Protein AF-0000000086526726 (afdb_homodimer)

Foldseek 3Di:
DDDQCDCLVVLNRFHWDWDCLLPWTKIKGWAADPPFQEEEEFEDPPAAQSLCSLLCVLPRPHHIYMGIGFALHAPIHPDPPDLLFLVSRLSSVLSVCVVSVQANYEYHAAASSQLSVLSNLQVCVRRYAEYEAELYFHDAADPCLVVLLVVLLVQFQLSVVLLVCVVVVNLLVVLLQCLPCVVVNCVSQQAFCCVVDDPSVSCNSSVQNHGSSSRSNVSSHSVCSNVVNHDGHYHDPVSLVSNLPHAYEYEYECRGRRRHCVRRVVSVCVSHVPHDYHYDYRAYSSNCNRPVPVVSVVVVVSVVVRD/DDDQCDCLVVLNRFHWDWDCLLPWTKIKGWAADPPFQEEEEFEDPPAAQSLCSLLCVLPRPHHIYMGIGFALHAPIHPDPPDLLFLVSRLSSVLSVCVVSVQANYEYHAAASSQLSVLSNLQVCVRRYAEYEAELYFHDAADPCLVVLLVVLLVQFQLSVVLLVCVVVVNLLVVLLQCLPCVVVNCVSQQAFACVVDDPSVSCNSSVQRHGSSSRSNVSSHSVCSNVVNHDGHYHDPVSLVSHLPHAYEYEYECRGRRRHCVRRVVSVCVSHVPHDYHYDYRAYSSNCVRPVPVVSVVVVVSVVVRD

pLDDT: mean 97.65, std 1.77, range [81.19, 98.94]

Structure (mmCIF, N/CA/C/O backbone):
data_AF-0000000086526726-model_v1
#
loop_
_entity.id
_entity.type
_entity.pdbx_description
1 polymer 'Alpha/beta fold hydrolase'
#
loop_
_atom_site.group_PDB
_atom_site.id
_atom_site.type_symbol
_atom_site.label_atom_id
_atom_site.label_alt_id
_atom_site.label_comp_id
_atom_site.label_asym_id
_atom_site.label_entity_id
_atom_site.label_seq_id
_atom_site.pdbx_PDB_ins_code
_atom_site.Cartn_x
_atom_site.Cartn_y
_atom_site.Cartn_z
_atom_site.occupancy
_atom_site.B_iso_or_equiv
_atom_site.auth_seq_id
_atom_site.auth_comp_id
_atom_site.auth_asym_id
_atom_site.auth_atom_id
_atom_site.pdbx_PDB_model_num
ATOM 1 N N . MET A 1 1 ? 13.961 -3.408 -14.758 1 81.19 1 MET A N 1
ATOM 2 C CA . MET A 1 1 ? 14.273 -4.832 -14.641 1 81.19 1 MET A CA 1
ATOM 3 C C . MET A 1 1 ? 15.211 -5.086 -13.469 1 81.19 1 MET A C 1
ATOM 5 O O . MET A 1 1 ? 16.156 -4.324 -13.242 1 81.19 1 MET A O 1
ATOM 9 N N . ILE A 1 2 ? 14.844 -6.199 -12.734 1 93.94 2 ILE A N 1
ATOM 10 C CA . ILE A 1 2 ? 15.672 -6.613 -11.602 1 93.94 2 ILE A CA 1
ATOM 11 C C . ILE A 1 2 ? 17 -7.172 -12.117 1 93.94 2 ILE A C 1
ATOM 13 O O . ILE A 1 2 ? 17.031 -7.945 -13.078 1 93.94 2 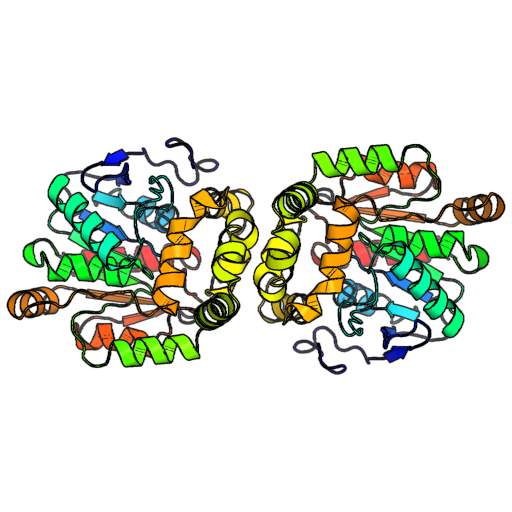ILE A O 1
ATOM 17 N N . ARG A 1 3 ? 18.172 -6.789 -11.578 1 93.25 3 ARG A N 1
ATOM 18 C CA . ARG A 1 3 ? 19.469 -7.395 -11.891 1 93.25 3 ARG A CA 1
ATOM 19 C C . ARG A 1 3 ? 19.453 -8.891 -11.602 1 93.25 3 ARG A C 1
ATOM 21 O O . ARG A 1 3 ? 18.953 -9.32 -10.562 1 93.25 3 ARG A O 1
ATOM 28 N N . PRO A 1 4 ? 19.922 -9.711 -12.5 1 94.19 4 PRO A N 1
ATOM 29 C CA . PRO A 1 4 ? 19.922 -11.164 -12.297 1 94.19 4 PRO A CA 1
ATOM 30 C C . PRO A 1 4 ? 20.516 -11.57 -10.945 1 94.19 4 PRO A C 1
ATOM 32 O O . PRO A 1 4 ? 20.047 -12.539 -10.336 1 94.19 4 PRO A O 1
ATOM 35 N N . ASP A 1 5 ? 21.438 -10.875 -10.469 1 94.56 5 ASP A N 1
ATOM 36 C CA . ASP A 1 5 ? 22.156 -11.289 -9.266 1 94.56 5 ASP A CA 1
ATOM 37 C C . ASP A 1 5 ? 21.594 -10.625 -8.016 1 94.56 5 ASP A C 1
ATOM 39 O O . ASP A 1 5 ? 22.125 -10.781 -6.922 1 94.56 5 ASP A O 1
ATOM 43 N N . ALA A 1 6 ? 20.547 -9.828 -8.195 1 97.5 6 ALA A N 1
ATOM 44 C CA . ALA A 1 6 ? 19.953 -9.195 -7.023 1 97.5 6 ALA A CA 1
ATOM 45 C C . ALA A 1 6 ? 19.469 -10.234 -6.012 1 97.5 6 ALA A C 1
ATOM 47 O O . ALA A 1 6 ? 18.734 -11.156 -6.363 1 97.5 6 ALA A O 1
ATOM 48 N N . THR A 1 7 ? 19.906 -10.07 -4.758 1 98.38 7 THR A N 1
ATOM 49 C CA . THR A 1 7 ? 19.547 -11.039 -3.73 1 98.38 7 THR A CA 1
ATOM 50 C C . THR A 1 7 ? 18.578 -10.438 -2.725 1 98.38 7 THR A C 1
ATOM 52 O O . THR A 1 7 ? 18.094 -11.133 -1.829 1 98.38 7 THR A O 1
ATOM 55 N N . PHE A 1 8 ? 18.312 -9.094 -2.873 1 98.06 8 PHE A N 1
ATOM 56 C CA . PHE A 1 8 ? 17.438 -8.375 -1.954 1 98.06 8 PHE A CA 1
ATOM 57 C C . PHE A 1 8 ? 17.906 -8.555 -0.514 1 98.06 8 PHE A C 1
ATOM 59 O O . PHE A 1 8 ? 17.172 -9.086 0.322 1 98.06 8 PHE A O 1
ATOM 66 N N . ASP A 1 9 ? 19.172 -8.078 -0.249 1 97.94 9 ASP A N 1
ATOM 67 C CA . ASP A 1 9 ? 19.844 -8.086 1.045 1 97.94 9 ASP A CA 1
ATOM 68 C C . ASP A 1 9 ? 20 -9.516 1.574 1 97.94 9 ASP A C 1
ATOM 70 O O . ASP A 1 9 ? 19.797 -9.766 2.766 1 97.94 9 ASP A O 1
ATOM 74 N N . GLY A 1 10 ? 20.125 -10.461 0.699 1 98.31 10 GLY A N 1
ATOM 75 C CA . GLY A 1 10 ? 20.422 -11.836 1.08 1 98.31 10 GLY A CA 1
ATOM 76 C C . GLY A 1 10 ? 19.188 -12.664 1.343 1 98.31 10 GLY A C 1
ATOM 77 O O . GLY A 1 10 ? 19.281 -13.852 1.666 1 98.31 10 GLY A O 1
ATOM 78 N N . THR A 1 11 ? 17.984 -12.133 1.14 1 98.38 11 THR A N 1
ATOM 79 C CA . THR A 1 11 ? 16.766 -12.875 1.442 1 98.38 11 THR A CA 1
ATOM 80 C C . THR A 1 11 ? 16.375 -13.766 0.271 1 98.38 11 THR A C 1
ATOM 82 O O . THR A 1 11 ? 15.516 -14.648 0.413 1 98.38 11 THR A O 1
ATOM 85 N N . PHE A 1 12 ? 16.953 -13.531 -0.864 1 98.56 12 PHE A N 1
ATOM 86 C CA . PHE A 1 12 ? 16.781 -14.383 -2.037 1 98.56 12 PHE A CA 1
ATOM 87 C C . PHE A 1 12 ? 18.125 -14.781 -2.619 1 98.56 12 PHE A C 1
ATOM 89 O O . PHE A 1 12 ? 18.484 -14.375 -3.73 1 98.56 12 PHE A O 1
ATOM 96 N N . PRO A 1 13 ? 18.875 -15.609 -1.867 1 98.19 13 PRO A N 1
ATOM 97 C CA . PRO A 1 13 ? 20.281 -15.883 -2.18 1 98.19 13 PRO A CA 1
ATOM 98 C C . PRO A 1 13 ? 20.453 -16.984 -3.219 1 98.19 13 PRO A C 1
ATOM 100 O O . PRO A 1 13 ? 21.469 -17.688 -3.217 1 98.19 13 PRO A O 1
ATOM 103 N N . PHE A 1 14 ? 19.547 -17.172 -4.168 1 98.31 14 PHE A N 1
ATOM 104 C CA . PHE A 1 14 ? 19.562 -18.297 -5.086 1 98.31 14 PHE A CA 1
ATOM 105 C C . PHE A 1 14 ? 20.234 -17.906 -6.402 1 98.31 14 PHE A C 1
ATOM 107 O O . PHE A 1 14 ? 20.031 -16.797 -6.898 1 98.31 14 PHE A O 1
ATOM 114 N N . ALA A 1 15 ? 20.953 -18.828 -6.973 1 96.88 15 ALA A N 1
ATOM 115 C CA . ALA A 1 15 ? 21.625 -18.578 -8.25 1 96.88 15 ALA A CA 1
ATOM 116 C C . ALA A 1 15 ? 20.609 -18.375 -9.367 1 96.88 15 ALA A C 1
ATOM 118 O O . ALA A 1 15 ? 19.672 -19.156 -9.523 1 96.88 15 ALA A O 1
ATOM 119 N N . PRO A 1 16 ? 20.781 -17.328 -10.109 1 97.94 16 PRO A N 1
ATOM 120 C CA . PRO A 1 16 ? 19.859 -17.109 -11.227 1 97.94 16 PRO A CA 1
ATOM 121 C C . PRO A 1 16 ? 20.172 -18 -12.43 1 97.94 16 PRO A C 1
ATOM 123 O O . PRO A 1 16 ? 21.344 -18.219 -12.758 1 97.94 16 PRO A O 1
ATOM 126 N N . HIS A 1 17 ? 19.156 -18.578 -12.961 1 98.5 17 HIS A N 1
ATOM 127 C CA . HIS A 1 17 ? 19.219 -19.297 -14.227 1 98.5 17 HIS A CA 1
ATOM 128 C C . HIS A 1 17 ? 18.25 -18.719 -15.25 1 98.5 17 HIS A C 1
ATOM 130 O O . HIS A 1 17 ? 17.266 -18.094 -14.875 1 98.5 17 HIS A O 1
ATOM 136 N N . PHE A 1 18 ? 18.531 -18.922 -16.5 1 98.25 18 PHE A N 1
ATOM 137 C CA . PHE A 1 18 ? 17.656 -18.391 -17.547 1 98.25 18 PHE A CA 1
ATOM 138 C C . PHE A 1 18 ? 17.438 -19.438 -18.641 1 98.25 18 PHE A C 1
ATOM 140 O O . PHE A 1 18 ? 18.312 -20.25 -18.922 1 98.25 18 PHE A O 1
ATOM 147 N N . ASP A 1 19 ? 16.312 -19.453 -19.125 1 97.81 19 ASP A N 1
ATOM 148 C CA . ASP A 1 19 ? 15.867 -20.281 -20.234 1 97.81 19 ASP A CA 1
ATOM 149 C C . ASP A 1 19 ? 15.18 -19.453 -21.297 1 97.81 19 ASP A C 1
ATOM 151 O O . ASP A 1 19 ? 14.406 -18.531 -20.984 1 97.81 19 ASP A O 1
ATOM 155 N N . ASP A 1 20 ? 15.383 -19.719 -22.609 1 97.94 20 ASP A N 1
ATOM 156 C CA . ASP A 1 20 ? 14.812 -18.906 -23.672 1 97.94 20 ASP A CA 1
ATOM 157 C C . ASP A 1 20 ? 13.844 -19.719 -24.531 1 97.94 20 ASP A C 1
ATOM 159 O O . ASP A 1 20 ? 13.414 -19.266 -25.594 1 97.94 20 ASP A O 1
ATOM 163 N N . ALA A 1 21 ? 13.531 -20.875 -24.078 1 98.12 21 ALA A N 1
ATOM 164 C CA . ALA A 1 21 ? 12.719 -21.781 -24.859 1 98.12 21 ALA A CA 1
ATOM 165 C C . ALA A 1 21 ? 11.344 -21.188 -25.156 1 98.12 21 ALA A C 1
ATOM 167 O O . ALA A 1 21 ? 10.719 -21.531 -26.172 1 98.12 21 ALA A O 1
ATOM 168 N N . SER A 1 22 ? 10.914 -20.281 -24.375 1 96.62 22 SER A N 1
ATOM 169 C CA . SER A 1 22 ? 9.57 -19.719 -24.5 1 96.62 22 SER A CA 1
ATOM 170 C C . SER A 1 22 ? 9.578 -18.438 -25.344 1 96.62 22 SER A C 1
ATOM 172 O O . SER A 1 22 ? 8.555 -17.766 -25.484 1 96.62 22 SER A O 1
ATOM 174 N N . GLY A 1 23 ? 10.672 -18.031 -25.875 1 96.75 23 GLY A N 1
ATOM 175 C CA . GLY A 1 23 ? 10.781 -16.859 -26.734 1 96.75 23 GLY A CA 1
ATOM 176 C C . GLY A 1 23 ? 11.117 -15.594 -25.984 1 96.75 23 GLY A C 1
ATOM 177 O O . GLY A 1 23 ? 11.008 -14.492 -26.516 1 96.75 23 GLY A O 1
ATOM 178 N N . PHE A 1 24 ? 11.336 -15.719 -24.75 1 97.38 24 PHE A N 1
ATOM 179 C CA . PHE A 1 24 ? 11.836 -14.641 -23.906 1 97.38 24 PHE A CA 1
ATOM 180 C C . PHE A 1 24 ? 12.797 -15.18 -22.844 1 97.38 24 PHE A C 1
ATOM 182 O O . PHE A 1 24 ? 12.836 -16.375 -22.594 1 97.38 24 PHE A O 1
ATOM 189 N N . ARG A 1 25 ? 13.68 -14.359 -22.375 1 97.56 25 ARG A N 1
ATOM 190 C CA . ARG A 1 25 ? 14.602 -14.766 -21.328 1 97.56 25 ARG A CA 1
ATOM 191 C C . ARG A 1 25 ? 13.859 -15.008 -20.016 1 97.56 25 ARG A C 1
ATOM 193 O O . ARG A 1 25 ? 13.57 -14.062 -19.281 1 97.56 25 ARG A O 1
ATOM 200 N N . MET A 1 26 ? 13.602 -16.234 -19.672 1 98.5 26 MET A N 1
ATOM 201 C CA . MET A 1 26 ? 12.859 -16.625 -18.469 1 98.5 26 MET A CA 1
ATOM 202 C C . MET A 1 26 ? 13.805 -16.969 -17.328 1 98.5 26 MET A C 1
ATOM 204 O O . MET A 1 26 ? 14.648 -17.859 -17.469 1 98.5 26 MET A O 1
ATOM 208 N N . HIS A 1 27 ? 13.664 -16.266 -16.266 1 98.75 27 HIS A N 1
ATOM 209 C CA . HIS A 1 27 ? 14.422 -16.578 -15.062 1 98.75 27 HIS A CA 1
ATOM 210 C C . HIS A 1 27 ? 13.797 -17.75 -14.312 1 98.75 27 HIS A C 1
ATOM 212 O O . HIS A 1 27 ? 12.578 -17.922 -14.305 1 98.75 27 HIS A O 1
ATOM 218 N N . TYR A 1 28 ? 14.656 -18.562 -13.695 1 98.75 28 TYR A N 1
ATOM 219 C CA . TYR A 1 28 ? 14.164 -19.578 -12.773 1 98.75 28 TYR A CA 1
ATOM 220 C C . TYR A 1 28 ? 15.219 -19.922 -11.727 1 98.75 28 TYR A C 1
ATOM 222 O O . TYR A 1 28 ? 16.422 -19.766 -11.977 1 98.75 28 TYR A O 1
ATOM 230 N N . VAL A 1 29 ? 14.742 -20.25 -10.578 1 98.69 29 VAL A N 1
ATOM 231 C CA . VAL A 1 29 ? 15.555 -20.875 -9.547 1 98.69 29 VAL A CA 1
ATOM 232 C C . VAL A 1 29 ? 15.586 -22.375 -9.742 1 98.69 29 VAL A C 1
ATOM 234 O O . VAL A 1 29 ? 14.586 -22.984 -10.148 1 98.69 29 VAL A O 1
ATOM 237 N N . ASP A 1 30 ? 16.672 -22.984 -9.531 1 98.69 30 ASP A N 1
ATOM 238 C CA . ASP A 1 30 ? 16.875 -24.422 -9.578 1 98.69 30 ASP A CA 1
ATOM 239 C C . ASP A 1 30 ? 17.812 -24.875 -8.461 1 98.69 30 ASP A C 1
ATOM 241 O O . ASP A 1 30 ? 19.031 -24.922 -8.648 1 98.69 30 ASP A O 1
ATOM 245 N N . GLU A 1 31 ? 17.203 -25.266 -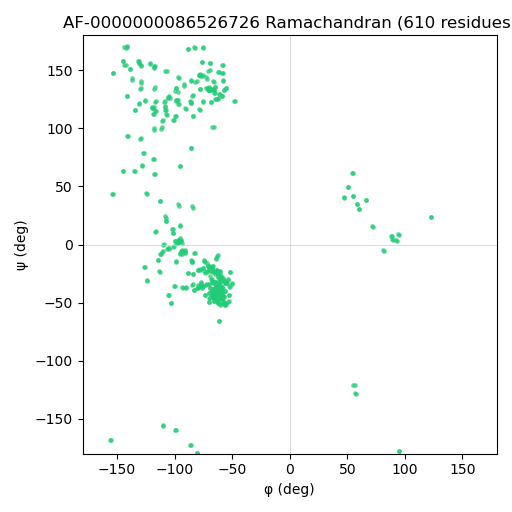7.32 1 98.56 31 GLU A N 1
ATOM 246 C CA . GLU A 1 31 ? 17.969 -25.625 -6.125 1 98.56 31 GLU A CA 1
ATOM 247 C C . GLU A 1 31 ? 17.734 -27.078 -5.734 1 98.56 31 GLU A C 1
ATOM 249 O O . GLU A 1 31 ? 16.672 -27.641 -6.004 1 98.56 31 GLU A O 1
ATOM 254 N N . GLY A 1 32 ? 18.75 -27.688 -5.062 1 97.94 32 GLY A N 1
ATOM 255 C CA . GLY A 1 32 ? 18.625 -29.047 -4.574 1 97.94 32 GLY A CA 1
ATOM 256 C C . GLY A 1 32 ? 19.203 -30.078 -5.531 1 97.94 32 GLY A C 1
ATOM 257 O O . GLY A 1 32 ? 19.844 -29.734 -6.523 1 97.94 32 GLY A O 1
ATOM 258 N N . PRO A 1 33 ? 19.094 -31.375 -5.203 1 96.75 33 PRO A N 1
ATOM 259 C CA . PRO A 1 33 ? 19.641 -32.438 -6.047 1 96.75 33 PRO A CA 1
ATOM 260 C C . PRO A 1 33 ? 18.969 -32.531 -7.41 1 96.75 33 PRO A C 1
ATOM 262 O O . PRO A 1 33 ? 17.75 -32.75 -7.488 1 96.75 33 PRO A O 1
ATOM 265 N N . HIS A 1 34 ? 19.703 -32.469 -8.461 1 93.12 34 HIS A N 1
ATOM 266 C CA . HIS A 1 34 ? 19.172 -32.406 -9.812 1 93.12 34 HIS A CA 1
ATOM 267 C C . HIS A 1 34 ? 18.562 -33.75 -10.227 1 93.12 34 HIS A C 1
ATOM 269 O O . HIS A 1 34 ? 17.75 -33.812 -11.148 1 93.12 34 HIS A O 1
ATOM 275 N N . ASP A 1 35 ? 18.938 -34.781 -9.516 1 91.06 35 ASP A N 1
ATOM 276 C CA . ASP A 1 35 ? 18.375 -36.094 -9.82 1 91.06 35 ASP A CA 1
ATOM 277 C C . ASP A 1 35 ? 17.219 -36.438 -8.891 1 91.06 35 ASP A C 1
ATOM 279 O O . ASP A 1 35 ? 16.609 -37.5 -9.008 1 91.06 35 ASP A O 1
ATOM 283 N N . GLY A 1 36 ? 16.891 -35.531 -8.016 1 89.75 36 GLY A N 1
ATOM 284 C CA . GLY A 1 36 ? 15.789 -35.719 -7.086 1 89.75 36 GLY A CA 1
ATOM 285 C C . GLY A 1 36 ? 14.43 -35.406 -7.691 1 89.75 36 GLY A C 1
ATOM 286 O O . GLY A 1 36 ? 14.352 -34.938 -8.828 1 89.75 36 GLY A O 1
ATOM 287 N N . GLU A 1 37 ? 13.383 -35.781 -6.949 1 94.56 37 GLU A N 1
ATOM 288 C CA . GLU A 1 37 ? 12.039 -35.375 -7.359 1 94.56 37 GLU A CA 1
ATOM 289 C C . GLU A 1 37 ? 11.914 -33.875 -7.461 1 94.56 37 GLU A C 1
ATOM 291 O O . GLU A 1 37 ? 12.461 -33.125 -6.633 1 94.56 37 GLU A O 1
ATOM 296 N N . THR A 1 38 ? 11.188 -33.438 -8.469 1 98.06 38 THR A N 1
ATOM 297 C CA . THR A 1 38 ? 11.133 -32 -8.781 1 98.06 38 THR A CA 1
ATOM 298 C C . THR A 1 38 ? 9.867 -31.375 -8.195 1 98.06 38 THR A C 1
ATOM 300 O O . THR A 1 38 ? 8.766 -31.891 -8.391 1 98.06 38 THR A O 1
ATOM 303 N N . LEU A 1 39 ? 9.984 -30.375 -7.406 1 98.81 39 LEU A N 1
ATOM 304 C CA . LEU A 1 39 ? 8.914 -29.422 -7.121 1 98.81 39 LEU A CA 1
ATOM 305 C C . LEU A 1 39 ? 8.945 -28.25 -8.094 1 98.81 39 LEU A C 1
ATOM 307 O O . LEU A 1 39 ? 9.969 -27.578 -8.227 1 98.81 39 LEU A O 1
ATOM 311 N N . LEU A 1 40 ? 7.957 -28.094 -8.859 1 98.94 40 LEU A N 1
ATOM 312 C CA . LEU A 1 40 ? 7.781 -26.938 -9.734 1 98.94 40 LEU A CA 1
ATOM 313 C C . LEU A 1 40 ? 6.801 -25.938 -9.133 1 98.94 40 LEU A C 1
ATOM 315 O O . LEU A 1 40 ? 5.598 -26.203 -9.07 1 98.94 40 LEU A O 1
ATOM 319 N N . CYS A 1 41 ? 7.324 -24.797 -8.641 1 98.94 41 CYS A N 1
ATOM 320 C CA . CYS A 1 41 ? 6.527 -23.812 -7.926 1 98.94 41 CYS A CA 1
ATOM 321 C C . CYS A 1 41 ? 6.094 -22.688 -8.859 1 98.94 41 CYS A C 1
ATOM 323 O O . CYS A 1 41 ? 6.934 -22.031 -9.484 1 98.94 41 CYS A O 1
ATOM 325 N N . LEU A 1 42 ? 4.82 -22.453 -8.93 1 98.94 42 LEU A N 1
ATOM 326 C CA . LEU A 1 42 ? 4.25 -21.484 -9.859 1 98.94 42 LEU A CA 1
ATOM 327 C C . LEU A 1 42 ? 3.508 -20.391 -9.117 1 98.94 42 LEU A C 1
ATOM 329 O O . LEU A 1 42 ? 2.516 -20.641 -8.438 1 98.94 42 LEU A O 1
ATOM 333 N N . HIS A 1 43 ? 4.012 -19.203 -9.305 1 98.81 43 HIS A N 1
ATOM 334 C CA . HIS A 1 43 ? 3.453 -18.047 -8.609 1 98.81 43 HIS A CA 1
ATOM 335 C C . HIS A 1 43 ? 2.312 -17.422 -9.414 1 98.81 43 HIS A C 1
ATOM 337 O O . HIS A 1 43 ? 2.061 -17.828 -10.555 1 98.81 43 HIS A O 1
ATOM 343 N N . GLY A 1 44 ? 1.601 -16.531 -8.75 1 97.94 44 GLY A N 1
ATOM 344 C CA . GLY A 1 44 ? 0.608 -15.695 -9.406 1 97.94 44 GLY A CA 1
ATOM 345 C C . GLY A 1 44 ? 1.017 -14.242 -9.477 1 97.94 44 GLY A C 1
ATOM 346 O O . GLY A 1 44 ? 2.191 -13.93 -9.68 1 97.94 44 GLY A O 1
ATOM 347 N N . GLU A 1 45 ? 0.109 -13.336 -9.586 1 96 45 GLU A N 1
ATOM 348 C CA . GLU A 1 45 ? 0.367 -11.898 -9.68 1 96 45 GLU A CA 1
ATOM 349 C C . GLU A 1 45 ? -0.004 -11.18 -8.391 1 96 45 GLU A C 1
ATOM 351 O O . GLU A 1 45 ? -0.881 -11.633 -7.648 1 96 45 GLU A O 1
ATOM 356 N N . PRO A 1 46 ? 0.615 -10.164 -8.047 1 97.62 46 PRO A N 1
ATOM 357 C CA . PRO A 1 46 ? 1.769 -9.617 -8.766 1 97.62 46 PRO A CA 1
ATOM 358 C C . PRO A 1 46 ? 3.102 -10.055 -8.156 1 97.62 46 PRO A C 1
ATOM 360 O O . PRO A 1 46 ? 4.047 -9.266 -8.102 1 97.62 46 PRO A O 1
ATOM 363 N N . THR A 1 47 ? 3.156 -11.25 -7.648 1 98.38 47 THR A N 1
ATOM 364 C CA . THR A 1 47 ? 4.371 -11.766 -7.02 1 98.38 47 THR A CA 1
ATOM 365 C C . THR A 1 47 ? 5.285 -12.406 -8.055 1 98.38 47 THR A C 1
ATOM 367 O O . THR A 1 47 ? 5.141 -12.172 -9.258 1 98.38 47 THR A O 1
ATOM 370 N N . TRP A 1 48 ? 6.332 -13.031 -7.621 1 98.5 48 TRP A N 1
ATOM 371 C CA . TRP A 1 48 ? 7.277 -13.797 -8.422 1 98.5 48 TRP A CA 1
ATOM 372 C C . TRP A 1 48 ? 7.984 -14.844 -7.57 1 98.5 48 TRP A C 1
ATOM 374 O O . TRP A 1 48 ? 7.531 -15.18 -6.473 1 98.5 48 TRP A O 1
ATOM 384 N N . GLY A 1 49 ? 8.992 -15.414 -8.102 1 98.75 49 GLY A N 1
ATOM 385 C CA . GLY A 1 49 ? 9.656 -16.516 -7.426 1 98.75 49 GLY A CA 1
ATOM 386 C C . GLY A 1 49 ? 10.031 -16.203 -5.992 1 98.75 49 GLY A C 1
ATOM 387 O O . GLY A 1 49 ? 10.141 -17.109 -5.16 1 98.75 49 GLY A O 1
ATOM 388 N N . TYR A 1 50 ? 10.188 -14.922 -5.648 1 98.88 50 TYR A N 1
ATOM 389 C CA . TYR A 1 50 ? 10.5 -14.469 -4.297 1 98.88 50 TYR A CA 1
ATOM 390 C C . TYR A 1 50 ? 9.508 -15.031 -3.289 1 98.88 50 TYR A C 1
ATOM 392 O O . TYR A 1 50 ? 9.875 -15.336 -2.152 1 98.88 50 TYR A O 1
ATOM 400 N N . LEU A 1 51 ? 8.312 -15.258 -3.676 1 98.88 51 LEU A N 1
ATOM 401 C CA . LEU A 1 51 ? 7.223 -15.75 -2.838 1 98.88 51 LEU A CA 1
ATOM 402 C C . LEU A 1 51 ? 7.586 -17.094 -2.211 1 98.88 51 LEU A C 1
ATOM 404 O O . LEU A 1 51 ? 7.168 -17.391 -1.091 1 98.88 51 LEU A O 1
ATOM 408 N N . PHE A 1 52 ? 8.398 -17.844 -2.879 1 98.94 52 PHE A N 1
ATOM 409 C CA . PHE A 1 52 ? 8.648 -19.219 -2.492 1 98.94 52 PHE A CA 1
ATOM 410 C C . PHE A 1 52 ? 9.969 -19.344 -1.75 1 98.94 52 PHE A C 1
ATOM 412 O O . PHE A 1 52 ? 10.43 -20.453 -1.468 1 98.94 52 PHE A O 1
ATOM 419 N N . ARG A 1 53 ? 10.609 -18.266 -1.365 1 98.88 53 ARG A N 1
ATOM 420 C CA . ARG A 1 53 ? 11.984 -18.297 -0.874 1 98.88 53 ARG A CA 1
ATOM 421 C C . ARG A 1 53 ? 12.102 -19.172 0.367 1 98.88 53 ARG A C 1
ATOM 423 O O . ARG A 1 53 ? 13.086 -19.906 0.529 1 98.88 53 ARG A O 1
ATOM 430 N N . HIS A 1 54 ? 11.094 -19.188 1.23 1 98.69 54 HIS A N 1
ATOM 431 C CA . HIS A 1 54 ? 11.141 -20.016 2.436 1 98.69 54 HIS A CA 1
ATOM 432 C C . HIS A 1 54 ? 10.906 -21.484 2.113 1 98.69 54 HIS A C 1
ATOM 434 O O . HIS A 1 54 ? 11.492 -22.359 2.746 1 98.69 54 HIS A O 1
ATOM 440 N N . LEU A 1 55 ? 10.039 -21.703 1.136 1 98.88 55 LEU A N 1
ATOM 441 C CA . LEU A 1 55 ? 9.797 -23.078 0.701 1 98.88 55 LEU A CA 1
ATOM 442 C C . LEU A 1 55 ? 11.047 -23.672 0.069 1 98.88 55 LEU A C 1
ATOM 444 O O . LEU A 1 55 ? 11.383 -24.828 0.323 1 98.88 55 LEU A O 1
ATOM 448 N N . ILE A 1 56 ? 11.719 -22.906 -0.821 1 98.81 56 ILE A N 1
ATOM 449 C CA . ILE A 1 56 ? 12.961 -23.344 -1.44 1 98.81 56 ILE A CA 1
ATOM 450 C C . ILE A 1 56 ? 13.961 -23.766 -0.359 1 98.81 56 ILE A C 1
ATOM 452 O O . ILE A 1 56 ? 14.523 -24.859 -0.414 1 98.81 56 ILE A O 1
ATOM 456 N N . ALA A 1 57 ? 14.117 -22.891 0.657 1 98.31 57 ALA A N 1
ATOM 457 C CA . ALA A 1 57 ? 15.07 -23.141 1.732 1 98.31 57 ALA A CA 1
ATOM 458 C C . ALA A 1 57 ? 14.703 -24.422 2.5 1 98.31 57 ALA A C 1
ATOM 460 O O . ALA A 1 57 ? 15.578 -25.188 2.902 1 98.31 57 ALA A O 1
ATOM 461 N N . ALA A 1 58 ? 13.461 -24.656 2.65 1 98.25 58 ALA A N 1
ATOM 462 C CA . ALA A 1 58 ? 12.984 -25.766 3.471 1 98.25 58 ALA A CA 1
ATOM 463 C C . ALA A 1 58 ? 13.125 -27.094 2.732 1 98.25 58 ALA A C 1
ATOM 465 O O . ALA A 1 58 ? 13.406 -28.125 3.348 1 98.25 58 ALA A O 1
ATOM 466 N N . LEU A 1 59 ? 12.969 -27.078 1.389 1 98.19 59 LEU A N 1
ATOM 467 C CA . LEU A 1 59 ? 12.781 -28.359 0.719 1 98.19 59 LEU A CA 1
ATOM 468 C C . LEU A 1 59 ? 13.953 -28.672 -0.197 1 98.19 59 LEU A C 1
ATOM 470 O O . LEU A 1 59 ? 14.133 -29.828 -0.62 1 98.19 59 LEU A O 1
ATOM 474 N N . SER A 1 60 ? 14.805 -27.719 -0.485 1 98 60 SER A N 1
ATOM 475 C CA . SER A 1 60 ? 15.883 -27.906 -1.449 1 98 60 SER A CA 1
ATOM 476 C C . SER A 1 60 ? 16.953 -28.859 -0.912 1 98 60 SER A C 1
ATOM 478 O O . SER A 1 60 ? 17.75 -29.391 -1.676 1 98 60 SER A O 1
ATOM 480 N N . PRO A 1 61 ? 17.078 -29.094 0.419 1 97.06 61 PRO A N 1
ATOM 481 C CA . PRO A 1 61 ? 18.062 -30.078 0.886 1 97.06 61 PRO A CA 1
ATOM 482 C C . PRO A 1 61 ? 17.734 -31.5 0.411 1 97.06 61 PRO A C 1
ATOM 484 O O . PRO A 1 61 ? 18.641 -32.312 0.285 1 97.06 61 PRO A O 1
ATOM 487 N N . THR A 1 62 ? 16.484 -31.828 0.059 1 96.12 62 THR A N 1
ATOM 488 C CA . THR A 1 62 ? 16.109 -33.188 -0.239 1 96.12 62 THR A CA 1
ATOM 489 C C . THR A 1 62 ? 15.445 -33.312 -1.608 1 96.12 62 THR A C 1
ATOM 491 O O . THR A 1 62 ? 15.344 -34.375 -2.178 1 96.12 62 THR A O 1
ATOM 494 N N . HIS A 1 63 ? 14.969 -32.219 -2.127 1 97.5 63 HIS A N 1
ATOM 495 C CA . HIS A 1 63 ? 14.25 -32.219 -3.398 1 97.5 63 HIS A CA 1
ATOM 496 C C . HIS A 1 63 ? 14.82 -31.156 -4.344 1 97.5 63 HIS A C 1
ATOM 498 O O . HIS A 1 63 ? 15.43 -30.188 -3.896 1 97.5 63 HIS A O 1
ATOM 504 N N . ARG A 1 64 ? 14.664 -31.375 -5.629 1 98.31 64 ARG A N 1
ATOM 505 C CA . ARG A 1 64 ? 14.945 -30.344 -6.605 1 98.31 64 ARG A CA 1
ATOM 506 C C . ARG A 1 64 ? 13.805 -29.328 -6.672 1 98.31 64 ARG A C 1
ATOM 508 O O . ARG A 1 64 ? 12.664 -29.688 -6.977 1 98.31 64 ARG A O 1
ATOM 515 N N . VAL A 1 65 ? 14.039 -28.094 -6.32 1 98.81 65 VAL A N 1
ATOM 516 C CA . VAL A 1 65 ? 13.016 -27.047 -6.34 1 98.81 65 VAL A CA 1
ATOM 517 C C . VAL A 1 65 ? 13.266 -26.094 -7.5 1 98.81 65 VAL A C 1
ATOM 519 O O . VAL A 1 65 ? 14.281 -25.391 -7.527 1 98.81 65 VAL A O 1
ATOM 522 N N . VAL A 1 66 ? 12.375 -26.125 -8.477 1 98.94 66 VAL A N 1
ATOM 523 C CA . VAL A 1 66 ? 12.43 -25.266 -9.664 1 98.94 66 VAL A CA 1
ATOM 524 C C . VAL A 1 66 ? 11.32 -24.219 -9.594 1 98.94 66 VAL A C 1
ATOM 526 O O . VAL A 1 66 ? 10.148 -24.562 -9.422 1 98.94 66 VAL A O 1
ATOM 529 N N . VAL A 1 67 ? 11.664 -22.953 -9.664 1 98.94 67 VAL A N 1
ATOM 530 C CA . VAL A 1 67 ? 10.734 -21.844 -9.523 1 98.94 67 VAL A CA 1
ATOM 531 C C . VAL A 1 67 ? 10.922 -20.859 -10.68 1 98.94 67 VAL A C 1
ATOM 533 O O . VAL A 1 67 ? 11.711 -19.922 -10.578 1 98.94 67 VAL A O 1
ATOM 536 N N . PRO A 1 68 ? 10.219 -21.016 -11.734 1 98.88 68 PRO A N 1
ATOM 537 C CA . PRO A 1 68 ? 10.289 -20.016 -12.805 1 98.88 68 PRO A CA 1
ATOM 538 C C . PRO A 1 68 ? 9.531 -18.734 -12.477 1 98.88 68 PRO A C 1
ATOM 540 O O . PRO A 1 68 ? 8.516 -18.781 -11.773 1 98.88 68 PRO A O 1
ATOM 543 N N . ASP A 1 69 ? 10.039 -17.641 -12.938 1 98.75 69 ASP A N 1
ATOM 544 C CA . ASP A 1 69 ? 9.273 -16.391 -12.984 1 98.75 69 ASP A CA 1
ATOM 545 C C . ASP A 1 69 ? 8.461 -16.297 -14.273 1 98.75 69 ASP A C 1
ATOM 547 O O . ASP A 1 69 ? 9.023 -16.375 -15.367 1 98.75 69 ASP A O 1
ATOM 551 N N . HIS A 1 70 ? 7.191 -16.141 -14.141 1 98.56 70 HIS A N 1
ATOM 552 C CA . HIS A 1 70 ? 6.355 -15.977 -15.328 1 98.56 70 HIS A CA 1
ATOM 553 C C . HIS A 1 70 ? 6.797 -14.766 -16.141 1 98.56 70 HIS A C 1
ATOM 555 O O . HIS A 1 70 ? 7.43 -13.852 -15.609 1 98.56 70 HIS A O 1
ATOM 561 N N . MET A 1 71 ? 6.492 -14.812 -17.453 1 98.25 71 MET A N 1
ATOM 562 C CA . MET A 1 71 ? 6.727 -13.688 -18.359 1 98.25 71 MET A CA 1
ATOM 563 C C . MET A 1 71 ? 6.207 -12.391 -17.75 1 98.25 71 MET A C 1
ATOM 565 O O . MET A 1 71 ? 5.059 -12.32 -17.297 1 98.25 71 MET A O 1
ATOM 569 N N . GLY A 1 72 ? 7.113 -11.398 -17.625 1 97.94 72 GLY A N 1
ATOM 570 C CA . GLY A 1 72 ? 6.691 -10.102 -17.141 1 97.94 72 GLY A CA 1
ATOM 571 C C . GLY A 1 72 ? 6.75 -9.984 -15.625 1 97.94 72 GLY A C 1
ATOM 572 O O . GLY A 1 72 ? 6.285 -8.992 -15.055 1 97.94 72 GLY A O 1
ATOM 573 N N . PHE A 1 73 ? 7.305 -10.977 -14.914 1 98.19 73 PHE A N 1
ATOM 574 C CA . PHE A 1 73 ? 7.391 -10.969 -13.461 1 98.19 73 PHE A CA 1
ATOM 575 C C . PHE A 1 73 ? 8.805 -11.312 -13 1 98.19 73 PHE A C 1
ATOM 577 O O . PHE A 1 73 ? 9.57 -11.922 -13.75 1 98.19 73 PHE A O 1
ATOM 584 N N . GLY A 1 74 ? 9.109 -10.852 -11.789 1 98.38 74 GLY A N 1
ATOM 585 C CA . GLY A 1 74 ? 10.391 -11.188 -11.195 1 98.38 74 GLY A CA 1
ATOM 586 C C . GLY A 1 74 ? 11.578 -10.766 -12.047 1 98.38 74 GLY A C 1
ATOM 587 O O . GLY A 1 74 ? 11.664 -9.617 -12.469 1 98.38 74 GLY A O 1
ATOM 588 N N . LYS A 1 75 ? 12.477 -11.742 -12.281 1 98.44 75 LYS A N 1
ATOM 589 C CA . LYS A 1 75 ? 13.688 -11.469 -13.047 1 98.44 75 LYS A CA 1
ATOM 590 C C . LYS A 1 75 ? 13.516 -11.859 -14.516 1 98.44 75 LYS A C 1
ATOM 592 O O . LYS A 1 75 ? 14.461 -11.75 -15.305 1 98.44 75 LYS A O 1
ATOM 597 N N . SER A 1 76 ? 12.328 -12.297 -14.945 1 98.38 76 SER A N 1
ATOM 598 C CA . SER A 1 76 ? 12.047 -12.633 -16.344 1 98.38 76 SER A CA 1
ATOM 599 C C . SER A 1 76 ? 11.852 -11.375 -17.188 1 98.38 76 SER A C 1
ATOM 601 O O . SER A 1 76 ? 11.453 -10.328 -16.672 1 98.38 76 SER A O 1
ATOM 603 N N . ALA A 1 77 ? 12.07 -11.57 -18.469 1 98 77 ALA A N 1
ATOM 604 C CA . ALA A 1 77 ? 11.875 -10.477 -19.406 1 98 77 ALA A CA 1
ATOM 605 C C . ALA A 1 77 ? 10.398 -10.125 -19.547 1 98 77 ALA A C 1
ATOM 607 O O . ALA A 1 77 ? 9.531 -10.945 -19.25 1 98 77 ALA A O 1
ATOM 608 N N . THR A 1 78 ? 10.164 -8.883 -19.953 1 97.62 78 THR A N 1
ATOM 609 C CA . THR A 1 78 ? 8.82 -8.359 -20.172 1 97.62 78 THR A CA 1
ATOM 610 C C . THR A 1 78 ? 8.633 -7.945 -21.625 1 97.62 78 THR A C 1
ATOM 612 O O . THR A 1 78 ? 8.539 -6.754 -21.922 1 97.62 78 THR A O 1
ATOM 615 N N . PRO A 1 79 ? 8.508 -8.977 -22.469 1 96.88 79 PRO A N 1
ATOM 616 C CA . PRO A 1 79 ? 8.297 -8.609 -23.875 1 96.88 79 PRO A CA 1
ATOM 617 C C . PRO A 1 79 ? 7.008 -7.82 -24.094 1 96.88 79 PRO A C 1
ATOM 619 O O . PRO A 1 79 ? 5.996 -8.094 -23.453 1 96.88 79 PRO A O 1
ATOM 622 N N . HIS A 1 80 ? 6.957 -6.918 -25.047 1 92.75 80 HIS A N 1
ATOM 623 C CA . HIS A 1 80 ? 5.828 -6.008 -25.219 1 92.75 80 HIS A CA 1
ATOM 624 C C . HIS A 1 80 ? 4.895 -6.48 -26.328 1 92.75 80 HIS A C 1
ATOM 626 O O . HIS A 1 80 ? 3.818 -5.91 -26.516 1 92.75 80 HIS A O 1
ATOM 632 N N . ASP A 1 81 ? 5.207 -7.547 -26.969 1 93.62 81 ASP A N 1
ATOM 633 C CA . ASP A 1 81 ? 4.422 -8.031 -28.109 1 93.62 81 ASP A CA 1
ATOM 634 C C . ASP A 1 81 ? 3.639 -9.289 -27.734 1 93.62 81 ASP A C 1
ATOM 636 O O . ASP A 1 81 ? 3.389 -10.148 -28.578 1 93.62 81 ASP A O 1
ATOM 640 N N . ARG A 1 82 ? 3.377 -9.453 -26.469 1 96.25 82 ARG A N 1
ATOM 641 C CA . ARG A 1 82 ? 2.631 -10.602 -25.969 1 96.25 82 ARG A CA 1
ATOM 642 C C . ARG A 1 82 ? 1.336 -10.156 -25.297 1 96.25 82 ARG A C 1
ATOM 644 O O . ARG A 1 82 ? 1.235 -9.031 -24.812 1 96.25 82 ARG A O 1
ATOM 651 N N . SER A 1 83 ? 0.352 -10.961 -25.266 1 95 83 SER A N 1
ATOM 652 C CA . SER A 1 83 ? -0.915 -10.586 -24.641 1 95 83 SER A CA 1
ATOM 653 C C . SER A 1 83 ? -0.828 -10.664 -23.125 1 95 83 SER A C 1
ATOM 655 O O . SER A 1 83 ? -1.5 -9.906 -22.406 1 95 83 SER A O 1
ATOM 657 N N . TYR A 1 84 ? -0.011 -11.688 -22.641 1 97.44 84 TYR A N 1
ATOM 658 C CA . TYR A 1 84 ? 0.13 -11.961 -21.203 1 97.44 84 TYR A CA 1
ATOM 659 C C . TYR A 1 84 ? -1.139 -12.586 -20.641 1 97.44 84 TYR A C 1
ATOM 661 O O . TYR A 1 84 ? -1.359 -12.57 -19.438 1 97.44 84 TYR A O 1
ATOM 669 N N . TRP A 1 85 ? -2.008 -13.078 -21.516 1 97.94 85 TRP A N 1
ATOM 670 C CA . TRP A 1 85 ? -3.195 -13.797 -21.062 1 97.94 85 TRP A CA 1
ATOM 671 C C . TRP A 1 85 ? -2.832 -15.203 -20.594 1 97.94 85 TRP A C 1
ATOM 673 O O . TRP A 1 85 ? -1.702 -15.656 -20.781 1 97.94 85 TRP A O 1
ATOM 683 N N . LEU A 1 86 ? -3.754 -15.867 -19.969 1 98.31 86 LEU A N 1
ATOM 684 C CA . LEU A 1 86 ? -3.523 -17.172 -19.344 1 98.31 86 LEU A CA 1
ATOM 685 C C . LEU A 1 86 ? -2.895 -18.141 -20.344 1 98.31 86 LEU A C 1
ATOM 687 O O . LEU A 1 86 ? -1.928 -18.828 -20.016 1 98.31 86 LEU A O 1
ATOM 691 N N . GLN A 1 87 ? -3.365 -18.172 -21.547 1 98.19 87 GLN A N 1
ATOM 692 C CA . GLN A 1 87 ? -2.904 -19.125 -22.547 1 98.19 87 GLN A CA 1
ATOM 693 C C . GLN A 1 87 ? -1.442 -18.875 -22.906 1 98.19 87 GLN A C 1
ATOM 695 O O . GLN A 1 87 ? -0.705 -19.828 -23.203 1 98.19 87 GLN A O 1
ATOM 700 N N . ASP A 1 88 ? -0.961 -17.609 -22.891 1 98.31 88 ASP A N 1
ATOM 701 C CA . ASP A 1 88 ? 0.455 -17.312 -23.078 1 98.31 88 ASP A CA 1
ATOM 702 C C . ASP A 1 88 ? 1.308 -17.984 -22 1 98.31 88 ASP A C 1
ATOM 704 O O . ASP A 1 88 ? 2.352 -18.562 -22.312 1 98.31 88 ASP A O 1
ATOM 708 N N . HIS A 1 89 ? 0.861 -17.906 -20.781 1 98.69 89 HIS A N 1
ATOM 709 C CA . HIS A 1 89 ? 1.637 -18.422 -19.656 1 98.69 89 HIS A CA 1
ATOM 710 C C . HIS A 1 89 ? 1.635 -19.953 -19.641 1 98.69 89 HIS A C 1
ATOM 712 O O . HIS A 1 89 ? 2.629 -20.578 -19.25 1 98.69 89 HIS A O 1
ATOM 718 N N . ILE A 1 90 ? 0.532 -20.562 -20.047 1 98.88 90 ILE A N 1
ATOM 719 C CA . ILE A 1 90 ? 0.493 -22.016 -20.172 1 98.88 90 ILE A CA 1
ATOM 720 C C . ILE A 1 90 ? 1.471 -22.469 -21.25 1 98.88 90 ILE A C 1
ATOM 722 O O . ILE A 1 90 ? 2.262 -23.391 -21.031 1 98.88 90 ILE A O 1
ATOM 726 N N . ASP A 1 91 ? 1.416 -21.781 -22.422 1 98.81 91 ASP A N 1
ATOM 727 C CA . ASP A 1 91 ? 2.328 -22.094 -23.516 1 98.81 91 ASP A CA 1
ATOM 728 C C . ASP A 1 91 ? 3.783 -21.938 -23.078 1 98.81 91 ASP A C 1
ATOM 730 O O . ASP A 1 91 ? 4.617 -22.797 -23.375 1 98.81 91 ASP A O 1
ATOM 734 N N . ASN A 1 92 ? 4.086 -20.859 -22.391 1 98.81 92 ASN A N 1
ATOM 735 C CA . ASN A 1 92 ? 5.441 -20.609 -21.922 1 98.81 92 ASN A CA 1
ATOM 736 C C . ASN A 1 92 ? 5.91 -21.703 -20.969 1 98.81 92 ASN A C 1
ATOM 738 O O . ASN A 1 92 ? 7.043 -22.172 -21.062 1 98.81 92 ASN A O 1
ATOM 742 N N . LEU A 1 93 ? 5.047 -22.062 -20 1 98.88 93 LEU A N 1
ATOM 743 C CA . LEU A 1 93 ? 5.414 -23.078 -19.016 1 98.88 93 LEU A CA 1
ATOM 744 C C . LEU A 1 93 ? 5.691 -24.422 -19.703 1 98.88 93 LEU A C 1
ATOM 746 O O . LEU A 1 93 ? 6.637 -25.109 -19.328 1 98.88 93 LEU A O 1
ATOM 750 N N . GLU A 1 94 ? 4.836 -24.797 -20.656 1 98.94 94 GLU A N 1
ATOM 751 C CA . GLU A 1 94 ? 5.039 -26.047 -21.391 1 98.94 94 GLU A CA 1
ATOM 752 C C . GLU A 1 94 ? 6.402 -26.062 -22.062 1 98.94 94 GLU A C 1
ATOM 754 O O . GLU A 1 94 ? 7.152 -27.031 -21.938 1 98.94 94 GLU A O 1
ATOM 759 N N . ARG A 1 95 ? 6.715 -25.016 -22.766 1 98.88 95 ARG A N 1
ATOM 760 C CA . ARG A 1 95 ? 7.988 -24.953 -23.484 1 98.88 95 ARG A CA 1
ATOM 761 C C . ARG A 1 95 ? 9.156 -25.047 -22.5 1 98.88 95 ARG A C 1
ATOM 763 O O . ARG A 1 95 ? 10.156 -25.719 -22.797 1 98.88 95 ARG A O 1
ATOM 770 N N . PHE A 1 96 ? 9.062 -24.391 -21.375 1 98.88 96 PHE A N 1
ATOM 771 C CA . PHE A 1 96 ? 10.102 -24.422 -20.344 1 98.88 96 PHE A CA 1
ATOM 772 C C . PHE A 1 96 ? 10.305 -25.844 -19.812 1 98.88 96 PHE A C 1
ATOM 774 O O . PHE A 1 96 ? 11.43 -26.328 -19.75 1 98.88 96 PHE A O 1
ATOM 781 N N . VAL A 1 97 ? 9.172 -26.5 -19.438 1 98.88 97 VAL A N 1
ATOM 782 C CA . VAL A 1 97 ? 9.211 -27.828 -18.844 1 98.88 97 VAL A CA 1
ATOM 783 C C . VAL A 1 97 ? 9.789 -28.828 -19.844 1 98.88 97 VAL A C 1
ATOM 785 O O . VAL A 1 97 ? 10.617 -29.656 -19.484 1 98.88 97 VAL A O 1
ATOM 788 N N . LEU A 1 98 ? 9.367 -28.75 -21.125 1 98.75 98 LEU A N 1
ATOM 789 C CA . LEU A 1 98 ? 9.859 -29.656 -22.156 1 98.75 98 LEU A CA 1
ATOM 790 C C . LEU A 1 98 ? 11.336 -29.406 -22.438 1 98.75 98 LEU A C 1
ATOM 792 O O . LEU A 1 98 ? 12.117 -30.344 -22.578 1 98.75 98 LEU A O 1
ATOM 796 N N . ALA A 1 99 ? 11.727 -28.156 -22.484 1 98.56 99 ALA A N 1
ATOM 797 C CA . ALA A 1 99 ? 13.109 -27.797 -22.766 1 98.56 99 ALA A CA 1
ATOM 798 C C . ALA A 1 99 ? 14.047 -28.297 -21.656 1 98.56 99 ALA A C 1
ATOM 800 O O . ALA A 1 99 ? 15.188 -28.672 -21.938 1 98.56 99 ALA A O 1
ATOM 801 N N . ARG A 1 100 ? 13.594 -28.281 -20.453 1 97.25 100 ARG A N 1
ATOM 802 C CA . ARG A 1 100 ? 14.414 -28.672 -19.312 1 97.25 100 ARG A CA 1
ATOM 803 C C . ARG A 1 100 ? 14.211 -30.141 -18.969 1 97.25 100 ARG A C 1
ATOM 805 O O . ARG A 1 100 ? 14.852 -30.672 -18.062 1 97.25 100 ARG A O 1
ATOM 812 N N . ASP A 1 101 ? 13.289 -30.734 -19.672 1 97.38 101 ASP A N 1
ATOM 813 C CA . ASP A 1 101 ? 12.945 -32.125 -19.5 1 97.38 101 ASP A CA 1
ATOM 814 C C . ASP A 1 101 ? 12.586 -32.438 -18.047 1 97.38 101 ASP A C 1
ATOM 816 O O . ASP A 1 101 ? 13.125 -33.375 -17.453 1 97.38 101 ASP A O 1
ATOM 820 N N . LEU A 1 102 ? 11.852 -31.578 -17.422 1 98.19 102 LEU A N 1
ATOM 821 C CA . LEU A 1 102 ? 11.391 -31.812 -16.062 1 98.19 102 LEU A CA 1
ATOM 822 C C . LEU A 1 102 ? 10.367 -32.938 -16.016 1 98.19 102 LEU A C 1
ATOM 824 O O . LEU A 1 102 ? 9.469 -33 -16.859 1 98.19 102 LEU A O 1
ATOM 828 N N . ASP A 1 103 ? 10.516 -33.844 -15.086 1 96.75 103 ASP A N 1
ATOM 829 C CA . ASP A 1 103 ? 9.641 -35 -14.938 1 96.75 103 ASP A CA 1
ATOM 830 C C . ASP A 1 103 ? 9.414 -35.312 -13.461 1 96.75 103 ASP A C 1
ATOM 832 O O . ASP A 1 103 ? 9.992 -34.656 -12.578 1 96.75 103 ASP A O 1
ATOM 836 N N . ARG A 1 104 ? 8.414 -36.25 -13.164 1 96.44 104 ARG A N 1
ATOM 837 C CA . ARG A 1 104 ? 8.039 -36.594 -11.797 1 96.44 104 ARG A CA 1
ATOM 838 C C . ARG A 1 104 ? 7.77 -35.312 -10.977 1 96.44 104 ARG A C 1
ATOM 840 O O . ARG A 1 104 ? 8.328 -35.156 -9.891 1 96.44 104 ARG A O 1
ATOM 847 N N . ILE A 1 105 ? 6.965 -34.438 -11.547 1 98.69 105 ILE A N 1
ATOM 848 C CA . ILE A 1 105 ? 6.793 -33.094 -11.047 1 98.69 105 ILE A CA 1
ATOM 849 C C . ILE A 1 105 ? 5.727 -33.062 -9.953 1 98.69 105 ILE A C 1
ATOM 851 O O . ILE A 1 105 ? 4.617 -33.562 -10.148 1 98.69 105 ILE A O 1
ATOM 855 N N . THR A 1 106 ? 6.078 -32.625 -8.797 1 98.88 106 THR A N 1
ATOM 856 C CA . THR A 1 106 ? 5.086 -32.094 -7.863 1 98.88 106 THR A CA 1
ATOM 857 C C . THR A 1 106 ? 4.793 -30.625 -8.164 1 98.88 106 THR A C 1
ATOM 859 O O . THR A 1 106 ? 5.652 -29.766 -7.977 1 98.88 106 THR A O 1
ATOM 862 N N . LEU A 1 107 ? 3.566 -30.344 -8.664 1 98.88 107 LEU A N 1
ATOM 863 C CA . LEU A 1 107 ? 3.16 -28.953 -8.891 1 98.88 107 LEU A CA 1
ATOM 864 C C . LEU A 1 107 ? 2.82 -28.266 -7.57 1 98.88 107 LEU A C 1
ATOM 866 O O . LEU A 1 107 ? 2.006 -28.781 -6.793 1 98.88 107 LEU A O 1
ATOM 870 N N . VAL A 1 108 ? 3.445 -27.188 -7.246 1 98.94 108 VAL A N 1
ATOM 871 C CA . VAL A 1 108 ? 3.086 -26.297 -6.152 1 98.94 108 VAL A CA 1
ATOM 872 C C . VAL A 1 108 ? 2.578 -24.969 -6.715 1 98.94 108 VAL A C 1
ATOM 874 O O . VAL A 1 108 ? 3.367 -24.141 -7.16 1 98.94 108 VAL A O 1
ATOM 877 N N . MET A 1 109 ? 1.273 -24.797 -6.621 1 98.94 109 MET A N 1
ATOM 878 C CA . MET A 1 109 ? 0.63 -23.734 -7.398 1 98.94 109 MET A CA 1
ATOM 879 C C . MET A 1 109 ? -0.006 -22.703 -6.484 1 98.94 109 MET A C 1
ATOM 881 O O . MET A 1 109 ? -0.659 -23.047 -5.5 1 98.94 109 MET A O 1
ATOM 885 N N . HIS A 1 110 ? 0.173 -21.484 -6.758 1 98.88 110 HIS A N 1
ATOM 886 C CA . HIS A 1 110 ? -0.436 -20.375 -6.035 1 98.88 110 HIS A CA 1
ATOM 887 C C . HIS A 1 110 ? -1.09 -19.391 -6.996 1 98.88 110 HIS A C 1
ATOM 889 O O . HIS A 1 110 ? -0.486 -19 -7.996 1 98.88 110 HIS A O 1
ATOM 895 N N . ASP A 1 111 ? -2.383 -18.969 -6.656 1 98.38 111 ASP A N 1
ATOM 896 C CA . ASP A 1 111 ? -3.064 -17.906 -7.395 1 98.38 111 ASP A CA 1
ATOM 897 C C . ASP A 1 111 ? -3.152 -18.25 -8.883 1 98.38 111 ASP A C 1
ATOM 899 O O . ASP A 1 111 ? -3.652 -19.312 -9.25 1 98.38 111 ASP A O 1
ATOM 903 N N . PHE A 1 112 ? -2.602 -17.438 -9.703 1 96.81 112 PHE A N 1
ATOM 904 C CA . PHE A 1 112 ? -2.566 -17.594 -11.156 1 96.81 112 PHE A CA 1
ATOM 905 C C . PHE A 1 112 ? -1.688 -18.781 -11.547 1 96.81 112 PHE A C 1
ATOM 907 O O . PHE A 1 112 ? -1.851 -19.344 -12.625 1 96.81 112 PHE A O 1
ATOM 914 N N . GLY A 1 113 ? -0.82 -19.188 -10.672 1 98.62 113 GLY A N 1
ATOM 915 C CA . GLY A 1 113 ? -0.036 -20.391 -10.883 1 98.62 113 GLY A CA 1
ATOM 916 C C . GLY A 1 113 ? -0.883 -21.656 -10.969 1 98.62 113 GLY A C 1
ATOM 917 O O . GLY A 1 113 ? -0.464 -22.656 -11.555 1 98.62 113 GLY A O 1
ATOM 918 N N . GLY A 1 114 ? -2.086 -21.594 -10.391 1 98.81 114 GLY A N 1
ATOM 919 C CA . GLY A 1 114 ? -3.021 -22.703 -10.453 1 98.81 114 GLY A CA 1
ATOM 920 C C . GLY A 1 114 ? -3.439 -23.062 -11.867 1 98.81 114 GLY A C 1
ATOM 921 O O . GLY A 1 114 ? -3.041 -24.094 -12.398 1 98.81 114 GLY A O 1
ATOM 922 N N . PRO A 1 115 ? -4.176 -22.078 -12.523 1 98.75 115 PRO A N 1
ATOM 923 C CA . PRO A 1 115 ? -4.609 -22.375 -13.891 1 98.75 115 PRO A CA 1
ATOM 924 C C . PRO A 1 115 ? -3.439 -22.625 -14.844 1 98.75 115 PRO A C 1
ATOM 926 O O . PRO A 1 115 ? -3.564 -23.391 -15.797 1 98.75 115 PRO A O 1
ATOM 929 N N . VAL A 1 116 ? -2.291 -22.031 -14.578 1 98.88 116 VAL A N 1
ATOM 930 C CA . VAL A 1 116 ? -1.124 -22.266 -15.43 1 98.88 116 VAL A CA 1
ATOM 931 C C . VAL A 1 116 ? -0.623 -23.688 -15.242 1 98.88 116 VAL A C 1
ATOM 933 O O . VAL A 1 116 ? -0.414 -24.422 -16.219 1 98.88 116 VAL A O 1
ATOM 936 N N . GLY A 1 117 ? -0.453 -24.094 -14.016 1 98.94 117 GLY A N 1
ATOM 937 C CA . GLY A 1 117 ? -0.004 -25.453 -13.727 1 98.94 117 GLY A CA 1
ATOM 938 C C . GLY A 1 117 ? -0.988 -26.516 -14.172 1 98.94 117 GLY A C 1
ATOM 939 O O . GLY A 1 117 ? -0.588 -27.562 -14.688 1 98.94 117 GLY A O 1
ATOM 940 N N . MET A 1 118 ? -2.275 -26.266 -13.984 1 98.94 118 MET A N 1
ATOM 941 C CA . MET A 1 118 ? -3.293 -27.219 -14.422 1 98.94 118 MET A CA 1
ATOM 942 C C . MET A 1 118 ? -3.312 -27.344 -15.938 1 98.94 118 MET A C 1
ATOM 944 O O . MET A 1 118 ? -3.613 -28.406 -16.469 1 98.94 118 MET A O 1
ATOM 948 N N . GLY A 1 119 ? -2.99 -26.203 -16.609 1 98.94 119 GLY A N 1
ATOM 949 C CA . GLY A 1 119 ? -2.805 -26.297 -18.047 1 98.94 119 GLY A CA 1
ATOM 950 C C . GLY A 1 119 ? -1.703 -27.266 -18.453 1 98.94 119 GLY A C 1
ATOM 951 O O . GLY A 1 119 ? -1.887 -28.094 -19.344 1 98.94 119 GLY A O 1
ATOM 952 N N . LEU A 1 120 ? -0.589 -27.156 -17.781 1 98.94 120 LEU A N 1
ATOM 953 C CA . LEU A 1 120 ? 0.498 -28.109 -18.016 1 98.94 120 LEU A CA 1
ATOM 954 C C . LEU A 1 120 ? 0.047 -29.531 -17.75 1 98.94 120 LEU A C 1
ATOM 956 O O . LEU A 1 120 ? 0.356 -30.453 -18.516 1 98.94 120 LEU A O 1
ATOM 960 N N . ALA A 1 121 ? -0.652 -29.734 -16.656 1 98.94 121 ALA A N 1
ATOM 961 C CA . ALA A 1 121 ? -1.132 -31.062 -16.281 1 98.94 121 ALA A CA 1
ATOM 962 C C . ALA A 1 121 ? -2.061 -31.641 -17.344 1 98.94 121 ALA A C 1
ATOM 964 O O . ALA A 1 121 ? -2.049 -32.844 -17.594 1 98.94 121 ALA A O 1
ATOM 965 N N . ALA A 1 122 ? -2.887 -30.797 -17.906 1 98.88 122 ALA A N 1
ATOM 966 C CA . ALA A 1 122 ? -3.807 -31.234 -18.953 1 98.88 122 ALA A CA 1
ATOM 967 C C . ALA A 1 122 ? -3.049 -31.688 -20.203 1 98.88 122 ALA A C 1
ATOM 969 O O . ALA A 1 122 ? -3.422 -32.688 -20.844 1 98.88 122 ALA A O 1
ATOM 970 N N . ARG A 1 123 ? -2.018 -31.031 -20.516 1 98.81 123 ARG A N 1
ATOM 971 C CA . ARG A 1 123 ? -1.281 -31.266 -21.75 1 98.81 123 ARG A CA 1
ATOM 972 C C . ARG A 1 123 ? -0.272 -32.406 -21.562 1 98.81 123 ARG A C 1
ATOM 974 O O . ARG A 1 123 ? 0.024 -33.125 -22.516 1 98.81 123 ARG A O 1
ATOM 981 N N . HIS A 1 124 ? 0.303 -32.5 -20.375 1 98.75 124 HIS A N 1
ATOM 982 C CA . HIS A 1 124 ? 1.352 -33.469 -20.094 1 98.75 124 HIS A CA 1
ATOM 983 C C . HIS A 1 124 ? 1.107 -34.188 -18.766 1 98.75 124 HIS A C 1
ATOM 985 O O . HIS A 1 124 ? 1.952 -34.125 -17.859 1 98.75 124 HIS A O 1
ATOM 991 N N . PRO A 1 125 ? 0.014 -34.938 -18.688 1 98.75 125 PRO A N 1
ATOM 992 C CA . PRO A 1 125 ? -0.322 -35.594 -17.422 1 98.75 125 PRO A CA 1
ATOM 993 C C . PRO A 1 125 ? 0.727 -36.594 -16.984 1 98.75 125 PRO A C 1
ATOM 995 O O . PRO A 1 125 ? 0.896 -36.844 -15.781 1 98.75 125 PRO A O 1
ATOM 998 N N . ASP A 1 126 ? 1.502 -37.156 -17.891 1 98.06 126 ASP A N 1
ATOM 999 C CA . ASP A 1 126 ? 2.473 -38.219 -17.594 1 98.06 126 ASP A CA 1
ATOM 1000 C C . ASP A 1 126 ? 3.68 -37.656 -16.859 1 98.06 126 ASP A C 1
ATOM 1002 O O . ASP A 1 126 ? 4.43 -38.406 -16.219 1 98.06 126 ASP A O 1
ATOM 1006 N N . ARG A 1 127 ? 3.838 -36.344 -16.875 1 98.38 127 ARG A N 1
ATOM 1007 C CA . ARG A 1 127 ? 4.988 -35.719 -16.234 1 98.38 127 ARG A CA 1
ATOM 1008 C C . ARG A 1 127 ? 4.656 -35.281 -14.805 1 98.38 127 ARG A C 1
ATOM 1010 O O . ARG A 1 127 ? 5.551 -34.969 -14.016 1 98.38 127 ARG A O 1
ATOM 1017 N N . ILE A 1 128 ? 3.416 -35.406 -14.398 1 98.81 128 ILE A N 1
ATOM 1018 C CA . ILE A 1 128 ? 2.955 -34.875 -13.109 1 98.81 128 ILE A CA 1
ATOM 1019 C C . ILE A 1 128 ? 2.914 -36.031 -12.094 1 98.81 128 ILE A C 1
ATOM 1021 O O . ILE A 1 128 ? 2.35 -37.094 -12.367 1 98.81 128 ILE A O 1
ATOM 1025 N N . ARG A 1 129 ? 3.473 -35.781 -10.953 1 98.5 129 ARG A N 1
ATOM 1026 C CA . ARG A 1 129 ? 3.49 -36.781 -9.883 1 98.5 129 ARG A CA 1
ATOM 1027 C C . ARG A 1 129 ? 2.488 -36.406 -8.789 1 98.5 129 ARG A C 1
ATOM 1029 O O . ARG A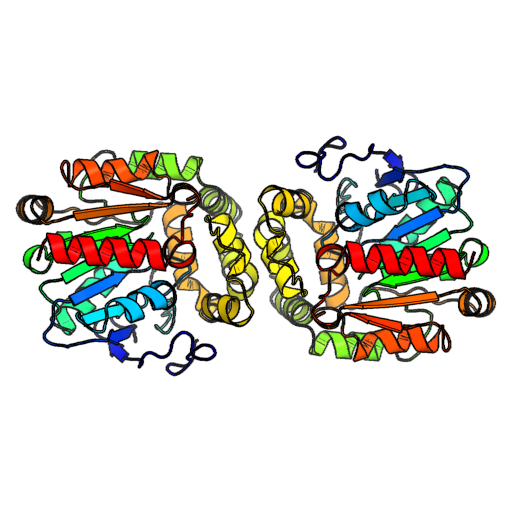 1 129 ? 1.849 -37.312 -8.219 1 98.5 129 ARG A O 1
ATOM 1036 N N . ARG A 1 130 ? 2.414 -35.156 -8.383 1 98.75 130 ARG A N 1
ATOM 1037 C CA . ARG A 1 130 ? 1.554 -34.656 -7.32 1 98.75 130 ARG A CA 1
ATOM 1038 C C . ARG A 1 130 ? 1.055 -33.25 -7.641 1 98.75 130 ARG A C 1
ATOM 1040 O O . ARG A 1 130 ? 1.666 -32.531 -8.438 1 98.75 130 ARG A O 1
ATOM 1047 N N . ILE A 1 131 ? -0.062 -32.906 -6.992 1 98.81 131 ILE A N 1
ATOM 1048 C CA . ILE A 1 131 ? -0.616 -31.562 -7.125 1 98.81 131 ILE A CA 1
ATOM 1049 C C . ILE A 1 131 ? -0.794 -30.938 -5.742 1 98.81 131 ILE A C 1
ATOM 1051 O O . ILE A 1 131 ? -1.447 -31.516 -4.871 1 98.81 131 ILE A O 1
ATOM 1055 N N . VAL A 1 132 ? -0.21 -29.797 -5.504 1 98.94 132 VAL A N 1
ATOM 1056 C CA . VAL A 1 132 ? -0.427 -28.984 -4.316 1 98.94 132 VAL A CA 1
ATOM 1057 C C . VAL A 1 132 ? -1.007 -27.625 -4.719 1 98.94 132 VAL A C 1
ATOM 1059 O O . VAL A 1 132 ? -0.352 -26.844 -5.414 1 98.94 132 VAL A O 1
ATOM 1062 N N . SER A 1 133 ? -2.223 -27.391 -4.352 1 98.88 133 SER A N 1
ATOM 1063 C CA . SER A 1 133 ? -2.896 -26.109 -4.586 1 98.88 133 SER A CA 1
ATOM 1064 C C . SER A 1 133 ? -2.891 -25.25 -3.332 1 98.88 133 SER A C 1
ATOM 1066 O O . SER A 1 133 ? -3.529 -25.594 -2.334 1 98.88 133 SER A O 1
ATOM 1068 N N . ALA A 1 134 ? -2.16 -24.203 -3.365 1 98.81 134 ALA A N 1
ATOM 1069 C CA . ALA A 1 134 ? -2.1 -23.25 -2.266 1 98.81 134 ALA A CA 1
ATOM 1070 C C . ALA A 1 134 ? -2.742 -21.922 -2.66 1 98.81 134 ALA A C 1
ATOM 1072 O O . ALA A 1 134 ? -2.1 -21.078 -3.289 1 98.81 134 ALA A O 1
ATOM 1073 N N . ASN A 1 135 ? -3.984 -21.688 -2.232 1 98.81 135 ASN A N 1
ATOM 1074 C CA . ASN A 1 135 ? -4.773 -20.547 -2.67 1 98.81 135 ASN A CA 1
ATOM 1075 C C . ASN A 1 135 ? -4.715 -20.375 -4.184 1 98.81 135 ASN A C 1
ATOM 1077 O O . ASN A 1 135 ? -4.547 -19.25 -4.676 1 98.81 135 ASN A O 1
ATOM 1081 N N . GLY A 1 136 ? -4.762 -21.484 -4.941 1 98.25 136 GLY A N 1
ATOM 1082 C CA . GLY A 1 136 ? -4.707 -21.5 -6.391 1 98.25 136 GLY A CA 1
ATOM 1083 C C . GLY A 1 136 ? -5.801 -22.344 -7.02 1 98.25 136 GLY A C 1
ATOM 1084 O O . GLY A 1 136 ? -5.941 -23.531 -6.699 1 98.25 136 GLY A O 1
ATOM 1085 N N . PRO A 1 137 ? -6.648 -21.797 -7.879 1 98.31 137 PRO A N 1
ATOM 1086 C CA . PRO A 1 137 ? -7.707 -22.562 -8.531 1 98.31 137 PRO A CA 1
ATOM 1087 C C . PRO A 1 137 ? -7.168 -23.734 -9.352 1 98.31 137 PRO A C 1
ATOM 1089 O O . PRO A 1 137 ? -6.066 -23.656 -9.898 1 98.31 137 PRO A O 1
ATOM 1092 N N . THR A 1 138 ? -7.973 -24.828 -9.398 1 98.81 138 THR A N 1
ATOM 1093 C CA . THR A 1 138 ? -7.59 -26.016 -10.156 1 98.81 138 THR A CA 1
ATOM 1094 C C . THR A 1 138 ? -8.586 -26.281 -11.281 1 98.81 138 THR A C 1
ATOM 1096 O O . THR A 1 138 ? -9.203 -27.344 -11.336 1 98.81 138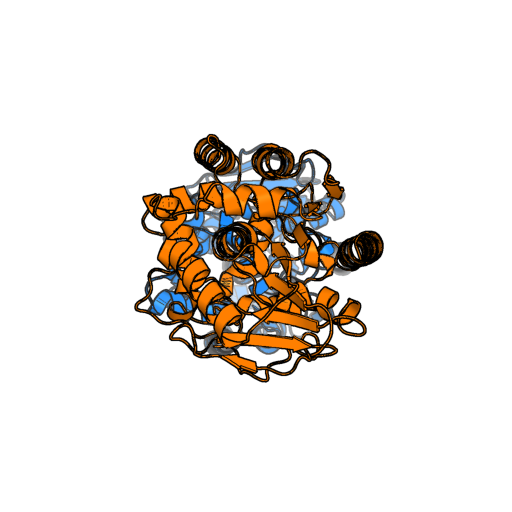 THR A O 1
ATOM 1099 N N . PRO A 1 139 ? -8.734 -25.328 -12.227 1 98.75 139 PRO A N 1
ATOM 1100 C CA . PRO A 1 139 ? -9.617 -25.594 -13.367 1 98.75 139 PRO A CA 1
ATOM 1101 C C . PRO A 1 139 ? -9.156 -26.781 -14.203 1 98.75 139 PRO A C 1
ATOM 1103 O O . PRO A 1 139 ? -7.977 -26.891 -14.539 1 98.75 139 PRO A O 1
ATOM 1106 N N . PHE A 1 140 ? -10.039 -27.672 -14.453 1 98.69 140 PHE A N 1
ATOM 1107 C CA . PHE A 1 140 ? -9.711 -28.891 -15.195 1 98.69 140 PHE A CA 1
ATOM 1108 C C . PHE A 1 140 ? -10.938 -29.438 -15.906 1 98.69 140 PHE A C 1
ATOM 1110 O O . PHE A 1 140 ? -11.188 -30.656 -15.883 1 98.69 140 PHE A O 1
ATOM 1117 N N . GLY A 1 141 ? -11.734 -28.547 -16.547 1 97.75 141 GLY A N 1
ATOM 1118 C CA . GLY A 1 141 ? -12.867 -28.938 -17.375 1 97.75 141 GLY A CA 1
ATOM 1119 C C . GLY A 1 141 ? -14.188 -28.953 -16.625 1 97.75 141 GLY A C 1
ATOM 1120 O O . GLY A 1 141 ? -15.203 -29.406 -17.141 1 97.75 141 GLY A O 1
ATOM 1121 N N . GLN A 1 142 ? -14.195 -28.422 -15.367 1 97.88 142 GLN A N 1
ATOM 1122 C CA . GLN A 1 142 ? -15.438 -28.375 -14.602 1 97.88 142 GLN A CA 1
ATOM 1123 C C . GLN A 1 142 ? -16.438 -27.422 -15.25 1 97.88 142 GLN A C 1
ATOM 1125 O O . GLN A 1 142 ? -16.094 -26.312 -15.633 1 97.88 142 GLN A O 1
ATOM 1130 N N . PRO A 1 143 ? -17.703 -27.859 -15.383 1 97 143 PRO A N 1
ATOM 1131 C CA . PRO A 1 143 ? -18.688 -27.062 -16.125 1 97 143 PRO A CA 1
ATOM 1132 C C . PRO A 1 143 ? -19.062 -25.766 -15.414 1 97 143 PRO A C 1
ATOM 1134 O O . PRO A 1 143 ? -19.562 -24.844 -16.047 1 97 143 PRO A O 1
ATOM 1137 N N . ASP A 1 144 ? -18.812 -25.656 -14.086 1 97.69 144 ASP A N 1
ATOM 1138 C CA . ASP A 1 144 ? -19.25 -24.484 -13.336 1 97.69 144 ASP A CA 1
ATOM 1139 C C . ASP A 1 144 ? -18.078 -23.531 -13.094 1 97.69 144 ASP A C 1
ATOM 1141 O O . ASP A 1 144 ? -18.172 -22.609 -12.281 1 97.69 144 ASP A O 1
ATOM 1145 N N . LEU A 1 145 ? -16.984 -23.766 -13.82 1 97.75 145 LEU A N 1
ATOM 1146 C CA . LEU A 1 145 ? -15.781 -22.953 -13.656 1 97.75 145 LEU A CA 1
ATOM 1147 C C . LEU A 1 145 ? -16.094 -21.469 -13.867 1 97.75 145 LEU A C 1
ATOM 1149 O O . LEU A 1 145 ? -15.758 -20.641 -13.023 1 97.75 145 LEU A O 1
ATOM 1153 N N . VAL A 1 146 ? -16.719 -21.141 -14.961 1 96.69 146 VAL A N 1
ATOM 1154 C CA . VAL A 1 146 ? -16.984 -19.75 -15.344 1 96.69 146 VAL A CA 1
ATOM 1155 C C . VAL A 1 146 ? -17.938 -19.109 -14.352 1 96.69 146 VAL A C 1
ATOM 1157 O O . VAL A 1 146 ? -17.766 -17.953 -13.977 1 96.69 146 VAL A O 1
ATOM 1160 N N . GLU A 1 147 ? -18.953 -19.859 -13.961 1 97.69 147 GLU A N 1
ATOM 1161 C CA . GLU A 1 147 ? -19.891 -19.375 -12.961 1 97.69 147 GLU A CA 1
ATOM 1162 C C . GLU A 1 147 ? -19.188 -19.047 -11.648 1 97.69 147 GLU A C 1
ATOM 1164 O O . GLU A 1 147 ? -19.453 -18.016 -11.031 1 97.69 147 GLU A O 1
ATOM 1169 N N . ARG A 1 148 ? -18.297 -19.875 -11.203 1 98.06 148 ARG A N 1
ATOM 1170 C CA . ARG A 1 148 ? -17.547 -19.672 -9.969 1 98.06 148 ARG A CA 1
ATOM 1171 C C . ARG A 1 148 ? -16.609 -18.484 -10.086 1 98.06 148 ARG A C 1
ATOM 1173 O O . ARG A 1 148 ? -16.469 -17.703 -9.141 1 98.06 148 ARG A O 1
ATOM 1180 N N . LEU A 1 149 ? -15.969 -18.375 -11.25 1 97.5 149 LEU A N 1
ATOM 1181 C CA . LEU A 1 149 ? -15.094 -17.234 -11.508 1 97.5 149 LEU A CA 1
ATOM 1182 C C . LEU A 1 149 ? -15.867 -15.93 -11.422 1 97.5 149 LEU A C 1
ATOM 1184 O O . LEU A 1 149 ? -15.406 -14.969 -10.797 1 97.5 149 LEU A O 1
ATOM 1188 N N . ASN A 1 150 ? -17.031 -15.867 -12.031 1 97.19 150 ASN A N 1
ATOM 1189 C CA . ASN A 1 150 ? -17.859 -14.68 -12.016 1 97.19 150 ASN A CA 1
ATOM 1190 C C . ASN A 1 150 ? -18.375 -14.367 -10.617 1 97.19 150 ASN A C 1
ATOM 1192 O O . ASN A 1 150 ? -18.422 -13.195 -10.211 1 97.19 150 ASN A O 1
ATOM 1196 N N . ALA A 1 151 ? -18.797 -15.422 -9.906 1 98.38 151 ALA A N 1
ATOM 1197 C CA . ALA A 1 151 ? -19.25 -15.227 -8.531 1 98.38 151 ALA A CA 1
ATOM 1198 C C . ALA A 1 151 ? -18.141 -14.648 -7.66 1 98.38 151 ALA A C 1
ATOM 1200 O O . ALA A 1 151 ? -18.391 -13.742 -6.867 1 98.38 151 ALA A O 1
ATOM 1201 N N . ASN A 1 152 ? -16.938 -15.203 -7.824 1 98.38 152 ASN A N 1
ATOM 1202 C CA . ASN A 1 152 ? -15.797 -14.664 -7.102 1 98.38 152 ASN A CA 1
ATOM 1203 C C . ASN A 1 152 ? -15.523 -13.211 -7.48 1 98.38 152 ASN A C 1
ATOM 1205 O O . ASN A 1 152 ? -15.164 -12.398 -6.629 1 98.38 152 ASN A O 1
ATOM 1209 N N . GLY A 1 153 ? -15.625 -12.875 -8.812 1 97.5 153 GLY A N 1
ATOM 1210 C CA . GLY A 1 153 ? -15.414 -11.516 -9.297 1 97.5 153 GLY A CA 1
ATOM 1211 C C . GLY A 1 153 ? -16.344 -10.508 -8.641 1 97.5 153 GLY A C 1
ATOM 1212 O O . GLY A 1 153 ? -15.95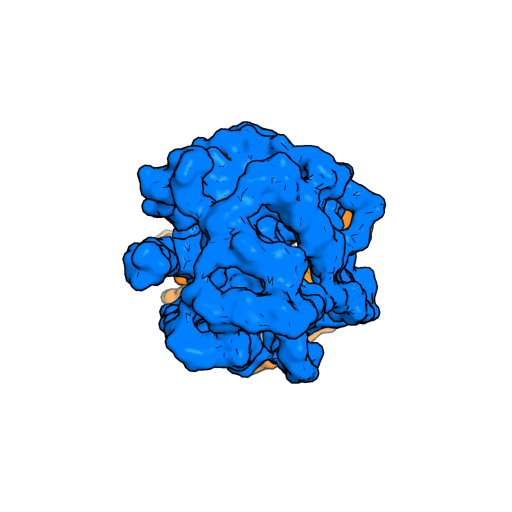3 -9.352 -8.43 1 97.5 153 GLY A O 1
ATOM 1213 N N . ARG A 1 154 ? -17.547 -10.906 -8.25 1 97.25 154 ARG A N 1
ATOM 1214 C CA . ARG A 1 154 ? -18.531 -10.023 -7.629 1 97.25 154 ARG A CA 1
ATOM 1215 C C . ARG A 1 154 ? -18.219 -9.82 -6.152 1 97.25 154 ARG A C 1
ATOM 1217 O O . ARG A 1 154 ? -18.609 -8.812 -5.566 1 97.25 154 ARG A O 1
ATOM 1224 N N . ASP A 1 155 ? -17.469 -10.766 -5.605 1 97.69 155 ASP A N 1
ATOM 1225 C CA . ASP A 1 155 ? -17.281 -10.742 -4.156 1 97.69 155 ASP A CA 1
ATOM 1226 C C . ASP A 1 155 ? -15.922 -10.148 -3.797 1 97.69 155 ASP A C 1
ATOM 1228 O O . ASP A 1 155 ? -15.789 -9.469 -2.775 1 97.69 155 ASP A O 1
ATOM 1232 N N . ALA A 1 156 ? -14.898 -10.398 -4.586 1 98.12 156 ALA A N 1
ATOM 1233 C CA . ALA A 1 156 ? -13.516 -10.094 -4.23 1 98.12 156 ALA A CA 1
ATOM 1234 C C . ALA A 1 156 ? -13.18 -8.641 -4.562 1 98.12 156 ALA A C 1
ATOM 1236 O O . ALA A 1 156 ? -13.328 -8.211 -5.707 1 98.12 156 ALA A O 1
ATOM 1237 N N . PRO A 1 157 ? -12.633 -7.879 -3.586 1 96.62 157 PRO A N 1
ATOM 1238 C CA . PRO A 1 157 ? -12.328 -6.461 -3.801 1 96.62 157 PRO A CA 1
ATOM 1239 C C . PRO A 1 157 ? -11.375 -6.23 -4.969 1 96.62 157 PRO A C 1
ATOM 1241 O O . PRO A 1 157 ? -11.555 -5.285 -5.742 1 96.62 157 PRO A O 1
ATOM 1244 N N . TRP A 1 158 ? -10.438 -7.082 -5.141 1 97.06 158 TRP A N 1
ATOM 1245 C CA . TRP A 1 158 ? -9.461 -6.93 -6.211 1 97.06 158 TRP A CA 1
ATOM 1246 C C . TRP A 1 158 ? -10.133 -6.988 -7.578 1 97.06 158 TRP A C 1
ATOM 1248 O O . TRP A 1 158 ? -9.898 -6.133 -8.43 1 97.06 158 TRP A O 1
ATOM 1258 N N . PHE A 1 159 ? -10.961 -7.945 -7.797 1 98 159 PHE A N 1
ATOM 1259 C CA . PHE A 1 159 ? -11.625 -8.109 -9.086 1 98 159 PHE A CA 1
ATOM 1260 C C . PHE A 1 159 ? -12.641 -6.996 -9.32 1 98 159 PHE A C 1
ATOM 1262 O O . PHE A 1 159 ? -12.812 -6.539 -10.453 1 98 159 PHE A O 1
ATOM 1269 N N . GLN A 1 160 ? -13.297 -6.609 -8.258 1 97.25 160 GLN A N 1
ATOM 1270 C CA . GLN A 1 160 ? -14.195 -5.465 -8.383 1 97.25 160 GLN A CA 1
ATOM 1271 C C . GLN A 1 160 ? -13.43 -4.211 -8.805 1 97.25 160 GLN A C 1
ATOM 1273 O O . GLN A 1 160 ? -13.906 -3.451 -9.648 1 97.25 160 GLN A O 1
ATOM 1278 N N . TRP A 1 161 ? -12.312 -4.035 -8.18 1 96.5 161 TRP A N 1
ATOM 1279 C CA . TRP A 1 161 ? -11.492 -2.889 -8.547 1 96.5 161 TRP A CA 1
ATOM 1280 C C . TRP A 1 161 ? -11.062 -2.973 -10.008 1 96.5 161 TRP A C 1
ATOM 1282 O O . TRP A 1 161 ? -11.125 -1.981 -10.734 1 96.5 161 TRP A O 1
ATOM 1292 N N . ILE A 1 162 ? -10.617 -4.125 -10.5 1 97.5 162 ILE A N 1
ATOM 1293 C CA . ILE A 1 162 ? -10.172 -4.332 -11.867 1 97.5 162 ILE A CA 1
ATOM 1294 C C . ILE A 1 162 ? -11.289 -3.963 -12.836 1 97.5 162 ILE A C 1
ATOM 1296 O O . ILE A 1 162 ? -11.062 -3.227 -13.805 1 97.5 162 ILE A O 1
ATOM 1300 N N . VAL A 1 163 ? -12.461 -4.508 -12.602 1 97.56 163 VAL A N 1
ATOM 1301 C CA . VAL A 1 163 ? -13.586 -4.293 -13.5 1 97.56 163 VAL A CA 1
ATOM 1302 C C . VAL A 1 163 ? -13.922 -2.805 -13.562 1 97.56 163 VAL A C 1
ATOM 1304 O O . VAL A 1 163 ? -14.125 -2.254 -14.648 1 97.56 163 VAL A O 1
ATOM 1307 N N . ARG A 1 164 ? -13.93 -2.15 -12.453 1 96.69 164 ARG A N 1
ATOM 1308 C CA . ARG A 1 164 ? -14.227 -0.722 -12.406 1 96.69 164 ARG A CA 1
ATOM 1309 C C . ARG A 1 164 ? -13.141 0.08 -13.125 1 96.69 164 ARG A C 1
ATOM 1311 O O . ARG A 1 164 ? -13.445 0.966 -13.922 1 96.69 164 ARG A O 1
ATOM 1318 N N . ALA A 1 165 ? -11.898 -0.21 -12.805 1 97.31 165 ALA A N 1
ATOM 1319 C CA . ALA A 1 165 ? -10.773 0.515 -13.391 1 97.31 165 ALA A CA 1
ATOM 1320 C C . ALA A 1 165 ? -10.727 0.319 -14.906 1 97.31 165 ALA A C 1
ATOM 1322 O O . ALA A 1 165 ? -10.359 1.234 -15.648 1 97.31 165 ALA A O 1
ATOM 1323 N N . ALA A 1 166 ? -11.031 -0.892 -15.328 1 97.75 166 ALA A N 1
ATOM 1324 C CA . ALA A 1 166 ? -11.086 -1.152 -16.766 1 97.75 166 ALA A CA 1
ATOM 1325 C C . ALA A 1 166 ? -12.195 -0.339 -17.422 1 97.75 166 ALA A C 1
ATOM 1327 O O . ALA A 1 166 ? -12 0.249 -18.484 1 97.75 166 ALA A O 1
ATOM 1328 N N . ALA A 1 167 ? -13.344 -0.343 -16.812 1 97 167 ALA A N 1
ATOM 1329 C CA . ALA A 1 167 ? -14.492 0.385 -17.344 1 97 167 ALA A CA 1
ATOM 1330 C C . ALA A 1 167 ? -14.203 1.881 -17.438 1 97 167 ALA A C 1
ATOM 1332 O O . ALA A 1 167 ? -14.656 2.555 -18.359 1 97 167 ALA A O 1
ATOM 1333 N N . ASP A 1 168 ? -13.375 2.395 -16.5 1 95.69 168 ASP A N 1
ATOM 1334 C CA . ASP A 1 168 ? -13.086 3.822 -16.422 1 95.69 168 ASP A CA 1
ATOM 1335 C C . ASP A 1 168 ? -11.805 4.16 -17.188 1 95.69 168 ASP A C 1
ATOM 1337 O O . ASP A 1 168 ? -11.328 5.297 -17.125 1 95.69 168 ASP A O 1
ATOM 1341 N N . ASP A 1 169 ? -11.242 3.146 -17.844 1 96.88 169 ASP A N 1
ATOM 1342 C CA . ASP A 1 169 ? -10.031 3.293 -18.656 1 96.88 169 ASP A CA 1
ATOM 1343 C C . ASP A 1 169 ? -8.875 3.816 -17.812 1 96.88 169 ASP A C 1
ATOM 1345 O O . ASP A 1 169 ? -8.109 4.672 -18.266 1 96.88 169 ASP A O 1
ATOM 1349 N N . THR A 1 170 ? -8.812 3.398 -16.531 1 97.62 170 THR A N 1
ATOM 1350 C CA . THR A 1 170 ? -7.73 3.832 -15.648 1 97.62 170 THR A CA 1
ATOM 1351 C C . THR A 1 170 ? -6.824 2.658 -15.289 1 97.62 170 THR A C 1
ATOM 1353 O O . THR A 1 170 ? -5.75 2.85 -14.711 1 97.62 170 THR A O 1
ATOM 1356 N N . LEU A 1 171 ? -7.23 1.462 -15.672 1 98.06 171 LEU A N 1
ATOM 1357 C CA . LEU A 1 171 ? -6.582 0.231 -15.234 1 98.06 171 LEU A CA 1
ATOM 1358 C C . LEU A 1 171 ? -5.094 0.25 -15.57 1 98.06 171 LEU A C 1
ATOM 1360 O O . LEU A 1 171 ? -4.254 0.051 -14.688 1 98.06 171 LEU A O 1
ATOM 1364 N N . GLU A 1 172 ? -4.742 0.543 -16.797 1 97.88 172 GLU A N 1
ATOM 1365 C CA . GLU A 1 172 ? -3.357 0.495 -17.25 1 97.88 172 GLU A CA 1
ATOM 1366 C C . GLU A 1 172 ? -2.512 1.57 -16.578 1 97.88 172 GLU A C 1
ATOM 1368 O O . GLU A 1 172 ? -1.36 1.324 -16.219 1 97.88 172 GLU A O 1
ATOM 1373 N N . THR A 1 173 ? -3.094 2.723 -16.438 1 98.25 173 THR A N 1
ATOM 1374 C CA . THR A 1 173 ? -2.359 3.822 -15.828 1 98.25 173 THR A CA 1
ATOM 1375 C C . THR A 1 173 ? -2.082 3.531 -14.352 1 98.25 173 THR A C 1
ATOM 1377 O O . THR A 1 173 ? -0.968 3.752 -13.875 1 98.25 173 THR A O 1
ATOM 1380 N N . VAL A 1 174 ? -3.07 3.062 -13.633 1 98.25 174 VAL A N 1
ATOM 1381 C CA . VAL A 1 174 ? -2.926 2.822 -12.203 1 98.25 174 VAL A CA 1
ATOM 1382 C C . VAL A 1 174 ? -1.991 1.637 -11.969 1 98.25 174 VAL A C 1
ATOM 1384 O O . VAL A 1 174 ? -1.046 1.728 -11.188 1 98.25 174 VAL A O 1
ATOM 1387 N N . LEU A 1 175 ? -2.174 0.544 -12.695 1 98.25 175 LEU A N 1
ATOM 1388 C CA . LEU A 1 175 ? -1.315 -0.622 -12.523 1 98.25 175 LEU A CA 1
ATOM 1389 C C . LEU A 1 175 ? 0.05 -0.391 -13.164 1 98.25 175 LEU A C 1
ATOM 1391 O O . LEU A 1 175 ? 1.007 -1.112 -12.875 1 98.25 175 LEU A O 1
ATOM 1395 N N . GLY A 1 176 ? 0.146 0.565 -14.102 1 97.94 176 GLY A N 1
ATOM 1396 C CA . GLY A 1 176 ? 1.438 0.971 -14.633 1 97.94 176 GLY A CA 1
ATOM 1397 C C . GLY A 1 176 ? 2.348 1.578 -13.578 1 97.94 176 GLY A C 1
ATOM 1398 O O . GLY A 1 176 ? 3.535 1.795 -13.828 1 97.94 176 GLY A O 1
ATOM 1399 N N . GLN A 1 177 ? 1.788 1.845 -12.375 1 97.69 177 GLN A N 1
ATOM 1400 C CA . GLN A 1 177 ? 2.533 2.352 -11.227 1 97.69 177 GLN A CA 1
ATOM 1401 C C . GLN A 1 177 ? 2.6 1.311 -10.117 1 97.69 177 GLN A C 1
ATOM 1403 O O . GLN A 1 177 ? 2.516 1.653 -8.93 1 97.69 177 GLN A O 1
ATOM 1408 N N . LEU A 1 178 ? 2.738 0.076 -10.422 1 97.62 178 LEU A N 1
ATOM 1409 C CA . LEU A 1 178 ? 2.691 -1.008 -9.445 1 97.62 178 LEU A CA 1
ATOM 1410 C C . LEU A 1 178 ? 3.895 -0.948 -8.508 1 97.62 178 LEU A C 1
ATOM 1412 O O . LEU A 1 178 ? 3.795 -1.325 -7.34 1 97.62 178 LEU A O 1
ATOM 1416 N N . GLY A 1 179 ? 5.031 -0.449 -8.984 1 95.69 179 GLY A N 1
ATOM 1417 C CA . GLY A 1 179 ? 6.133 -0.216 -8.062 1 95.69 179 GLY A CA 1
ATOM 1418 C C . GLY A 1 179 ? 5.754 0.663 -6.891 1 95.69 179 GLY A C 1
ATOM 1419 O O . GLY A 1 179 ? 6.211 0.441 -5.77 1 95.69 179 GLY A O 1
ATOM 1420 N N . PHE A 1 180 ? 4.859 1.583 -7.172 1 95.38 180 PHE A N 1
ATOM 1421 C CA . PHE A 1 180 ? 4.367 2.514 -6.168 1 95.38 180 PHE A CA 1
ATOM 1422 C C . PHE A 1 180 ? 3.248 1.881 -5.348 1 95.38 180 PHE A C 1
ATOM 1424 O O . PHE A 1 180 ? 3.213 2.02 -4.121 1 95.38 180 PHE A O 1
ATOM 1431 N N . ASN A 1 181 ? 2.365 1.124 -5.945 1 97.44 181 ASN A N 1
ATOM 1432 C CA . ASN A 1 181 ? 1.155 0.725 -5.234 1 97.44 181 ASN A CA 1
ATOM 1433 C C . ASN A 1 181 ? 1.198 -0.749 -4.84 1 97.44 181 ASN A C 1
ATOM 1435 O O . ASN A 1 181 ? 0.17 -1.334 -4.496 1 97.44 181 ASN A O 1
ATOM 1439 N N . ILE A 1 182 ? 2.346 -1.362 -4.785 1 98.38 182 ILE A N 1
ATOM 1440 C CA . ILE A 1 182 ? 2.496 -2.805 -4.633 1 98.38 182 ILE A CA 1
ATOM 1441 C C . ILE A 1 182 ? 1.963 -3.236 -3.268 1 98.38 182 ILE A C 1
ATOM 1443 O O . ILE A 1 182 ? 1.251 -4.238 -3.16 1 98.38 182 ILE A O 1
ATOM 1447 N N . LEU A 1 183 ? 2.26 -2.492 -2.266 1 98.25 183 LEU A N 1
ATOM 1448 C CA . LEU A 1 183 ? 1.841 -2.877 -0.922 1 98.25 183 LEU A CA 1
ATOM 1449 C C . LEU A 1 183 ? 0.321 -2.838 -0.796 1 98.25 183 LEU A C 1
ATOM 1451 O O . LEU A 1 183 ? -0.28 -3.738 -0.203 1 98.25 183 LEU A O 1
ATOM 1455 N N . SER A 1 184 ? -0.281 -1.798 -1.346 1 98.31 184 SER A N 1
ATOM 1456 C CA . SER A 1 184 ? -1.736 -1.689 -1.337 1 98.31 184 SER A CA 1
ATOM 1457 C C . SER A 1 184 ? -2.379 -2.811 -2.146 1 98.31 184 SER A C 1
ATOM 1459 O O . SER A 1 184 ? -3.428 -3.336 -1.766 1 98.31 184 SER A O 1
ATOM 1461 N N . THR A 1 185 ? -1.758 -3.143 -3.229 1 98.19 185 THR A N 1
ATOM 1462 C CA . THR A 1 185 ? -2.266 -4.234 -4.055 1 98.19 185 THR A CA 1
ATOM 1463 C C . THR A 1 185 ? -2.232 -5.555 -3.291 1 98.19 185 THR A C 1
ATOM 1465 O O . THR A 1 185 ? -3.227 -6.281 -3.252 1 98.19 185 THR A O 1
ATOM 1468 N N . LEU A 1 186 ? -1.092 -5.844 -2.646 1 98.31 186 LEU A N 1
ATOM 1469 C CA . LEU A 1 186 ? -0.963 -7.078 -1.877 1 98.31 186 LEU A CA 1
ATOM 1470 C C . LEU A 1 186 ? -1.963 -7.105 -0.727 1 98.31 186 LEU A C 1
ATOM 1472 O O . LEU A 1 186 ? -2.586 -8.141 -0.467 1 98.31 186 LEU A O 1
ATOM 1476 N N . LYS A 1 187 ? -2.139 -5.98 -0.107 1 97.69 187 LYS A N 1
ATOM 1477 C CA . LYS A 1 187 ? -3.072 -5.926 1.014 1 97.69 187 LYS A CA 1
ATOM 1478 C C . LYS A 1 187 ? -4.512 -6.121 0.541 1 97.69 187 LYS A C 1
ATOM 1480 O O . LYS A 1 187 ? -5.277 -6.859 1.16 1 97.69 187 LYS A O 1
ATOM 1485 N N . LEU A 1 188 ? -4.871 -5.445 -0.544 1 96.88 188 LEU A N 1
ATOM 1486 C CA . LEU A 1 188 ? -6.211 -5.598 -1.098 1 96.88 188 LEU A CA 1
ATOM 1487 C C . LEU A 1 188 ? -6.508 -7.059 -1.416 1 96.88 188 LEU A C 1
ATOM 1489 O O . LEU A 1 188 ? -7.648 -7.512 -1.28 1 96.88 188 LEU A O 1
ATOM 1493 N N . ASN A 1 189 ? -5.477 -7.75 -1.801 1 96.81 189 ASN A N 1
ATOM 1494 C CA . ASN A 1 189 ? -5.621 -9.148 -2.176 1 96.81 189 ASN A CA 1
ATOM 1495 C C . ASN A 1 189 ? -5.719 -10.055 -0.948 1 96.81 189 ASN A C 1
ATOM 1497 O O . ASN A 1 189 ? -6.152 -11.203 -1.051 1 96.81 189 ASN A O 1
ATOM 1501 N N . GLY A 1 190 ? -5.277 -9.609 0.146 1 96.69 190 GLY A N 1
ATOM 1502 C CA . GLY A 1 190 ? -5.465 -10.414 1.343 1 96.69 190 GLY A CA 1
ATOM 1503 C C . GLY A 1 190 ? -4.164 -10.758 2.039 1 96.69 190 GLY A C 1
ATOM 1504 O O . GLY A 1 190 ? -4.074 -11.773 2.734 1 96.69 190 GLY A O 1
ATOM 1505 N N . PHE A 1 191 ? -3.088 -9.953 1.826 1 97.88 191 PHE A N 1
ATOM 1506 C CA . PHE A 1 191 ? -1.89 -10.133 2.639 1 97.88 191 PHE A CA 1
ATOM 1507 C C . PHE A 1 191 ? -2.178 -9.812 4.102 1 97.88 191 PHE A C 1
ATOM 1509 O O . PHE A 1 191 ? -2.758 -8.773 4.418 1 97.88 191 PHE A O 1
ATOM 1516 N N . GLU A 1 192 ? -1.68 -10.68 5.055 1 97.06 192 GLU A N 1
ATOM 1517 C CA . GLU A 1 192 ? -2.15 -10.539 6.43 1 97.06 192 GLU A CA 1
ATOM 1518 C C . GLU A 1 192 ? -0.985 -10.352 7.395 1 97.06 192 GLU A C 1
ATOM 1520 O O . GLU A 1 192 ? -1.146 -9.75 8.461 1 97.06 192 GLU A O 1
ATOM 1525 N N . ASN A 1 193 ? 0.149 -10.906 7.133 1 96.31 193 ASN A N 1
ATOM 1526 C CA . ASN A 1 193 ? 1.261 -10.836 8.078 1 96.31 193 ASN A CA 1
ATOM 1527 C C . ASN A 1 193 ? 2.064 -9.547 7.895 1 96.31 193 ASN A C 1
ATOM 1529 O O . ASN A 1 193 ? 3.201 -9.586 7.422 1 96.31 193 ASN A O 1
ATOM 1533 N N . HIS A 1 194 ? 1.62 -8.484 8.477 1 95.19 194 HIS A N 1
ATOM 1534 C CA . HIS A 1 194 ? 2.215 -7.172 8.266 1 95.19 194 HIS A CA 1
ATOM 1535 C C . HIS A 1 194 ? 3.547 -7.043 9 1 95.19 194 HIS A C 1
ATOM 1537 O O . HIS A 1 194 ? 4.336 -6.141 8.703 1 95.19 194 HIS A O 1
ATOM 1543 N N . ALA A 1 195 ? 3.836 -7.945 9.898 1 93 195 ALA A N 1
ATOM 1544 C CA . ALA A 1 195 ? 5.07 -7.906 10.672 1 93 195 ALA A CA 1
ATOM 1545 C C . ALA A 1 195 ? 6.289 -8.148 9.789 1 93 195 ALA A C 1
ATOM 1547 O O . ALA A 1 195 ? 7.41 -7.781 10.141 1 93 195 ALA A O 1
ATOM 1548 N N . VAL A 1 196 ? 6.043 -8.727 8.57 1 95.56 196 VAL A N 1
ATOM 1549 C CA . VAL A 1 196 ? 7.184 -9.078 7.727 1 95.56 196 VAL A CA 1
ATOM 1550 C C . VAL A 1 196 ? 7.527 -7.914 6.805 1 95.56 196 VAL A C 1
ATOM 1552 O O . VAL A 1 196 ? 8.562 -7.93 6.133 1 95.56 196 VAL A O 1
ATOM 1555 N N . ILE A 1 197 ? 6.727 -6.871 6.828 1 96.62 197 ILE A N 1
ATOM 1556 C CA . ILE A 1 197 ? 6.945 -5.742 5.938 1 96.62 197 ILE A CA 1
ATOM 1557 C C . ILE A 1 197 ? 8.227 -5.008 6.34 1 96.62 197 ILE A C 1
ATOM 1559 O O . ILE A 1 197 ? 8.383 -4.613 7.496 1 96.62 197 ILE A O 1
ATOM 1563 N N . SER A 1 198 ? 9.102 -4.898 5.477 1 95.19 198 SER A N 1
ATOM 1564 C CA . SER A 1 198 ? 10.328 -4.121 5.566 1 95.19 198 SER A CA 1
ATOM 1565 C C . SER A 1 198 ? 10.648 -3.441 4.238 1 95.19 198 SER A C 1
ATOM 1567 O O . SER A 1 198 ? 9.992 -3.701 3.227 1 95.19 198 SER A O 1
ATOM 1569 N N . ASP A 1 199 ? 11.602 -2.578 4.25 1 94.44 199 ASP A N 1
ATOM 1570 C CA . ASP A 1 199 ? 12.008 -1.938 3.004 1 94.44 199 ASP A CA 1
ATOM 1571 C C . ASP A 1 199 ? 12.492 -2.973 1.988 1 94.44 199 ASP A C 1
ATOM 1573 O O . ASP A 1 199 ? 12.203 -2.857 0.795 1 94.44 199 ASP A O 1
ATOM 1577 N N . THR A 1 200 ? 13.195 -3.992 2.469 1 97.5 200 THR A N 1
ATOM 1578 C CA . THR A 1 200 ? 13.68 -5.059 1.603 1 97.5 200 THR A CA 1
ATOM 1579 C C . THR A 1 200 ? 12.516 -5.863 1.026 1 97.5 200 THR A C 1
ATOM 1581 O O . THR A 1 200 ? 12.508 -6.176 -0.166 1 97.5 200 THR A O 1
ATOM 1584 N N . TRP A 1 201 ? 11.586 -6.211 1.906 1 97.81 201 TRP A N 1
ATOM 1585 C CA . TRP A 1 201 ? 10.406 -6.973 1.495 1 97.81 201 TRP A CA 1
ATOM 1586 C C . TRP A 1 201 ? 9.617 -6.215 0.433 1 97.81 201 TRP A C 1
ATOM 1588 O O . TRP A 1 201 ? 9.258 -6.781 -0.601 1 97.81 201 TRP A O 1
ATOM 1598 N N . ILE A 1 202 ? 9.422 -4.898 0.61 1 97.31 202 ILE A N 1
ATOM 1599 C CA . ILE A 1 202 ? 8.688 -4.07 -0.339 1 97.31 202 ILE A CA 1
ATOM 1600 C C . ILE A 1 202 ? 9.477 -3.955 -1.642 1 97.31 202 ILE A C 1
ATOM 1602 O O . ILE A 1 202 ? 8.898 -4.027 -2.73 1 97.31 202 ILE A O 1
ATOM 1606 N N . ALA A 1 203 ? 10.766 -3.783 -1.538 1 97 203 ALA A N 1
ATOM 1607 C CA . ALA A 1 203 ? 11.617 -3.678 -2.723 1 97 203 ALA A CA 1
ATOM 1608 C C . ALA A 1 203 ? 11.555 -4.957 -3.555 1 97 203 ALA A C 1
ATOM 1610 O O . ALA A 1 203 ? 11.523 -4.902 -4.785 1 97 203 ALA A O 1
ATOM 1611 N N . ALA A 1 204 ? 11.547 -6.031 -2.887 1 98.38 204 ALA A N 1
ATOM 1612 C CA . ALA A 1 204 ? 11.516 -7.312 -3.592 1 98.38 204 ALA A CA 1
ATOM 1613 C C . ALA A 1 204 ? 10.273 -7.438 -4.461 1 98.38 204 ALA A C 1
ATOM 1615 O O . ALA A 1 204 ? 10.344 -7.883 -5.605 1 98.38 204 ALA A O 1
ATOM 1616 N N . TYR A 1 205 ? 9.172 -7.078 -3.951 1 98.44 205 TYR A N 1
ATOM 1617 C CA . TYR A 1 205 ? 7.922 -7.242 -4.695 1 98.44 205 TYR A CA 1
ATOM 1618 C C . TYR A 1 205 ? 7.699 -6.074 -5.648 1 98.44 205 TYR A C 1
ATOM 1620 O O . TYR A 1 205 ? 7.039 -6.227 -6.68 1 98.44 205 TYR A O 1
ATOM 1628 N N . GLY A 1 206 ? 8.266 -4.91 -5.367 1 98.06 206 GLY A N 1
ATOM 1629 C CA . GLY A 1 206 ? 8.047 -3.732 -6.191 1 98.06 206 GLY A CA 1
ATOM 1630 C C . GLY A 1 206 ? 9.039 -3.613 -7.336 1 98.06 206 GLY A C 1
ATOM 1631 O O . GLY A 1 206 ? 8.711 -3.055 -8.383 1 98.06 206 GLY A O 1
ATOM 1632 N N . ALA A 1 207 ? 10.227 -4.207 -7.234 1 97.62 207 ALA A N 1
ATOM 1633 C CA . ALA A 1 207 ? 11.352 -3.994 -8.141 1 97.62 207 ALA A CA 1
ATOM 1634 C C . ALA A 1 207 ? 11.008 -4.453 -9.555 1 97.62 207 ALA A C 1
ATOM 1636 O O . ALA A 1 207 ? 11.422 -3.83 -10.539 1 97.62 207 ALA A O 1
ATOM 1637 N N . PRO A 1 208 ? 10.258 -5.535 -9.703 1 97.69 208 PRO A N 1
ATOM 1638 C CA . PRO A 1 208 ? 9.922 -5.961 -11.062 1 97.69 208 PRO A CA 1
ATOM 1639 C C . PRO A 1 208 ? 9.062 -4.938 -11.805 1 97.69 208 PRO A C 1
ATOM 1641 O O . PRO A 1 208 ? 8.891 -5.039 -13.023 1 97.69 208 PRO A O 1
ATOM 1644 N N . PHE A 1 209 ? 8.539 -3.961 -11.078 1 98 209 PHE A N 1
ATOM 1645 C CA . PHE A 1 209 ? 7.539 -3.055 -11.633 1 98 209 PHE A CA 1
ATOM 1646 C C . PHE A 1 209 ? 7.988 -1.604 -11.5 1 98 209 PHE A C 1
ATOM 1648 O O . PHE A 1 209 ? 7.191 -0.734 -11.141 1 98 209 PHE A O 1
ATOM 1655 N N . ALA A 1 210 ? 9.211 -1.351 -11.797 1 94.75 210 ALA A N 1
ATOM 1656 C CA . ALA A 1 210 ? 9.859 -0.064 -11.555 1 94.75 210 ALA A CA 1
ATOM 1657 C C . ALA A 1 210 ? 9.312 1.011 -12.484 1 94.75 210 ALA A C 1
ATOM 1659 O O . ALA A 1 210 ? 9.219 2.182 -12.109 1 94.75 210 ALA A O 1
ATOM 1660 N N . GLN A 1 211 ? 8.945 0.673 -13.719 1 94.56 211 GLN A N 1
ATOM 1661 C CA . GLN A 1 211 ? 8.414 1.573 -14.734 1 94.56 211 GLN A CA 1
ATOM 1662 C C . GLN A 1 211 ? 7.156 0.993 -15.383 1 94.56 211 GLN A C 1
ATOM 1664 O O . GLN A 1 211 ? 6.922 -0.215 -15.312 1 94.56 211 GLN A O 1
ATOM 1669 N N . PRO A 1 212 ? 6.332 1.876 -15.969 1 95 212 PRO A N 1
ATOM 1670 C CA . PRO A 1 212 ? 5.09 1.389 -16.578 1 95 212 PRO A CA 1
ATOM 1671 C C . PRO A 1 212 ? 5.316 0.236 -17.547 1 95 212 PRO A C 1
ATOM 1673 O O . PRO A 1 212 ? 4.539 -0.719 -17.578 1 95 212 PRO A O 1
ATOM 1676 N N . GLU A 1 213 ? 6.402 0.242 -18.297 1 95.81 213 GLU A N 1
ATOM 1677 C CA . GLU A 1 213 ? 6.68 -0.783 -19.297 1 95.81 213 GLU A CA 1
ATOM 1678 C C . GLU A 1 213 ? 6.969 -2.131 -18.641 1 95.81 213 GLU A C 1
ATOM 1680 O O . GLU A 1 213 ? 6.816 -3.178 -19.281 1 95.81 213 GLU A O 1
ATOM 1685 N N . ASP A 1 214 ? 7.379 -2.088 -17.391 1 97.25 214 ASP A N 1
ATOM 1686 C CA . ASP A 1 214 ? 7.691 -3.309 -16.656 1 97.25 214 ASP A CA 1
ATOM 1687 C C . ASP A 1 214 ? 6.43 -3.939 -16.078 1 97.25 214 ASP A C 1
ATOM 1689 O O . ASP A 1 214 ? 6.465 -5.062 -15.57 1 97.25 214 ASP A O 1
ATOM 1693 N N . CYS A 1 215 ? 5.312 -3.23 -16.188 1 97.81 215 CYS A N 1
ATOM 1694 C CA . CYS A 1 215 ? 4.113 -3.633 -15.453 1 97.81 215 CYS A CA 1
ATOM 1695 C C . CYS A 1 215 ? 3.15 -4.387 -16.359 1 97.81 215 CYS A C 1
ATOM 1697 O O . CYS A 1 215 ? 2.072 -4.797 -15.93 1 97.81 215 CYS A O 1
ATOM 1699 N N . VAL A 1 216 ? 3.504 -4.641 -17.641 1 97.69 216 VAL A N 1
ATOM 1700 C CA . VAL A 1 216 ? 2.551 -5.148 -18.609 1 97.69 216 VAL A CA 1
ATOM 1701 C C . VAL A 1 216 ? 2.16 -6.582 -18.266 1 97.69 216 VAL A C 1
ATOM 1703 O O . VAL A 1 216 ? 1.061 -7.031 -18.594 1 97.69 216 VAL A O 1
ATOM 1706 N N . GLY A 1 217 ? 3.072 -7.348 -17.578 1 97.06 217 GLY A N 1
ATOM 1707 C CA . GLY A 1 217 ? 2.705 -8.672 -17.109 1 97.06 217 GLY A CA 1
ATOM 1708 C C . GLY A 1 217 ? 1.539 -8.648 -16.125 1 97.06 217 GLY A C 1
ATOM 1709 O O . GLY A 1 217 ? 0.553 -9.367 -16.312 1 97.06 217 GLY A O 1
ATOM 1710 N N . ALA A 1 218 ? 1.672 -7.828 -15.109 1 97.12 218 ALA A N 1
ATOM 1711 C CA . ALA A 1 218 ? 0.605 -7.688 -14.125 1 97.12 218 ALA A CA 1
ATOM 1712 C C . ALA A 1 218 ? -0.658 -7.113 -14.758 1 97.12 218 ALA A C 1
ATOM 1714 O O . ALA A 1 218 ? -1.771 -7.531 -14.43 1 97.12 218 ALA A O 1
ATOM 1715 N N . ILE A 1 219 ? -0.532 -6.156 -15.672 1 97.94 219 ILE A N 1
ATOM 1716 C CA . ILE A 1 219 ? -1.657 -5.523 -16.359 1 97.94 219 ILE A CA 1
ATOM 1717 C C . ILE A 1 219 ? -2.383 -6.555 -17.219 1 97.94 219 ILE A C 1
ATOM 1719 O O . ILE A 1 219 ? -3.611 -6.543 -17.312 1 97.94 219 ILE A O 1
ATOM 1723 N N . GLY A 1 220 ? -1.622 -7.434 -17.875 1 97.12 220 GLY A N 1
ATOM 1724 C CA . GLY A 1 220 ? -2.201 -8.43 -18.766 1 97.12 220 GLY A CA 1
ATOM 1725 C C . GLY A 1 220 ? -3.219 -9.32 -18.094 1 97.12 220 GLY A C 1
ATOM 1726 O O . GLY A 1 220 ? -4.293 -9.586 -18.641 1 97.12 220 GLY A O 1
ATOM 1727 N N . TRP A 1 221 ? -2.902 -9.766 -16.938 1 93.81 221 TRP A N 1
ATOM 1728 C CA . TRP A 1 221 ? -3.836 -10.609 -16.203 1 93.81 221 TRP A CA 1
ATOM 1729 C C . TRP A 1 221 ? -5.113 -9.844 -15.875 1 93.81 221 TRP A C 1
ATOM 1731 O O . TRP A 1 221 ? -6.219 -10.359 -16.062 1 93.81 221 TRP A O 1
ATOM 1741 N N . ALA A 1 222 ? -4.977 -8.641 -15.344 1 96.75 222 ALA A N 1
ATOM 1742 C CA . ALA A 1 222 ? -6.125 -7.824 -14.953 1 96.75 222 ALA A CA 1
ATOM 1743 C C . ALA A 1 222 ? -6.988 -7.477 -16.156 1 96.75 222 ALA A C 1
ATOM 1745 O O . ALA A 1 222 ? -8.211 -7.633 -16.125 1 96.75 222 ALA A O 1
ATOM 1746 N N . ARG A 1 223 ? -6.352 -7.07 -17.219 1 97.25 223 ARG A N 1
ATOM 1747 C CA . ARG A 1 223 ? -7.059 -6.711 -18.438 1 97.25 223 ARG A CA 1
ATOM 1748 C C . ARG A 1 223 ? -7.754 -7.926 -19.047 1 97.25 223 ARG A C 1
ATOM 1750 O O . ARG A 1 223 ? -8.875 -7.82 -19.547 1 97.25 223 ARG A O 1
ATOM 1757 N N . GLY A 1 224 ? -7.043 -9.023 -19.062 1 97.06 224 GLY A N 1
ATOM 1758 C CA . GLY A 1 224 ? -7.633 -10.25 -19.578 1 97.06 224 GLY A CA 1
ATOM 1759 C C . GLY A 1 224 ? -8.875 -10.672 -18.812 1 97.06 224 GLY A C 1
ATOM 1760 O O . GLY A 1 224 ? -9.844 -11.156 -19.422 1 97.06 224 GLY A O 1
ATOM 1761 N N . PHE A 1 225 ? -8.828 -10.539 -17.516 1 96.62 225 PHE A N 1
ATOM 1762 C CA . PHE A 1 225 ? -10.016 -10.844 -16.719 1 96.62 225 PHE A CA 1
ATOM 1763 C C . PHE A 1 225 ? -11.164 -9.906 -17.062 1 96.62 225 PHE A C 1
ATOM 1765 O O . PHE A 1 225 ? -12.281 -10.359 -17.328 1 96.62 225 PHE A O 1
ATOM 1772 N N . ALA A 1 226 ? -10.906 -8.625 -17.094 1 96.94 226 ALA A N 1
ATOM 1773 C CA . ALA A 1 226 ? -11.938 -7.637 -17.375 1 96.94 226 ALA A CA 1
ATOM 1774 C C . ALA A 1 226 ? -12.547 -7.863 -18.766 1 96.94 226 ALA A C 1
ATOM 1776 O O . ALA A 1 226 ? -13.742 -7.629 -18.969 1 96.94 226 ALA A O 1
ATOM 1777 N N . ALA A 1 227 ? -11.789 -8.367 -19.688 1 96.69 227 ALA A N 1
ATOM 1778 C CA . ALA A 1 227 ? -12.227 -8.523 -21.062 1 96.69 227 ALA A CA 1
ATOM 1779 C C . ALA A 1 227 ? -12.766 -9.922 -21.328 1 96.69 227 ALA A C 1
ATOM 1781 O O . ALA A 1 227 ? -13.289 -10.211 -22.406 1 96.69 227 ALA A O 1
ATOM 1782 N N . GLY A 1 228 ? -12.617 -10.828 -20.344 1 96.19 228 GLY A N 1
ATOM 1783 C CA . GLY A 1 228 ? -12.992 -12.219 -20.578 1 96.19 228 GLY 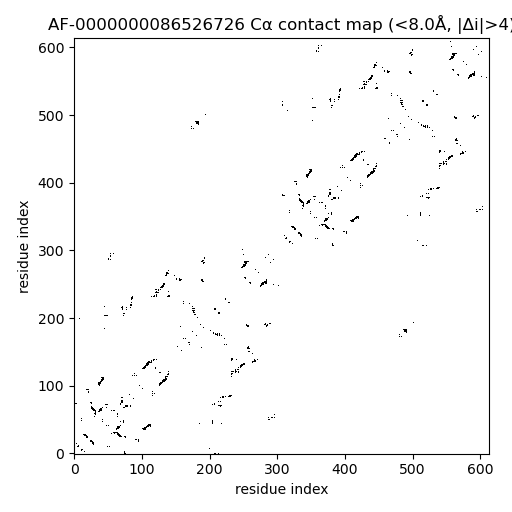A CA 1
ATOM 1784 C C . GLY A 1 228 ? -12.117 -12.906 -21.609 1 96.19 228 GLY A C 1
ATOM 1785 O O . GLY A 1 228 ? -12.594 -13.727 -22.391 1 96.19 228 GLY A O 1
ATOM 1786 N N . ALA A 1 229 ? -10.789 -12.586 -21.578 1 97.31 229 ALA A N 1
ATOM 1787 C CA . ALA A 1 229 ? -9.906 -13.031 -22.641 1 97.31 229 ALA A CA 1
ATOM 1788 C C . ALA A 1 229 ? -9.141 -14.289 -22.234 1 97.31 229 ALA A C 1
ATOM 1790 O O . ALA A 1 229 ? -8.547 -14.969 -23.078 1 97.31 229 ALA A O 1
ATOM 1791 N N . HIS A 1 230 ? -9.117 -14.641 -20.953 1 97.44 230 HIS A N 1
ATOM 1792 C CA . HIS A 1 230 ? -8.391 -15.82 -20.484 1 97.44 230 HIS A CA 1
ATOM 1793 C C . HIS A 1 230 ? -9.07 -17.109 -20.953 1 97.44 230 HIS A C 1
ATOM 1795 O O . HIS A 1 230 ? -10.297 -17.219 -20.906 1 97.44 230 HIS A O 1
ATOM 1801 N N . ARG A 1 231 ? -8.258 -17.984 -21.406 1 97.31 231 ARG A N 1
ATOM 1802 C CA . ARG A 1 231 ? -8.727 -19.297 -21.812 1 97.31 231 ARG A CA 1
ATOM 1803 C C . ARG A 1 231 ? -8.078 -20.391 -20.969 1 97.31 231 ARG A C 1
ATOM 1805 O O . ARG A 1 231 ? -6.859 -20.578 -21 1 97.31 231 ARG A O 1
ATOM 1812 N N . PHE A 1 232 ? -8.898 -21.078 -20.266 1 97.81 232 PHE A N 1
ATOM 1813 C CA . PHE A 1 232 ? -8.438 -22.203 -19.453 1 97.81 232 PHE A CA 1
ATOM 1814 C C . PHE A 1 232 ? -8.258 -23.453 -20.312 1 97.81 232 PHE A C 1
ATOM 1816 O O . PHE A 1 232 ? -9.055 -23.719 -21.203 1 97.81 232 PHE A O 1
ATOM 1823 N N . GLU A 1 233 ? -7.211 -24.172 -20.016 1 97.75 233 GLU A N 1
ATOM 1824 C CA . GLU A 1 233 ? -6.973 -25.438 -20.734 1 97.75 233 GLU A CA 1
ATOM 1825 C C . GLU A 1 233 ? -7.965 -26.516 -20.297 1 97.75 233 GLU A C 1
ATOM 1827 O O . GLU A 1 233 ? -8.242 -26.656 -19.109 1 97.75 233 GLU A O 1
ATOM 1832 N N . ALA A 1 234 ? -8.531 -27.219 -21.219 1 96.38 234 ALA A N 1
ATOM 1833 C CA . ALA A 1 234 ? -9.43 -28.344 -20.938 1 96.38 234 ALA A CA 1
ATOM 1834 C C . ALA A 1 234 ? -8.742 -29.672 -21.172 1 96.38 234 ALA A C 1
ATOM 1836 O O . ALA A 1 234 ? -8.148 -29.906 -22.234 1 96.38 234 ALA A O 1
ATOM 1837 N N . PRO A 1 235 ? -8.781 -30.5 -20.141 1 98.25 235 PRO A N 1
ATOM 1838 C CA . PRO A 1 235 ? -8.188 -31.828 -20.344 1 98.25 235 PRO A CA 1
ATOM 1839 C C . PRO A 1 235 ? -9.016 -32.719 -21.281 1 98.25 235 PRO A C 1
ATOM 1841 O O . PRO A 1 235 ? -10.242 -32.594 -21.328 1 98.25 235 PRO A O 1
ATOM 1844 N N . ASP A 1 236 ? -8.32 -33.625 -22.031 1 98.25 236 ASP A N 1
ATOM 1845 C CA . ASP A 1 236 ? -9.07 -34.719 -22.625 1 98.25 236 ASP A CA 1
ATOM 1846 C C . ASP A 1 236 ? -9.344 -35.844 -21.609 1 98.25 236 ASP A C 1
ATOM 1848 O O . ASP A 1 236 ? -8.945 -35.719 -20.453 1 98.25 236 ASP A O 1
ATOM 1852 N N . ALA A 1 237 ? -10 -36.875 -22.047 1 98 237 ALA A N 1
ATOM 1853 C CA . ALA A 1 237 ? -10.438 -37.938 -21.141 1 98 237 ALA A CA 1
ATOM 1854 C C . ALA A 1 237 ? -9.242 -38.625 -20.516 1 98 237 ALA A C 1
ATOM 1856 O O . ALA A 1 237 ? -9.273 -39 -19.344 1 98 237 ALA A O 1
ATOM 1857 N N . ALA A 1 238 ? -8.258 -38.875 -21.281 1 98.25 238 ALA A N 1
ATOM 1858 C CA . ALA A 1 238 ? -7.066 -39.594 -20.797 1 98.25 238 ALA A CA 1
ATOM 1859 C C . ALA A 1 238 ? -6.336 -38.75 -19.734 1 98.25 238 ALA A C 1
ATOM 1861 O O . ALA A 1 238 ? -5.91 -39.281 -18.719 1 98.25 238 ALA A O 1
ATOM 1862 N N . ALA A 1 239 ? -6.176 -37.469 -20 1 98.56 239 ALA A N 1
ATOM 1863 C CA . ALA A 1 239 ? -5.531 -36.562 -19.062 1 98.56 239 ALA A CA 1
ATOM 1864 C C . ALA A 1 239 ? -6.336 -36.438 -17.766 1 98.56 239 ALA A C 1
ATOM 1866 O O . ALA A 1 239 ? -5.766 -36.406 -16.672 1 98.56 239 ALA A O 1
ATOM 1867 N N . LEU A 1 240 ? -7.637 -36.344 -17.906 1 98.44 240 LEU A N 1
ATOM 1868 C CA . LEU A 1 240 ? -8.508 -36.281 -16.734 1 98.44 240 LEU A CA 1
ATOM 1869 C C . LEU A 1 240 ? -8.336 -37.5 -15.852 1 98.44 240 LEU A C 1
ATOM 1871 O O . LEU A 1 240 ? -8.188 -37.375 -14.641 1 98.44 240 LEU A O 1
ATOM 1875 N N . ARG A 1 241 ? -8.344 -38.656 -16.438 1 97.88 241 ARG A N 1
ATOM 1876 C CA . ARG A 1 241 ? -8.188 -39.906 -15.688 1 97.88 241 ARG A CA 1
ATOM 1877 C C . ARG A 1 241 ? -6.824 -39.969 -15.016 1 97.88 241 ARG A C 1
ATOM 1879 O O . ARG A 1 241 ? -6.719 -40.375 -13.852 1 97.88 241 ARG A O 1
ATOM 1886 N N . ALA A 1 242 ? -5.832 -39.562 -15.758 1 98.44 242 ALA A N 1
ATOM 1887 C CA . ALA A 1 242 ? -4.469 -39.625 -15.242 1 98.44 242 ALA A CA 1
ATOM 1888 C C . ALA A 1 242 ? -4.285 -38.719 -14.039 1 98.44 242 ALA A C 1
ATOM 1890 O O . ALA A 1 242 ? -3.68 -39.094 -13.039 1 98.44 242 ALA A O 1
ATOM 1891 N N . ILE A 1 243 ? -4.824 -37.531 -14.109 1 98.75 243 ILE A N 1
ATOM 1892 C CA . ILE A 1 243 ? -4.57 -36.5 -13.094 1 98.75 243 ILE A CA 1
ATOM 1893 C C . ILE A 1 243 ? -5.441 -36.781 -11.867 1 98.75 243 ILE A C 1
ATOM 1895 O O . ILE A 1 243 ? -5.004 -36.562 -10.727 1 98.75 243 ILE A O 1
ATOM 1899 N N . ARG A 1 244 ? -6.625 -37.25 -12.039 1 97.88 244 ARG A N 1
ATOM 1900 C CA . ARG A 1 244 ? -7.551 -37.5 -10.945 1 97.88 244 ARG A CA 1
ATOM 1901 C C . ARG A 1 244 ? -6.965 -38.5 -9.961 1 97.88 244 ARG A C 1
ATOM 1903 O O . ARG A 1 244 ? -7.285 -38.5 -8.773 1 97.88 244 ARG A O 1
ATOM 1910 N N . ASP A 1 245 ? -6.086 -39.344 -10.469 1 96.81 245 ASP A N 1
ATOM 1911 C CA . ASP A 1 245 ? -5.551 -40.438 -9.664 1 96.81 245 ASP A CA 1
ATOM 1912 C C . ASP A 1 245 ? -4.273 -40 -8.938 1 96.81 245 ASP A C 1
ATOM 1914 O O . ASP A 1 245 ? -3.738 -40.75 -8.125 1 96.81 245 ASP A O 1
ATOM 1918 N N . LYS A 1 246 ? -3.771 -38.812 -9.234 1 98.38 246 LYS A N 1
ATOM 1919 C CA . LYS A 1 246 ? -2.541 -38.375 -8.602 1 98.38 246 LYS A CA 1
ATOM 1920 C C . LYS A 1 246 ? -2.803 -37.906 -7.172 1 98.38 246 LYS A C 1
ATOM 1922 O O . LYS A 1 246 ? -3.883 -37.375 -6.867 1 98.38 246 LYS A O 1
ATOM 1927 N N . PRO A 1 247 ? -1.84 -38.094 -6.199 1 98.75 247 PRO A N 1
ATOM 1928 C CA . PRO A 1 247 ? -1.955 -37.438 -4.895 1 98.75 247 PRO A CA 1
ATOM 1929 C C . PRO A 1 247 ? -2.094 -35.938 -5.004 1 98.75 247 PRO A C 1
ATOM 1931 O O . PRO A 1 247 ? -1.412 -35.312 -5.82 1 98.75 247 PRO A O 1
ATOM 1934 N N . ALA A 1 248 ? -3.035 -35.375 -4.25 1 98.94 248 ALA A N 1
ATOM 1935 C CA . ALA A 1 248 ? -3.271 -33.938 -4.285 1 98.94 248 ALA A CA 1
ATOM 1936 C C . ALA A 1 248 ? -3.514 -33.406 -2.885 1 98.94 248 ALA A C 1
ATOM 1938 O O . ALA A 1 248 ? -3.945 -34.125 -1.99 1 98.94 248 ALA A O 1
ATOM 1939 N N . LEU A 1 249 ? -3.162 -32.156 -2.697 1 98.94 249 LEU A N 1
ATOM 1940 C CA . LEU A 1 249 ? -3.354 -31.422 -1.449 1 98.94 249 LEU A CA 1
ATOM 1941 C C . LEU A 1 249 ? -3.766 -29.969 -1.721 1 98.94 249 LEU A C 1
ATOM 1943 O O . LEU A 1 249 ? -3.162 -29.297 -2.557 1 98.94 249 LEU A O 1
ATOM 1947 N N . ALA A 1 250 ? -4.848 -29.562 -1.102 1 98.94 250 ALA A N 1
ATOM 1948 C CA . ALA A 1 250 ? -5.18 -28.141 -1.105 1 98.94 250 ALA A CA 1
ATOM 1949 C C . ALA A 1 250 ? -4.895 -27.5 0.253 1 98.94 250 ALA A C 1
ATOM 1951 O O . ALA A 1 250 ? -5.238 -28.062 1.294 1 98.94 250 ALA A O 1
ATOM 1952 N N . ILE A 1 251 ? -4.156 -26.438 0.278 1 98.88 251 ILE A N 1
ATOM 1953 C CA . ILE A 1 251 ? -3.932 -25.578 1.434 1 98.88 251 ILE A CA 1
ATOM 1954 C C . ILE A 1 251 ? -4.496 -24.188 1.156 1 98.88 251 ILE A C 1
ATOM 1956 O O . ILE A 1 251 ? -4.109 -23.531 0.184 1 98.88 251 ILE A O 1
ATOM 1960 N N . TRP A 1 252 ? -5.391 -23.75 2.018 1 98.69 252 TRP A N 1
ATOM 1961 C CA . TRP A 1 252 ? -6.102 -22.531 1.687 1 98.69 252 TRP A CA 1
ATOM 1962 C C . TRP A 1 252 ? -6.164 -21.594 2.891 1 98.69 252 TRP A C 1
ATOM 1964 O O . TRP A 1 252 ? -6.703 -21.953 3.939 1 98.69 252 TRP A O 1
ATOM 1974 N N . GLY A 1 253 ? -5.523 -20.438 2.758 1 98.5 253 GLY A N 1
ATOM 1975 C CA . GLY A 1 253 ? -5.75 -19.406 3.76 1 98.5 253 GLY A CA 1
ATOM 1976 C C . GLY A 1 253 ? -7.168 -18.859 3.746 1 98.5 253 GLY A C 1
ATOM 1977 O O . GLY A 1 253 ? -7.656 -18.422 2.707 1 98.5 253 GLY A O 1
ATOM 1978 N N . ASP A 1 254 ? -7.777 -18.75 4.875 1 96.69 254 ASP A N 1
ATOM 1979 C CA . ASP A 1 254 ? -9.203 -18.438 4.953 1 96.69 254 ASP A CA 1
ATOM 1980 C C . ASP A 1 254 ? -9.438 -16.922 4.891 1 96.69 254 ASP A C 1
ATOM 1982 O O . ASP A 1 254 ? -10.57 -16.484 4.688 1 96.69 254 ASP A O 1
ATOM 1986 N N . ALA A 1 255 ? -8.438 -16.188 5.055 1 97 255 ALA A N 1
ATOM 1987 C CA . ALA A 1 255 ? -8.586 -14.734 5 1 97 255 ALA A CA 1
ATOM 1988 C C . ALA A 1 255 ? -8.266 -14.211 3.604 1 97 255 ALA A C 1
ATOM 1990 O O . ALA A 1 255 ? -7.984 -13.016 3.434 1 97 255 ALA A O 1
ATOM 1991 N N . ASP A 1 256 ? -8.258 -15.133 2.646 1 98.25 256 ASP A N 1
ATOM 1992 C CA . ASP A 1 256 ? -8.07 -14.75 1.252 1 98.25 256 ASP A CA 1
ATOM 1993 C C . ASP A 1 256 ? -9.203 -13.852 0.768 1 98.25 256 ASP A C 1
ATOM 1995 O O . ASP A 1 256 ? -10.375 -14.242 0.818 1 98.25 256 ASP A O 1
ATOM 1999 N N . ARG A 1 257 ? -8.867 -12.703 0.247 1 96.31 257 ARG A N 1
ATOM 2000 C CA . ARG A 1 257 ? -9.867 -11.758 -0.24 1 96.31 257 ARG A CA 1
ATOM 2001 C C . ARG A 1 257 ? -9.914 -11.75 -1.764 1 96.31 257 ARG A C 1
ATOM 2003 O O . ARG A 1 257 ? -10.734 -11.047 -2.359 1 96.31 257 ARG A O 1
ATOM 2010 N N . THR A 1 258 ? -9.047 -12.5 -2.33 1 98.06 258 THR A N 1
ATOM 2011 C CA . THR A 1 258 ? -8.93 -12.5 -3.783 1 98.06 258 THR A CA 1
ATOM 2012 C C . THR A 1 258 ? -9.586 -13.742 -4.383 1 98.06 258 THR A C 1
ATOM 2014 O O . THR A 1 258 ? -10.336 -13.648 -5.352 1 98.06 258 THR A O 1
ATOM 2017 N N . LEU A 1 259 ? -9.25 -14.844 -3.885 1 98.56 259 LEU A N 1
ATOM 2018 C CA . LEU A 1 259 ? -9.797 -16.125 -4.316 1 98.56 259 LEU A CA 1
ATOM 2019 C C . LEU A 1 259 ? -10.539 -16.812 -3.176 1 98.56 259 LEU A C 1
ATOM 2021 O O . LEU A 1 259 ? -9.93 -17.531 -2.375 1 98.56 259 LEU A O 1
ATOM 2025 N N . GLY A 1 260 ? -11.828 -16.688 -3.211 1 98.19 260 GLY A N 1
ATOM 2026 C CA . GLY A 1 260 ? -12.641 -17.234 -2.133 1 98.19 260 GLY A CA 1
ATOM 2027 C C . GLY A 1 260 ? -12.672 -18.75 -2.109 1 98.19 260 GLY A C 1
ATOM 2028 O O . GLY A 1 260 ? -12.867 -19.391 -3.146 1 98.19 260 GLY A O 1
ATOM 2029 N N . ALA A 1 261 ? -12.484 -19.281 -0.904 1 98.25 261 ALA A N 1
ATOM 2030 C CA . ALA A 1 261 ? -12.508 -20.734 -0.723 1 98.25 261 ALA A CA 1
ATOM 2031 C C . ALA A 1 261 ? -13.82 -21.328 -1.216 1 98.25 261 ALA A C 1
ATOM 2033 O O . ALA A 1 261 ? -13.836 -22.391 -1.842 1 98.25 261 ALA A O 1
ATOM 2034 N N . GLU A 1 262 ? -14.906 -20.672 -0.976 1 97.81 262 GLU A N 1
ATOM 2035 C CA . GLU A 1 262 ? -16.234 -21.172 -1.329 1 97.81 262 GLU A CA 1
ATOM 2036 C C . GLU A 1 262 ? -16.406 -21.281 -2.842 1 97.81 262 GLU A C 1
ATOM 2038 O O . GLU A 1 262 ? -17.203 -22.062 -3.33 1 97.81 262 GLU A O 1
ATOM 2043 N N . HIS A 1 263 ? -15.625 -20.516 -3.533 1 98.31 263 HIS A N 1
ATOM 2044 C CA . HIS A 1 263 ? -15.75 -20.5 -4.988 1 98.31 263 HIS A CA 1
ATOM 2045 C C . HIS A 1 263 ? -14.789 -21.5 -5.629 1 98.31 263 HIS A C 1
ATOM 2047 O O . HIS A 1 263 ? -15.141 -22.172 -6.598 1 98.31 263 HIS A O 1
ATOM 2053 N N . PHE A 1 264 ? -13.578 -21.641 -5.07 1 98.56 264 PHE A N 1
ATOM 2054 C CA . PHE A 1 264 ? -12.57 -22.297 -5.895 1 98.56 264 PHE A CA 1
ATOM 2055 C C . PHE A 1 264 ? -12.195 -23.656 -5.309 1 98.56 264 PHE A C 1
ATOM 2057 O O . PHE A 1 264 ? -11.727 -24.547 -6.031 1 98.56 264 PHE A O 1
ATOM 2064 N N . LEU A 1 265 ? -12.375 -23.922 -4.008 1 98.62 265 LEU A N 1
ATOM 2065 C CA . LEU A 1 265 ? -12.078 -25.234 -3.436 1 98.62 265 LEU A CA 1
ATOM 2066 C C . LEU A 1 265 ? -12.984 -26.312 -4.031 1 98.62 265 LEU A C 1
ATOM 2068 O O . LEU A 1 265 ? -12.57 -27.453 -4.18 1 98.62 265 LEU A O 1
ATOM 2072 N N . PRO A 1 266 ? -14.242 -25.953 -4.391 1 98.62 266 PRO A N 1
ATOM 2073 C CA . PRO A 1 266 ? -15.086 -26.969 -5.02 1 98.62 266 PRO A CA 1
ATOM 2074 C C . PRO A 1 266 ? -14.5 -27.5 -6.324 1 98.62 266 PRO A C 1
ATOM 2076 O O . PRO A 1 266 ? -14.727 -28.656 -6.684 1 98.62 266 PRO A O 1
ATOM 2079 N N . LEU A 1 267 ? -13.758 -26.703 -7.082 1 98.75 267 LEU A N 1
ATOM 2080 C CA . LEU A 1 267 ? -13.078 -27.188 -8.281 1 98.75 267 LEU A CA 1
ATOM 2081 C C . LEU A 1 267 ? -12.062 -28.281 -7.922 1 98.75 267 LEU A C 1
ATOM 2083 O O . LEU A 1 267 ? -11.992 -29.312 -8.602 1 98.75 267 LEU A O 1
ATOM 2087 N N . PHE A 1 268 ? -11.32 -28.031 -6.832 1 98.81 268 PHE A N 1
ATOM 2088 C CA . PHE A 1 268 ? -10.336 -28.984 -6.352 1 98.81 268 PHE A CA 1
ATOM 2089 C C . PHE A 1 268 ? -11.008 -30.281 -5.891 1 98.81 268 PHE A C 1
ATOM 2091 O O . PHE A 1 268 ? -10.594 -31.375 -6.277 1 98.81 268 PHE A O 1
ATOM 2098 N N . THR A 1 269 ? -12.047 -30.141 -5.098 1 98.62 269 THR A N 1
ATOM 2099 C CA . THR A 1 269 ? -12.719 -31.312 -4.523 1 98.62 269 THR A CA 1
ATOM 2100 C C . THR A 1 269 ? -13.398 -32.125 -5.609 1 98.62 269 THR A C 1
ATOM 2102 O O . THR A 1 269 ? -13.461 -33.344 -5.52 1 98.62 269 THR A O 1
ATOM 2105 N N . ALA A 1 270 ? -13.883 -31.484 -6.648 1 98.38 270 ALA A N 1
ATOM 2106 C CA . ALA A 1 270 ? -14.5 -32.188 -7.762 1 98.38 270 ALA A CA 1
ATOM 2107 C C . ALA A 1 270 ? -13.469 -33.062 -8.5 1 98.38 270 ALA A C 1
ATOM 2109 O O . ALA A 1 270 ? -13.789 -34.156 -8.977 1 98.38 270 ALA A O 1
ATOM 2110 N N . LEU A 1 271 ? -12.266 -32.562 -8.633 1 98.5 271 LEU A N 1
ATOM 2111 C CA . LEU A 1 271 ? -11.203 -33.25 -9.344 1 98.5 271 LEU A CA 1
ATOM 2112 C C . LEU A 1 271 ? -10.562 -34.312 -8.461 1 98.5 271 LEU A C 1
ATOM 2114 O O . LEU A 1 271 ? -10.203 -35.406 -8.93 1 98.5 271 LEU A O 1
ATOM 2118 N N . PHE A 1 272 ? -10.43 -33.969 -7.156 1 98.62 272 PHE A N 1
ATOM 2119 C CA . PHE A 1 272 ? -9.797 -34.875 -6.184 1 98.62 272 PHE A CA 1
ATOM 2120 C C . PHE A 1 272 ? -10.711 -35.094 -4.98 1 98.62 272 PHE A C 1
ATOM 2122 O O . PHE A 1 272 ? -10.414 -34.625 -3.877 1 98.62 272 PHE A O 1
ATOM 2129 N N . PRO A 1 273 ? -11.68 -35.906 -5.074 1 97.75 273 PRO A N 1
ATOM 2130 C CA . PRO A 1 273 ? -12.727 -36 -4.059 1 97.75 273 PRO A CA 1
ATOM 2131 C C . PRO A 1 273 ? -12.203 -36.5 -2.721 1 97.75 273 PRO A C 1
ATOM 2133 O O . PRO A 1 273 ? -12.766 -36.219 -1.67 1 97.75 273 PRO A O 1
ATOM 2136 N N . SER A 1 274 ? -11.102 -37.25 -2.691 1 97.19 274 SER A N 1
ATOM 2137 C CA . SER A 1 274 ? -10.617 -37.812 -1.448 1 97.19 274 SER A CA 1
ATOM 2138 C C . SER A 1 274 ? -9.383 -37.094 -0.936 1 97.19 274 SER A C 1
ATOM 2140 O O . SER A 1 274 ? -8.836 -37.438 0.109 1 97.19 274 SER A O 1
ATOM 2142 N N . ALA A 1 275 ? -8.914 -36.125 -1.706 1 98.56 275 ALA A N 1
ATOM 2143 C CA . ALA A 1 275 ? -7.695 -35.406 -1.335 1 98.56 275 ALA A CA 1
ATOM 2144 C C . ALA A 1 275 ? -7.941 -34.469 -0.144 1 98.56 275 ALA A C 1
ATOM 2146 O O . ALA A 1 275 ? -9.023 -33.906 -0.01 1 98.56 275 ALA A O 1
ATOM 2147 N N . PRO A 1 276 ? -7.004 -34.344 0.731 1 98.38 276 PRO A N 1
ATOM 2148 C CA . PRO A 1 276 ? -7.16 -33.438 1.877 1 98.38 276 PRO A CA 1
ATOM 2149 C C . PRO A 1 276 ? -7.234 -31.969 1.469 1 98.38 276 PRO A C 1
ATOM 2151 O O . PRO A 1 276 ? -6.543 -31.547 0.539 1 98.38 276 PRO A O 1
ATOM 2154 N N . VAL A 1 277 ? -8.102 -31.25 2.125 1 98.56 277 VAL A N 1
ATOM 2155 C CA . VAL A 1 277 ? -8.203 -29.797 2.064 1 98.56 277 VAL A CA 1
ATOM 2156 C C . VAL A 1 277 ? -7.898 -29.203 3.436 1 98.56 277 VAL A C 1
ATOM 2158 O O . VAL A 1 277 ? -8.609 -29.453 4.406 1 98.56 277 VAL A O 1
ATOM 2161 N N . GLU A 1 278 ? -6.848 -28.484 3.516 1 98.5 278 GLU A N 1
ATOM 2162 C CA . GLU A 1 278 ? -6.449 -27.859 4.773 1 98.5 278 GLU A CA 1
ATOM 2163 C C . GLU A 1 278 ? -6.668 -26.344 4.738 1 98.5 278 GLU A C 1
ATOM 2165 O O . GLU A 1 278 ? -6.039 -25.641 3.945 1 98.5 278 GLU A O 1
ATOM 2170 N N . ARG A 1 279 ? -7.488 -25.875 5.578 1 97.94 279 ARG A N 1
ATOM 2171 C CA . ARG A 1 279 ? -7.738 -24.438 5.695 1 97.94 279 ARG A CA 1
ATOM 2172 C C . ARG A 1 279 ? -6.941 -23.828 6.848 1 97.94 279 ARG A C 1
ATOM 2174 O O . ARG A 1 279 ? -6.824 -24.438 7.91 1 97.94 279 ARG A O 1
ATOM 2181 N N . LEU A 1 280 ? -6.34 -22.75 6.609 1 98.06 280 LEU A N 1
ATOM 2182 C CA . LEU A 1 280 ? -5.539 -22.062 7.617 1 98.06 280 LEU A CA 1
ATOM 2183 C C . LEU A 1 280 ? -6.238 -20.797 8.094 1 98.06 280 LEU A C 1
ATOM 2185 O O . LEU A 1 280 ? -6.348 -19.828 7.336 1 98.06 280 LEU A O 1
ATOM 2189 N N . ALA A 1 281 ? -6.598 -20.781 9.375 1 97 281 ALA A N 1
ATOM 2190 C CA . ALA A 1 281 ? -7.301 -19.641 9.961 1 97 281 ALA A CA 1
ATOM 2191 C C . ALA A 1 281 ? -6.383 -18.422 10.078 1 97 281 ALA A C 1
ATOM 2193 O O . ALA A 1 281 ? -5.242 -18.547 10.531 1 97 281 ALA A O 1
ATOM 2194 N N . GLY A 1 282 ? -6.848 -17.297 9.664 1 96.12 282 GLY A N 1
ATOM 2195 C CA . GLY A 1 282 ? -6.113 -16.047 9.805 1 96.12 282 GLY A CA 1
ATOM 2196 C C . GLY A 1 282 ? -5.066 -15.844 8.727 1 96.12 282 GLY A C 1
ATOM 2197 O O . GLY A 1 282 ? -4.434 -14.789 8.656 1 96.12 282 GLY A O 1
ATOM 2198 N N . VAL A 1 283 ? -4.871 -16.844 7.875 1 98.25 283 VAL A N 1
ATOM 2199 C CA . VAL A 1 283 ? -3.912 -16.781 6.777 1 98.25 283 VAL A CA 1
ATOM 2200 C C . VAL A 1 283 ? -4.605 -16.266 5.516 1 98.25 283 VAL A C 1
ATOM 2202 O O . VAL A 1 283 ? -5.742 -16.656 5.23 1 98.25 283 VAL A O 1
ATOM 2205 N N . GLY A 1 284 ? -3.953 -15.391 4.824 1 98.44 284 GLY A N 1
ATOM 2206 C CA . GLY A 1 284 ? -4.582 -14.742 3.684 1 98.44 284 GLY A CA 1
ATOM 2207 C C . GLY A 1 284 ? -4.199 -15.375 2.355 1 98.44 284 GLY A C 1
ATOM 2208 O O . GLY A 1 284 ? -3.863 -16.562 2.299 1 98.44 284 GLY A O 1
ATOM 2209 N N . HIS A 1 285 ? -4.398 -14.57 1.277 1 98.69 285 HIS A N 1
ATOM 2210 C CA . HIS A 1 285 ? -4.172 -14.984 -0.102 1 98.69 285 HIS A CA 1
ATOM 2211 C C . HIS A 1 285 ? -2.719 -15.398 -0.319 1 98.69 285 HIS A C 1
ATOM 2213 O O . HIS A 1 285 ? -2.441 -16.344 -1.061 1 98.69 285 HIS A O 1
ATOM 2219 N N . TYR A 1 286 ? -1.867 -14.664 0.31 1 98.75 286 TYR A N 1
ATOM 2220 C CA . TYR A 1 286 ? -0.443 -14.945 0.171 1 98.75 286 TYR A CA 1
ATOM 2221 C C . TYR A 1 286 ? 0.051 -15.836 1.307 1 98.75 286 TYR A C 1
ATOM 2223 O O . TYR A 1 286 ? 0.932 -15.438 2.074 1 98.75 286 TYR A O 1
ATOM 2231 N N . CYS A 1 287 ? -0.415 -17 1.291 1 98.75 287 CYS A N 1
ATOM 2232 C CA . CYS A 1 287 ? -0.221 -17.938 2.387 1 98.75 287 CYS A CA 1
ATOM 2233 C C . CYS A 1 287 ? 1.257 -18.25 2.578 1 98.75 287 CYS A C 1
ATOM 2235 O O . CYS A 1 287 ? 1.707 -18.484 3.703 1 98.75 287 CYS A O 1
ATOM 2237 N N . PHE A 1 288 ? 2.113 -18.172 1.518 1 98.81 288 PHE A N 1
ATOM 2238 C CA . PHE A 1 288 ? 3.547 -18.422 1.615 1 98.81 288 PHE A CA 1
ATOM 2239 C C . PHE A 1 288 ? 4.246 -17.281 2.354 1 98.81 288 PHE A C 1
ATOM 2241 O O . PHE A 1 288 ? 5.363 -17.453 2.85 1 98.81 288 PHE A O 1
ATOM 2248 N N . GLU A 1 289 ? 3.68 -16.094 2.381 1 98.5 289 GLU A N 1
ATOM 2249 C CA . GLU A 1 289 ? 4.176 -14.969 3.17 1 98.5 289 GLU A CA 1
ATOM 2250 C C . GLU A 1 289 ? 3.555 -14.953 4.562 1 98.5 289 GLU A C 1
ATOM 2252 O O . GLU A 1 289 ? 4.234 -14.664 5.551 1 98.5 289 GLU A O 1
ATOM 2257 N N . ASP A 1 290 ? 2.299 -15.312 4.648 1 98.44 290 ASP A N 1
ATOM 2258 C CA . ASP A 1 290 ? 1.536 -15.203 5.887 1 98.44 290 ASP A CA 1
ATOM 2259 C C . ASP A 1 290 ? 1.911 -16.312 6.867 1 98.44 290 ASP A C 1
ATOM 2261 O O . ASP A 1 290 ? 1.904 -16.109 8.078 1 98.44 290 ASP A O 1
ATOM 2265 N N . ALA A 1 291 ? 2.166 -17.516 6.281 1 98.44 291 ALA A N 1
ATOM 2266 C CA . ALA A 1 291 ? 2.451 -18.672 7.129 1 98.44 291 ALA A CA 1
ATOM 2267 C C . ALA A 1 291 ? 3.48 -19.594 6.48 1 98.44 291 ALA A C 1
ATOM 2269 O O . ALA A 1 291 ? 3.217 -20.781 6.273 1 98.44 291 ALA A O 1
ATOM 2270 N N . PRO A 1 292 ? 4.703 -19.062 6.293 1 98.31 292 PRO A N 1
ATOM 2271 C CA . PRO A 1 292 ? 5.691 -19.812 5.516 1 98.31 292 PRO A CA 1
ATOM 2272 C C . PRO A 1 292 ? 6.055 -21.156 6.16 1 98.31 292 PRO A C 1
ATOM 2274 O O . PRO A 1 292 ? 6.121 -22.172 5.477 1 98.31 292 PRO A O 1
ATOM 2277 N N . ASP A 1 293 ? 6.238 -21.219 7.492 1 98.06 293 ASP A N 1
ATOM 2278 C CA . ASP A 1 293 ? 6.645 -22.453 8.156 1 98.06 293 ASP A CA 1
ATOM 2279 C C . ASP A 1 293 ? 5.52 -23.484 8.141 1 98.06 293 ASP A C 1
ATOM 2281 O O . ASP A 1 293 ? 5.762 -24.656 7.898 1 98.06 293 ASP A O 1
ATOM 2285 N N . ALA A 1 294 ? 4.312 -23.016 8.391 1 98.06 294 ALA A N 1
ATOM 2286 C CA . ALA A 1 294 ? 3.16 -23.906 8.414 1 98.06 294 ALA A CA 1
ATOM 2287 C C . ALA A 1 294 ? 2.941 -24.562 7.055 1 98.06 294 ALA A C 1
ATOM 2289 O O . ALA A 1 294 ? 2.688 -25.766 6.969 1 98.06 294 ALA A O 1
ATOM 2290 N N . ILE A 1 295 ? 3.049 -23.844 6.035 1 98.25 295 ILE A N 1
ATOM 2291 C CA . ILE A 1 295 ? 2.775 -24.359 4.699 1 98.25 295 ILE A CA 1
ATOM 2292 C C . ILE A 1 295 ? 3.91 -25.281 4.262 1 98.25 295 ILE A C 1
ATOM 2294 O O . ILE A 1 295 ? 3.666 -26.359 3.686 1 98.25 295 ILE A O 1
ATOM 2298 N N . ALA A 1 296 ? 5.172 -24.891 4.5 1 98.5 296 ALA A N 1
ATOM 2299 C CA . ALA A 1 296 ? 6.309 -25.719 4.133 1 98.5 296 ALA A CA 1
ATOM 2300 C C . ALA A 1 296 ? 6.234 -27.078 4.824 1 98.5 296 ALA A C 1
ATOM 2302 O O . ALA A 1 296 ? 6.508 -28.109 4.211 1 98.5 296 ALA A O 1
ATOM 2303 N N . SER A 1 297 ? 5.871 -27.031 6.047 1 98.19 297 SER A N 1
ATOM 2304 C CA . SER A 1 297 ? 5.762 -28.266 6.816 1 98.19 297 SER A CA 1
ATOM 2305 C C . SER A 1 297 ? 4.676 -29.172 6.25 1 98.19 297 SER A C 1
ATOM 2307 O O . SER A 1 297 ? 4.863 -30.391 6.145 1 98.19 297 SER A O 1
ATOM 2309 N N . ARG A 1 298 ? 3.557 -28.625 5.895 1 98.12 298 ARG A N 1
ATOM 2310 C CA . ARG A 1 298 ? 2.441 -29.391 5.371 1 98.12 298 ARG A CA 1
ATOM 2311 C C . ARG A 1 298 ? 2.789 -30 4.016 1 98.12 298 ARG A C 1
ATOM 2313 O O . ARG A 1 298 ? 2.447 -31.156 3.74 1 98.12 298 ARG A O 1
ATOM 2320 N N . ILE A 1 299 ? 3.428 -29.234 3.182 1 98.69 299 ILE A N 1
ATOM 2321 C CA . ILE A 1 299 ? 3.828 -29.734 1.87 1 98.69 299 ILE A CA 1
ATOM 2322 C C . ILE A 1 299 ? 4.855 -30.844 2.035 1 98.69 299 ILE A C 1
ATOM 2324 O O . ILE A 1 299 ? 4.758 -31.891 1.381 1 98.69 299 ILE A O 1
ATOM 2328 N N . ALA A 1 300 ? 5.824 -30.656 2.934 1 98.38 300 ALA A N 1
ATOM 2329 C CA . ALA A 1 300 ? 6.836 -31.672 3.195 1 98.38 300 ALA A CA 1
ATOM 2330 C C . ALA A 1 300 ? 6.195 -32.969 3.688 1 98.38 300 ALA A C 1
ATOM 2332 O O . ALA A 1 300 ? 6.555 -34.062 3.236 1 98.38 300 ALA A O 1
ATOM 2333 N N . GLU A 1 301 ? 5.281 -32.844 4.602 1 98.25 301 GLU A N 1
ATOM 2334 C CA . GLU A 1 301 ? 4.586 -34 5.148 1 98.25 301 GLU A CA 1
ATOM 2335 C C . GLU A 1 301 ? 3.781 -34.719 4.07 1 98.25 301 GLU A C 1
ATOM 2337 O O . GLU A 1 301 ? 3.77 -35.969 4.012 1 98.25 301 GLU A O 1
ATOM 2342 N N . PHE A 1 302 ? 3.1 -34 3.309 1 98.69 302 PHE A N 1
ATOM 2343 C CA . PHE A 1 302 ? 2.301 -34.562 2.221 1 98.69 302 PHE A CA 1
ATOM 2344 C C . PHE A 1 302 ? 3.174 -35.344 1.257 1 98.69 302 PHE A C 1
ATOM 2346 O O . PHE A 1 302 ? 2.82 -36.469 0.862 1 98.69 302 PHE A O 1
ATOM 2353 N N . ILE A 1 303 ? 4.332 -34.719 0.865 1 98 303 ILE A N 1
ATOM 2354 C CA . ILE A 1 303 ? 5.258 -35.375 -0.058 1 98 303 ILE A CA 1
ATOM 2355 C C . ILE A 1 303 ? 5.77 -36.688 0.556 1 98 303 ILE A C 1
ATOM 2357 O O . ILE A 1 303 ? 5.82 -37.719 -0.115 1 98 303 ILE A O 1
ATOM 2361 N N . ARG A 1 304 ? 6.094 -36.656 1.812 1 96.81 304 ARG A N 1
ATOM 2362 C CA . ARG A 1 304 ? 6.578 -37.844 2.494 1 96.81 304 ARG A CA 1
ATOM 2363 C C . ARG A 1 304 ? 5.508 -38.938 2.518 1 96.81 304 ARG A C 1
ATOM 2365 O O . ARG A 1 304 ? 5.812 -40.125 2.334 1 96.81 304 ARG A O 1
ATOM 2372 N N . ALA A 1 305 ? 4.332 -38.531 2.709 1 97.44 305 ALA A N 1
ATOM 2373 C CA . ALA A 1 305 ? 3.227 -39.469 2.863 1 97.44 305 ALA A CA 1
ATOM 2374 C C . ALA A 1 305 ? 2.84 -40.094 1.522 1 97.44 305 ALA A C 1
ATOM 2376 O O . ALA A 1 305 ? 2.18 -41.125 1.478 1 97.44 305 ALA A O 1
ATOM 2377 N N . THR A 1 306 ? 3.141 -39.469 0.487 1 96.5 306 THR A N 1
ATOM 2378 C CA . THR A 1 306 ? 2.686 -39.906 -0.824 1 96.5 306 THR A CA 1
ATOM 2379 C C . THR A 1 306 ? 3.855 -40.438 -1.651 1 96.5 306 THR A C 1
ATOM 2381 O O . THR A 1 306 ? 3.721 -40.656 -2.855 1 96.5 306 THR A O 1
ATOM 2384 N N . GLY A 1 307 ? 5.121 -40.406 -1.012 1 84.88 307 GLY A N 1
ATOM 2385 C CA . GLY A 1 307 ? 6.324 -40.906 -1.666 1 84.88 307 GLY A CA 1
ATOM 2386 C C . GLY A 1 307 ? 6.418 -42.406 -1.697 1 84.88 307 GLY A C 1
ATOM 2387 O O . GLY A 1 307 ? 5.723 -43.094 -0.947 1 84.88 307 GLY A O 1
ATOM 2388 N N . MET B 1 1 ? -17.734 9.969 0.257 1 81.25 1 MET B N 1
ATOM 2389 C CA . MET B 1 1 ? -17.688 10.773 1.478 1 81.25 1 MET B CA 1
ATOM 2390 C C . MET B 1 1 ? -17.969 9.906 2.705 1 81.25 1 MET B C 1
ATOM 2392 O O . MET B 1 1 ? -18.844 9.047 2.68 1 81.25 1 MET B O 1
ATOM 2396 N N . ILE B 1 2 ? -17.125 10.203 3.762 1 94.12 2 ILE B N 1
ATOM 2397 C CA . ILE B 1 2 ? -17.297 9.5 5.031 1 94.12 2 ILE B CA 1
ATOM 2398 C C . ILE B 1 2 ? -18.578 9.969 5.715 1 94.12 2 ILE B C 1
ATOM 2400 O O . ILE B 1 2 ? -18.859 11.172 5.762 1 94.12 2 ILE B O 1
ATOM 2404 N N . ARG B 1 3 ? -19.469 9.102 6.234 1 93.44 3 ARG B N 1
ATOM 2405 C CA . ARG B 1 3 ? -20.609 9.469 7.051 1 93.44 3 ARG B CA 1
ATOM 2406 C C . ARG B 1 3 ? -20.188 10.258 8.281 1 93.44 3 ARG B C 1
ATOM 2408 O O . ARG B 1 3 ? -19.219 9.898 8.945 1 93.44 3 ARG B O 1
ATOM 2415 N N . PRO B 1 4 ? -20.828 11.344 8.586 1 94.31 4 PRO B N 1
ATOM 2416 C CA . PRO B 1 4 ? -20.453 12.164 9.742 1 94.31 4 PRO B CA 1
ATOM 2417 C C . PRO B 1 4 ? -20.312 11.344 11.023 1 94.31 4 PRO B C 1
ATOM 2419 O O . PRO B 1 4 ? -19.453 11.641 11.859 1 94.31 4 PRO B O 1
ATOM 2422 N N . ASP B 1 5 ? -21.078 10.344 11.18 1 94.75 5 ASP B N 1
ATOM 2423 C CA . ASP B 1 5 ? -21.109 9.609 12.445 1 94.75 5 ASP B CA 1
ATOM 2424 C C . ASP B 1 5 ? -20.203 8.383 12.398 1 94.75 5 ASP B C 1
ATOM 2426 O O . ASP B 1 5 ? -20.172 7.594 13.344 1 94.75 5 ASP B O 1
ATOM 2430 N N . ALA B 1 6 ? -19.516 8.188 11.289 1 97.5 6 ALA B N 1
ATOM 2431 C CA . ALA B 1 6 ? -18.609 7.043 11.211 1 97.5 6 ALA B CA 1
ATOM 2432 C C . ALA B 1 6 ? -17.547 7.105 12.305 1 97.5 6 ALA B C 1
ATOM 2434 O O . ALA B 1 6 ? -16.875 8.117 12.461 1 97.5 6 ALA B O 1
ATOM 2435 N N . THR B 1 7 ? -17.422 6.012 13.055 1 98.38 7 THR B N 1
ATOM 2436 C CA . THR B 1 7 ? -16.469 5.992 14.164 1 98.38 7 THR B CA 1
ATOM 2437 C C . THR B 1 7 ? -15.305 5.059 13.859 1 98.38 7 THR B C 1
ATOM 2439 O O . THR B 1 7 ? -14.352 4.973 14.641 1 98.38 7 THR B O 1
ATOM 2442 N N . PHE B 1 8 ? -15.414 4.324 12.711 1 98.06 8 PHE B N 1
ATOM 2443 C CA . PHE B 1 8 ? -14.391 3.359 12.328 1 98.06 8 PHE B CA 1
ATOM 2444 C C . PHE B 1 8 ? -14.156 2.348 13.438 1 98.06 8 PHE B C 1
ATOM 2446 O O . PHE B 1 8 ? -13.047 2.252 13.969 1 98.06 8 PHE B O 1
ATOM 2453 N N . ASP B 1 9 ? -15.242 1.588 13.773 1 97.94 9 ASP B N 1
ATOM 2454 C CA . ASP B 1 9 ? -15.281 0.53 14.773 1 97.94 9 ASP B CA 1
ATOM 2455 C C . ASP B 1 9 ? -14.914 1.069 16.156 1 97.94 9 ASP B C 1
ATOM 2457 O O . ASP B 1 9 ? -14.188 0.42 16.906 1 97.94 9 ASP B O 1
ATOM 2461 N N . GLY B 1 10 ? -15.211 2.301 16.422 1 98.31 10 GLY B N 1
ATOM 2462 C CA . GLY B 1 10 ? -15.047 2.883 17.734 1 98.31 10 GLY B CA 1
ATOM 2463 C C . GLY B 1 10 ? -13.672 3.492 17.953 1 98.31 10 GLY B C 1
ATOM 2464 O O . GLY B 1 10 ? -13.391 4.027 19.031 1 98.31 10 GLY B O 1
ATOM 2465 N N . THR B 1 11 ? -12.805 3.52 16.938 1 98.38 11 THR B N 1
ATOM 2466 C CA . THR B 1 11 ? -11.453 4.035 17.125 1 98.38 11 THR B CA 1
ATOM 2467 C C . THR B 1 11 ? -11.422 5.555 16.969 1 98.38 11 THR B C 1
ATOM 2469 O O . THR B 1 11 ? -10.438 6.203 17.312 1 98.38 11 THR B O 1
ATOM 2472 N N . PHE B 1 12 ? -12.461 6.098 16.422 1 98.62 12 PHE B N 1
ATOM 2473 C CA . PHE B 1 12 ? -12.641 7.539 16.312 1 98.62 12 PHE B CA 1
ATOM 2474 C C . PHE B 1 12 ? -14 7.957 16.859 1 98.62 12 PHE B C 1
ATOM 2476 O O . PHE B 1 12 ? -14.859 8.422 16.109 1 98.62 12 PHE B O 1
ATOM 2483 N N . PRO B 1 13 ? -14.18 7.809 18.203 1 98.19 13 PRO B N 1
ATOM 2484 C CA . PRO B 1 13 ? -15.5 7.938 18.812 1 98.19 13 PRO B CA 1
ATOM 2485 C C . PRO B 1 13 ? -15.867 9.383 19.125 1 98.19 13 PRO B C 1
ATOM 2487 O O . PRO B 1 13 ? -16.594 9.648 20.078 1 98.19 13 PRO B O 1
ATOM 2490 N N . PHE B 1 14 ? -15.438 10.375 18.344 1 98.31 14 PHE B N 1
ATOM 2491 C CA . PHE B 1 14 ? -15.633 11.781 18.672 1 98.31 14 PHE B CA 1
ATOM 2492 C C . PHE B 1 14 ? -16.859 12.336 17.953 1 98.31 14 PHE B C 1
ATOM 2494 O O . PHE B 1 14 ? -17.125 11.992 16.797 1 98.31 14 PHE B O 1
ATOM 2501 N N . ALA B 1 15 ? -17.562 13.219 18.625 1 96.81 15 ALA B N 1
ATOM 2502 C CA . ALA B 1 15 ? -18.734 13.844 18.031 1 96.81 15 ALA B CA 1
ATOM 2503 C C . ALA B 1 15 ? -18.359 14.711 16.828 1 96.81 15 ALA B C 1
ATOM 2505 O O . ALA B 1 15 ? -17.453 15.531 16.922 1 96.81 15 ALA B O 1
ATOM 2506 N N . PRO B 1 16 ? -19.047 14.523 15.75 1 97.94 16 PRO B N 1
ATOM 2507 C CA . PRO B 1 16 ? -18.766 15.367 14.586 1 97.94 16 PRO B CA 1
ATOM 2508 C C . PRO B 1 16 ? -19.375 16.766 14.703 1 97.94 16 PRO B C 1
ATOM 2510 O O . PRO B 1 16 ? -20.484 16.906 15.195 1 97.94 16 PRO B O 1
ATOM 2513 N N . HIS B 1 17 ? -18.594 17.719 14.398 1 98.5 17 HIS B N 1
ATOM 2514 C CA . HIS B 1 17 ? -19.031 19.109 14.258 1 98.5 17 HIS B CA 1
ATOM 2515 C C . HIS B 1 17 ? -18.734 19.641 12.859 1 98.5 17 HIS B C 1
ATOM 2517 O O . HIS B 1 17 ? -17.828 19.156 12.188 1 98.5 17 HIS B O 1
ATOM 2523 N N . PHE B 1 18 ? -19.469 20.625 12.438 1 98.25 18 PHE B N 1
ATOM 2524 C CA . PHE B 1 18 ? -19.266 21.203 11.109 1 98.25 18 PHE B CA 1
ATOM 2525 C C . PHE B 1 18 ? -19.328 22.719 11.172 1 98.25 18 PHE B C 1
ATOM 2527 O O . PHE B 1 18 ? -20.062 23.297 11.984 1 98.25 18 PHE B O 1
ATOM 2534 N N . ASP B 1 19 ? -18.531 23.312 10.445 1 97.81 19 ASP B N 1
ATOM 2535 C CA . ASP B 1 19 ? -18.453 24.766 10.258 1 97.81 19 ASP B CA 1
ATOM 2536 C C . ASP B 1 19 ? -18.453 25.125 8.773 1 97.81 19 ASP B C 1
ATOM 2538 O O . ASP B 1 19 ? -17.812 24.453 7.969 1 97.81 19 ASP B O 1
ATOM 2542 N N . ASP B 1 20 ? -19.156 26.172 8.352 1 97.94 20 ASP B N 1
ATOM 2543 C CA . ASP B 1 20 ? -19.25 26.516 6.934 1 97.94 20 ASP B CA 1
ATOM 2544 C C . ASP B 1 20 ? -18.609 27.875 6.645 1 97.94 20 ASP B C 1
ATOM 2546 O O . ASP B 1 20 ? -18.766 28.422 5.555 1 97.94 20 ASP B O 1
ATOM 2550 N N . ALA B 1 21 ? -17.922 28.375 7.582 1 98.12 21 ALA B N 1
ATOM 2551 C CA . ALA B 1 21 ? -17.359 29.719 7.473 1 98.12 21 ALA B CA 1
ATOM 2552 C C . ALA B 1 21 ? -16.391 29.812 6.297 1 98.12 21 ALA B C 1
ATOM 2554 O O . ALA B 1 21 ? -16.188 30.891 5.727 1 98.12 21 ALA B O 1
ATOM 2555 N N . SER B 1 22 ? -15.852 28.734 5.883 1 96.5 22 SER B N 1
ATOM 2556 C CA . SER B 1 22 ? -14.828 28.703 4.844 1 96.5 22 SER B CA 1
ATOM 2557 C C . SER B 1 22 ? -15.445 28.469 3.469 1 96.5 22 SER B C 1
ATOM 2559 O O . SER B 1 22 ? -14.727 28.328 2.477 1 96.5 22 SER B O 1
ATOM 2561 N N . GLY B 1 23 ? -16.719 28.359 3.344 1 96.75 23 GLY B N 1
ATOM 2562 C CA . GLY B 1 23 ? -17.406 28.188 2.076 1 96.75 23 GLY B CA 1
ATOM 2563 C C . GLY B 1 23 ? -17.641 26.719 1.715 1 96.75 23 GLY B C 1
ATOM 2564 O O . GLY B 1 23 ? -18 26.406 0.578 1 96.75 23 GLY B O 1
ATOM 2565 N N . PHE B 1 24 ? -17.266 25.859 2.568 1 97.38 24 PHE B N 1
ATOM 2566 C CA . PHE B 1 24 ? -17.578 24.438 2.459 1 97.38 24 PHE B CA 1
ATOM 2567 C C . PHE B 1 24 ? -17.875 23.844 3.83 1 97.38 24 PHE B C 1
ATOM 2569 O O . PHE B 1 24 ? -17.562 24.453 4.855 1 97.38 24 PHE B O 1
ATOM 2576 N N . ARG B 1 25 ? -18.625 22.797 3.875 1 97.56 25 ARG B N 1
ATOM 2577 C CA . ARG B 1 25 ? -18.906 22.109 5.133 1 97.56 25 ARG B CA 1
ATOM 2578 C C . ARG B 1 25 ? -17.641 21.484 5.711 1 97.56 25 ARG B C 1
ATOM 2580 O O . ARG B 1 25 ? -17.25 20.375 5.305 1 97.56 25 ARG B O 1
ATOM 2587 N N . MET B 1 26 ? -17.031 22.094 6.668 1 98.56 26 MET B N 1
ATOM 2588 C CA . MET B 1 26 ? -15.781 21.656 7.277 1 98.56 26 MET B CA 1
ATOM 2589 C C . MET B 1 26 ? -16.062 20.875 8.562 1 98.56 26 MET B C 1
ATOM 2591 O O . MET B 1 26 ? -16.672 21.391 9.492 1 98.56 26 MET B O 1
ATOM 2595 N N . HIS B 1 27 ? -15.617 19.656 8.57 1 98.81 27 HIS B N 1
ATOM 2596 C CA . HIS B 1 27 ? -15.703 18.859 9.781 1 98.81 27 HIS B CA 1
ATOM 2597 C C . HIS B 1 27 ? -14.602 19.219 10.773 1 98.81 27 HIS B C 1
ATOM 2599 O O . HIS B 1 27 ? -13.492 19.578 10.367 1 98.81 27 HIS B O 1
ATOM 2605 N N . TYR B 1 28 ? -14.938 19.141 12.055 1 98.75 28 TYR B N 1
ATOM 2606 C CA . TYR B 1 28 ? -13.906 19.25 13.078 1 98.75 28 TYR B CA 1
ATOM 2607 C C . TYR B 1 28 ? -14.32 18.516 14.352 1 98.75 28 TYR B C 1
ATOM 2609 O O . TYR B 1 28 ? -15.516 18.344 14.617 1 98.75 28 TYR B O 1
ATOM 2617 N N . VAL B 1 29 ? -13.336 18 15.008 1 98.69 29 VAL B N 1
ATOM 2618 C CA . VAL B 1 29 ? -13.492 17.5 16.375 1 98.69 29 VAL B CA 1
ATOM 2619 C C . VAL B 1 29 ? -13.305 18.656 17.359 1 98.69 29 VAL B C 1
ATOM 2621 O O . VAL B 1 29 ? -12.484 19.547 17.156 1 98.69 29 VAL B O 1
ATOM 2624 N N . ASP B 1 30 ? -14.055 18.672 18.375 1 98.69 30 ASP B N 1
ATOM 2625 C CA . ASP B 1 30 ? -13.961 19.625 19.484 1 98.69 30 ASP B CA 1
ATOM 2626 C C . ASP B 1 30 ? -14.219 18.938 20.812 1 98.69 30 ASP B C 1
ATOM 2628 O O . ASP B 1 30 ? -15.367 18.844 21.266 1 98.69 30 ASP B O 1
ATOM 2632 N N . GLU B 1 31 ? -13.125 18.484 21.469 1 98.56 31 GLU B N 1
ATOM 2633 C CA . GLU B 1 31 ? -13.211 17.719 22.688 1 98.56 31 GLU B CA 1
ATOM 2634 C C . GLU B 1 31 ? -12.547 18.438 23.859 1 98.56 31 GLU B C 1
ATOM 2636 O O . GLU B 1 31 ? -11.625 19.234 23.656 1 98.56 31 GLU B O 1
ATOM 2641 N N . GLY B 1 32 ? -13.039 18.156 25.109 1 97.94 32 GLY B N 1
ATOM 2642 C CA . GLY B 1 32 ? -12.453 18.734 26.297 1 97.94 32 GLY B CA 1
ATOM 2643 C C . GLY B 1 32 ? -13.164 20 26.766 1 97.94 32 GLY B C 1
ATOM 2644 O O . GLY B 1 32 ? -14.227 20.344 26.25 1 97.94 32 GLY B O 1
ATOM 2645 N N . PRO B 1 33 ? -12.672 20.625 27.828 1 96.75 33 PRO B N 1
ATOM 2646 C CA . PRO B 1 33 ? -13.305 21.828 28.375 1 96.75 33 PRO B CA 1
ATOM 2647 C C . PRO B 1 33 ? -13.273 23.016 27.391 1 96.75 33 PRO B C 1
ATOM 2649 O O . PRO B 1 33 ? -12.203 23.469 27 1 96.75 33 PRO B O 1
ATOM 2652 N N . HIS B 1 34 ? -14.406 23.578 27.094 1 93.06 34 HIS B N 1
ATOM 2653 C CA . HIS B 1 34 ? -14.523 24.625 26.078 1 93.06 34 HIS B CA 1
ATOM 2654 C C . HIS B 1 34 ? -13.898 25.922 26.547 1 93.06 34 HIS B C 1
ATOM 2656 O O . HIS B 1 34 ? -13.555 26.781 25.734 1 93.06 34 HIS B O 1
ATOM 2662 N N . ASP B 1 35 ? -13.711 26.031 27.844 1 91.12 35 ASP B N 1
ATOM 2663 C CA . ASP B 1 35 ? -13.086 27.234 28.391 1 91.12 35 ASP B CA 1
ATOM 2664 C C . ASP B 1 35 ? -11.594 27.031 28.641 1 91.12 35 ASP B C 1
ATOM 2666 O O . ASP B 1 35 ? -10.898 27.938 29.078 1 91.12 35 ASP B O 1
ATOM 2670 N N . GLY B 1 36 ? -11.117 25.859 28.312 1 89.81 36 GLY B N 1
ATOM 2671 C CA . GLY B 1 36 ? -9.703 25.547 28.5 1 89.81 36 GLY B CA 1
ATOM 2672 C C . GLY B 1 36 ? -8.836 26.047 27.359 1 89.81 36 GLY B C 1
ATOM 2673 O O . GLY B 1 36 ? -9.336 26.562 26.375 1 89.81 36 GLY B O 1
ATOM 2674 N N . GLU B 1 37 ? -7.523 25.969 27.594 1 94.56 37 GLU B N 1
ATOM 2675 C CA . GLU B 1 37 ? -6.59 26.266 26.516 1 94.56 37 GLU B CA 1
ATOM 2676 C C . GLU B 1 37 ? -6.816 25.359 25.312 1 94.56 37 GLU B C 1
ATOM 2678 O O . GLU B 1 37 ? -7.086 24.172 25.469 1 94.56 37 GLU B O 1
ATOM 2683 N N . THR B 1 38 ? -6.699 25.938 24.141 1 98.06 38 THR B N 1
ATOM 2684 C CA . THR B 1 38 ? -7.059 25.219 22.922 1 98.06 38 THR B CA 1
ATOM 2685 C C . THR B 1 38 ? -5.82 24.641 22.25 1 98.06 38 THR B C 1
ATOM 2687 O O . THR B 1 38 ? -4.824 25.328 22.047 1 98.06 38 THR B O 1
ATOM 2690 N N . LEU B 1 39 ? -5.777 23.375 22.016 1 98.81 39 LEU B N 1
ATOM 2691 C CA . LEU B 1 39 ? -4.895 22.766 21.031 1 98.81 39 LEU B CA 1
ATOM 2692 C C . LEU B 1 39 ? -5.574 22.672 19.672 1 98.81 39 LEU B C 1
ATOM 2694 O O . LEU B 1 39 ? -6.664 22.125 19.547 1 98.81 39 LEU B O 1
ATOM 2698 N N . LEU B 1 40 ? -5.055 23.312 18.703 1 98.94 40 LEU B N 1
ATOM 2699 C CA . LEU B 1 40 ? -5.504 23.219 17.328 1 98.94 40 LEU B CA 1
ATOM 2700 C C . LEU B 1 40 ? -4.578 22.312 16.516 1 98.94 40 LEU B C 1
ATOM 2702 O O . LEU B 1 40 ? -3.439 22.688 16.219 1 98.94 40 LEU B O 1
ATOM 2706 N N . CYS B 1 41 ? -5.062 21.109 16.188 1 98.94 41 CYS B N 1
ATOM 2707 C CA . CYS B 1 41 ? -4.25 20.094 15.523 1 98.94 41 CYS B CA 1
ATOM 2708 C C . CYS B 1 41 ? -4.492 20.094 14.016 1 98.94 41 CYS B C 1
ATOM 2710 O O . CYS B 1 41 ? -5.629 19.953 13.562 1 98.94 41 CYS B O 1
ATOM 2712 N N . LEU B 1 42 ? -3.443 20.25 13.266 1 98.94 42 LEU B N 1
ATOM 2713 C CA . LEU B 1 42 ? -3.531 20.406 11.82 1 98.94 42 LEU B CA 1
ATOM 2714 C C . LEU B 1 42 ? -2.779 19.281 11.109 1 98.94 42 LEU B C 1
ATOM 2716 O O . LEU B 1 42 ? -1.56 19.172 11.242 1 98.94 42 LEU B O 1
ATOM 2720 N N . HIS B 1 43 ? -3.537 18.531 10.375 1 98.81 43 HIS B N 1
ATOM 2721 C CA . HIS B 1 43 ? -2.98 17.375 9.688 1 98.81 43 HIS B CA 1
ATOM 2722 C C . HIS B 1 43 ? -2.439 17.766 8.312 1 98.81 43 HIS B C 1
ATOM 2724 O O . HIS B 1 43 ? -2.627 18.906 7.867 1 98.81 43 HIS B O 1
ATOM 2730 N N . GLY B 1 44 ? -1.706 16.844 7.727 1 97.94 44 GLY B N 1
ATOM 2731 C CA . GLY B 1 44 ? -1.27 16.953 6.344 1 97.94 44 GLY B CA 1
ATOM 2732 C C . GLY B 1 44 ? -1.957 15.961 5.422 1 97.94 44 GLY B C 1
ATOM 2733 O O . GLY B 1 44 ? -3.148 15.68 5.578 1 97.94 44 GLY B O 1
ATOM 2734 N N . GLU B 1 45 ? -1.378 15.602 4.336 1 96.06 45 GLU B N 1
ATOM 2735 C CA . GLU B 1 45 ? -1.933 14.672 3.355 1 96.06 45 GLU B CA 1
ATOM 2736 C C . GLU B 1 45 ? -1.194 13.344 3.381 1 96.06 45 GLU B C 1
ATOM 2738 O O . GLU B 1 45 ? -0.015 13.281 3.734 1 96.06 45 GLU B O 1
ATOM 2743 N N . PRO B 1 46 ? -1.793 12.297 3.094 1 97.62 46 PRO B N 1
ATOM 2744 C CA . PRO B 1 46 ? -3.227 12.219 2.801 1 97.62 46 PRO B CA 1
ATOM 2745 C C . PRO B 1 46 ? -4.055 11.812 4.016 1 97.62 46 PRO B C 1
ATOM 2747 O O . PRO B 1 46 ? -5.031 11.07 3.879 1 97.62 46 PRO B O 1
ATOM 2750 N N . THR B 1 47 ? -3.641 12.203 5.176 1 98.38 47 THR B N 1
ATOM 2751 C CA . THR B 1 47 ? -4.344 11.852 6.402 1 98.38 47 THR B CA 1
ATOM 2752 C C . THR B 1 47 ? -5.461 12.844 6.695 1 98.38 47 THR B C 1
ATOM 2754 O O . THR B 1 47 ? -5.891 13.578 5.801 1 98.38 47 THR B O 1
ATOM 2757 N N . TRP B 1 48 ? -6.078 12.75 7.824 1 98.56 48 TRP B N 1
ATOM 2758 C CA . TRP B 1 48 ? -7.105 13.648 8.344 1 98.56 48 TRP B CA 1
ATOM 2759 C C . TRP B 1 48 ? -7.16 13.586 9.867 1 98.56 48 TRP B C 1
ATOM 2761 O O . TRP B 1 48 ? -6.227 13.102 10.508 1 98.56 48 TRP B O 1
ATOM 2771 N N . GLY B 1 49 ? -8.164 14.141 10.406 1 98.75 49 GLY B N 1
ATOM 2772 C CA . GLY B 1 49 ? -8.242 14.258 11.859 1 98.75 49 GLY B CA 1
ATOM 2773 C C . GLY B 1 49 ? -8.023 12.938 12.57 1 98.75 49 GLY B C 1
ATOM 2774 O O . GLY B 1 49 ? -7.586 12.914 13.727 1 98.75 49 GLY B O 1
ATOM 2775 N N . TYR B 1 50 ? -8.266 11.812 11.906 1 98.88 50 TYR B N 1
ATOM 2776 C CA . TYR B 1 50 ? -8.055 10.477 12.453 1 98.88 50 TYR B CA 1
ATOM 2777 C C . TYR B 1 50 ? -6.637 10.32 12.984 1 98.88 50 TYR B C 1
ATOM 2779 O O . TYR B 1 50 ? -6.41 9.625 13.977 1 98.88 50 TYR B O 1
ATOM 2787 N N . LEU B 1 51 ? -5.699 11 12.43 1 98.88 51 LEU B N 1
ATOM 2788 C CA . LEU B 1 51 ? -4.285 10.938 12.773 1 98.88 51 LEU B CA 1
ATOM 2789 C C . LEU B 1 51 ? -4.07 11.305 14.242 1 98.88 51 LEU B C 1
ATOM 2791 O O . LEU B 1 51 ? -3.162 10.781 14.891 1 98.88 51 LEU B O 1
ATOM 2795 N N . PHE B 1 52 ? -4.926 12.117 14.766 1 98.94 52 PHE B N 1
ATOM 2796 C CA . PHE B 1 52 ? -4.707 12.711 16.078 1 98.94 52 PHE B CA 1
ATOM 2797 C C . PHE B 1 52 ? -5.531 11.992 17.141 1 98.94 52 PHE B C 1
ATOM 2799 O O . PHE B 1 52 ? -5.594 12.43 18.297 1 98.94 52 PHE B O 1
ATOM 2806 N N . ARG B 1 53 ? -6.148 10.867 16.844 1 98.81 53 ARG B N 1
ATOM 2807 C CA . ARG B 1 53 ? -7.141 10.258 17.719 1 98.81 53 ARG B CA 1
ATOM 2808 C C . ARG B 1 53 ? -6.535 9.922 19.078 1 98.81 53 ARG B C 1
ATOM 2810 O O . ARG B 1 53 ? -7.188 10.086 20.109 1 98.81 53 ARG B O 1
ATOM 2817 N N . HIS B 1 54 ? -5.273 9.516 19.141 1 98.69 54 HIS B N 1
ATOM 2818 C CA . HIS B 1 54 ? -4.637 9.188 20.406 1 98.69 54 HIS B CA 1
ATOM 2819 C C . HIS B 1 54 ? -4.277 10.445 21.188 1 98.69 54 HIS B C 1
ATOM 2821 O O . HIS B 1 54 ? -4.344 10.453 22.422 1 98.69 54 HIS B O 1
ATOM 2827 N N . LEU B 1 55 ? -3.889 11.469 20.438 1 98.88 55 LEU B N 1
ATOM 2828 C CA . LEU B 1 55 ? -3.592 12.742 21.094 1 98.88 55 LEU B CA 1
ATOM 2829 C C . LEU B 1 55 ? -4.848 13.344 21.719 1 98.88 55 LEU B C 1
ATOM 2831 O O . LEU B 1 55 ? -4.805 13.859 22.828 1 98.88 55 LEU B O 1
ATOM 2835 N N . ILE B 1 56 ? -5.969 13.336 20.969 1 98.81 56 ILE B N 1
ATOM 2836 C CA . ILE B 1 56 ? -7.246 13.82 21.469 1 98.81 56 ILE B CA 1
ATOM 2837 C C . ILE B 1 56 ? -7.578 13.117 22.781 1 98.81 56 ILE B C 1
ATOM 2839 O O . ILE B 1 56 ? -7.879 13.773 23.797 1 98.81 56 ILE B O 1
ATOM 2843 N N . ALA B 1 57 ? -7.461 11.781 22.781 1 98.31 57 ALA B N 1
ATOM 2844 C CA . ALA B 1 57 ? -7.789 10.984 23.969 1 98.31 57 ALA B CA 1
ATOM 2845 C C . ALA B 1 57 ? -6.883 11.344 25.141 1 98.31 57 ALA B C 1
ATOM 2847 O O . ALA B 1 57 ? -7.332 11.383 26.281 1 98.31 57 ALA B O 1
ATOM 2848 N N . ALA B 1 58 ? -5.672 11.641 24.859 1 98.25 58 ALA B N 1
ATOM 2849 C CA . ALA B 1 58 ? -4.68 11.883 25.906 1 98.25 58 ALA B CA 1
ATOM 2850 C C . ALA B 1 58 ? -4.855 13.266 26.516 1 98.25 58 ALA B C 1
ATOM 2852 O O . ALA B 1 58 ? -4.633 13.453 27.719 1 98.25 58 ALA B O 1
ATOM 2853 N N . LEU B 1 59 ? -5.301 14.258 25.719 1 98.19 59 LEU B N 1
ATOM 2854 C CA . LEU B 1 59 ? -5.164 15.625 26.188 1 98.19 59 LEU B CA 1
ATOM 2855 C C . LEU B 1 59 ? -6.535 16.266 26.422 1 98.19 59 LEU B C 1
ATOM 2857 O O . LEU B 1 59 ? -6.641 17.281 27.094 1 98.19 59 LEU B O 1
ATOM 2861 N N . SER B 1 60 ? -7.598 15.664 25.938 1 98 60 SER B N 1
ATOM 2862 C CA . SER B 1 60 ? -8.922 16.266 26 1 98 60 SER B CA 1
ATOM 2863 C C . SER B 1 60 ? -9.445 16.297 27.438 1 98 60 SER B C 1
ATOM 2865 O O . SER B 1 60 ? -10.375 17.047 27.75 1 98 60 SER B O 1
ATOM 2867 N N . PRO B 1 61 ? -8.953 15.469 28.391 1 97 61 PRO B N 1
ATOM 2868 C CA . PRO B 1 61 ? -9.414 15.594 29.781 1 97 61 PRO B CA 1
ATOM 2869 C C . PRO B 1 61 ? -9.047 16.938 30.406 1 97 61 PRO B C 1
ATOM 2871 O O . PRO B 1 61 ? -9.734 17.406 31.312 1 97 61 PRO B O 1
ATOM 2874 N N . THR B 1 62 ? -8.031 17.656 29.906 1 96.06 62 THR B N 1
ATOM 2875 C CA . THR B 1 62 ? -7.562 18.859 30.594 1 96.06 62 THR B CA 1
ATOM 2876 C C . THR B 1 62 ? -7.547 20.047 29.625 1 96.06 62 THR B C 1
ATOM 2878 O O . THR B 1 62 ? -7.484 21.203 30.062 1 96.06 62 THR B O 1
ATOM 2881 N N . HIS B 1 63 ? -7.551 19.797 28.359 1 97.5 63 HIS B N 1
ATOM 2882 C CA . HIS B 1 63 ? -7.469 20.859 27.359 1 97.5 63 HIS B CA 1
ATOM 2883 C C . HIS B 1 63 ? -8.578 20.719 26.312 1 97.5 63 HIS B C 1
ATOM 2885 O O . HIS B 1 63 ? -9.117 19.625 26.109 1 97.5 63 HIS B O 1
ATOM 2891 N N . ARG B 1 64 ? -8.945 21.828 25.703 1 98.31 64 ARG B N 1
ATOM 2892 C CA . ARG B 1 64 ? -9.82 21.781 24.547 1 98.31 64 ARG B CA 1
ATOM 2893 C C . ARG B 1 64 ? -9.039 21.391 23.297 1 98.31 64 ARG B C 1
ATOM 2895 O O . ARG B 1 64 ? -8.094 22.062 22.906 1 98.31 64 ARG B O 1
ATOM 2902 N N . VAL B 1 65 ? -9.344 20.266 22.688 1 98.81 65 VAL B N 1
ATOM 2903 C CA . VAL B 1 65 ? -8.648 19.797 21.5 1 98.81 65 VAL B CA 1
ATOM 2904 C C . VAL B 1 65 ? -9.555 19.953 20.281 1 98.81 65 VAL B C 1
ATOM 2906 O O . VAL B 1 65 ? -10.602 19.312 20.203 1 98.81 65 VAL B O 1
ATOM 2909 N N . VAL B 1 66 ? -9.18 20.844 19.391 1 98.94 66 VAL B N 1
ATOM 2910 C CA . VAL B 1 66 ? -9.906 21.125 18.156 1 98.94 66 VAL B CA 1
ATOM 2911 C C . VAL B 1 66 ? -9.109 20.609 16.953 1 98.94 66 VAL B C 1
ATOM 2913 O O . VAL B 1 66 ? -7.934 20.938 16.797 1 98.94 66 VAL B O 1
ATOM 2916 N N . VAL B 1 67 ? -9.688 19.75 16.156 1 98.94 67 VAL B N 1
ATOM 2917 C CA . VAL B 1 67 ? -9.031 19.094 15.023 1 98.94 67 VAL B CA 1
ATOM 2918 C C . VAL B 1 67 ? -9.891 19.25 13.766 1 98.94 67 VAL B C 1
ATOM 2920 O O . VAL B 1 67 ? -10.734 18.391 13.484 1 98.94 67 VAL B O 1
ATOM 2923 N N . PRO B 1 68 ? -9.688 20.25 13 1 98.88 68 PRO B N 1
ATOM 2924 C CA . PRO B 1 68 ? -10.406 20.344 11.734 1 98.88 68 PRO B CA 1
ATOM 2925 C C . PRO B 1 68 ? -9.852 19.406 10.664 1 98.88 68 PRO B C 1
ATOM 2927 O O . PRO B 1 68 ? -8.648 19.141 10.641 1 98.88 68 PRO B O 1
ATOM 2930 N N . ASP B 1 69 ? -10.719 18.891 9.836 1 98.75 69 ASP B N 1
ATOM 2931 C CA . ASP B 1 69 ? -10.312 18.266 8.586 1 98.75 69 ASP B CA 1
ATOM 2932 C C . ASP B 1 69 ? -10.172 19.281 7.465 1 98.75 69 ASP B C 1
ATOM 2934 O O . ASP B 1 69 ? -11.117 20.016 7.168 1 98.75 69 ASP B O 1
ATOM 2938 N N . HIS B 1 70 ? -9.023 19.344 6.891 1 98.56 70 HIS B N 1
ATOM 2939 C CA . HIS B 1 70 ? -8.828 20.25 5.766 1 98.56 70 HIS B CA 1
ATOM 2940 C C . HIS B 1 70 ? -9.805 19.953 4.637 1 98.56 70 HIS B C 1
ATOM 2942 O O . HIS B 1 70 ? -10.32 18.844 4.539 1 98.56 70 HIS B O 1
ATOM 2948 N N . MET B 1 71 ? -10.086 20.984 3.816 1 98.31 71 MET B N 1
ATOM 2949 C CA . MET B 1 71 ? -10.906 20.844 2.615 1 98.31 71 MET B CA 1
ATOM 2950 C C . MET B 1 71 ? -10.445 19.641 1.787 1 98.31 71 MET B C 1
ATOM 2952 O O . MET B 1 71 ? -9.258 19.5 1.492 1 98.31 71 MET B O 1
ATOM 2956 N N . GLY B 1 72 ? -11.398 18.734 1.534 1 97.94 72 GLY B N 1
ATOM 2957 C CA . GLY B 1 72 ? -11.078 17.594 0.683 1 97.94 72 GLY B CA 1
ATOM 2958 C C . GLY B 1 72 ? -10.508 16.422 1.447 1 97.94 72 GLY B C 1
ATOM 2959 O O . GLY B 1 72 ? -10.055 15.438 0.846 1 97.94 72 GLY B O 1
ATOM 2960 N N . PHE B 1 73 ? -10.484 16.453 2.781 1 98.19 73 PHE B N 1
ATOM 2961 C CA . PHE B 1 73 ? -9.938 15.375 3.607 1 98.19 73 PHE B CA 1
ATOM 2962 C C . PHE B 1 73 ? -10.922 14.992 4.707 1 98.19 73 PHE B C 1
ATOM 2964 O O . PHE B 1 73 ? -11.797 15.781 5.074 1 98.19 73 PHE B O 1
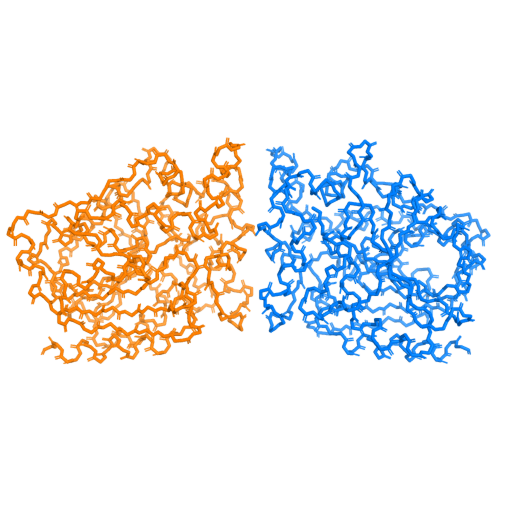ATOM 2971 N N . GLY B 1 74 ? -10.758 13.758 5.172 1 98.44 74 GLY B N 1
ATOM 2972 C CA . GLY B 1 74 ? -11.57 13.281 6.285 1 98.44 74 GLY B CA 1
ATOM 2973 C C . GLY B 1 74 ? -13.062 13.383 6.023 1 98.44 74 GLY B C 1
ATOM 2974 O O . GLY B 1 74 ? -13.547 12.906 4.996 1 98.44 74 GLY B O 1
ATOM 2975 N N . LYS B 1 75 ? -13.766 14.031 6.984 1 98.44 75 LYS B N 1
ATOM 2976 C CA . LYS B 1 75 ? -15.219 14.156 6.887 1 98.44 75 LYS B CA 1
ATOM 2977 C C . LYS B 1 75 ? -15.617 15.508 6.297 1 98.44 75 LYS B C 1
ATOM 2979 O O . LYS B 1 75 ? -16.797 15.812 6.188 1 98.44 75 LYS B O 1
ATOM 2984 N N . SER B 1 76 ? -14.656 16.344 5.875 1 98.44 76 SER B N 1
ATOM 2985 C CA . SER B 1 76 ? -14.938 17.625 5.234 1 98.44 76 SER B CA 1
ATOM 2986 C C . SER B 1 76 ? -15.383 17.438 3.787 1 98.44 76 SER B C 1
ATOM 2988 O O . SER B 1 76 ? -15.008 16.453 3.143 1 98.44 76 SER B O 1
ATOM 2990 N N . ALA B 1 77 ? -16.094 18.453 3.309 1 98 77 ALA B N 1
ATOM 2991 C CA . ALA B 1 77 ? -16.531 18.438 1.919 1 98 77 ALA B CA 1
ATOM 2992 C C . ALA B 1 77 ? -15.359 18.594 0.961 1 98 77 ALA B C 1
ATOM 2994 O O . ALA B 1 77 ? -14.312 19.109 1.341 1 98 77 ALA B O 1
ATOM 2995 N N . THR B 1 78 ? -15.57 18.109 -0.253 1 97.69 78 THR B N 1
ATOM 2996 C CA . THR B 1 78 ? -14.586 18.188 -1.323 1 97.69 78 THR B CA 1
ATOM 2997 C C . THR B 1 78 ? -15.117 19 -2.496 1 97.69 78 THR B C 1
ATOM 2999 O O . THR B 1 78 ? -15.406 18.453 -3.561 1 97.69 78 THR B O 1
ATOM 3002 N N . PRO B 1 79 ? -15.156 20.328 -2.271 1 96.94 79 PRO B N 1
ATOM 3003 C CA . PRO B 1 79 ? -15.641 21.141 -3.391 1 96.94 79 PRO B CA 1
ATOM 3004 C C . PRO B 1 79 ? -14.75 21.031 -4.625 1 96.94 79 PRO B C 1
ATOM 3006 O O . PRO B 1 79 ? -13.531 20.953 -4.504 1 96.94 79 PRO B O 1
ATOM 3009 N N . HIS B 1 80 ? -15.289 21.141 -5.824 1 92.81 80 HIS B N 1
ATOM 3010 C CA . HIS B 1 80 ? -14.547 20.875 -7.051 1 92.81 80 HIS B CA 1
ATOM 3011 C C . HIS B 1 80 ? -14.102 22.172 -7.707 1 92.81 80 HIS B C 1
ATOM 3013 O O . HIS B 1 80 ? -13.344 22.156 -8.68 1 92.81 80 HIS B O 1
ATOM 3019 N N . ASP B 1 81 ? -14.453 23.297 -7.164 1 93.62 81 ASP B N 1
ATOM 3020 C CA . ASP B 1 81 ? -14.156 24.594 -7.766 1 93.62 81 ASP B CA 1
ATOM 3021 C C . ASP B 1 81 ? -13.055 25.312 -6.992 1 93.62 81 ASP B C 1
ATOM 3023 O O . ASP B 1 81 ? -13.016 26.547 -6.961 1 93.62 81 ASP B O 1
ATOM 3027 N N . ARG B 1 82 ? -12.258 24.578 -6.285 1 96.38 82 ARG B N 1
ATOM 3028 C CA . ARG B 1 82 ? -11.164 25.125 -5.5 1 96.38 82 ARG B CA 1
ATOM 3029 C C . ARG B 1 82 ? -9.82 24.609 -6.004 1 96.38 82 ARG B C 1
ATOM 3031 O O . ARG B 1 82 ? -9.742 23.531 -6.605 1 96.38 82 ARG B O 1
ATOM 3038 N N . SER B 1 83 ? -8.781 25.312 -5.824 1 95.12 83 SER B N 1
ATOM 3039 C CA . SER B 1 83 ? -7.477 24.875 -6.301 1 95.12 83 SER B CA 1
ATOM 3040 C C . SER B 1 83 ? -6.883 23.812 -5.387 1 95.12 83 SER B C 1
ATOM 3042 O O . SER B 1 83 ? -6.133 22.938 -5.844 1 95.12 83 SER B O 1
ATOM 3044 N N . TYR B 1 84 ? -7.184 23.969 -4.035 1 97.5 84 TYR B N 1
ATOM 3045 C CA . TYR B 1 84 ? -6.641 23.078 -3.012 1 97.5 84 TYR B CA 1
ATOM 3046 C C . TYR B 1 84 ? -5.156 23.344 -2.797 1 97.5 84 TYR B C 1
ATOM 3048 O O . TYR B 1 84 ? -4.445 22.5 -2.24 1 97.5 84 TYR B O 1
ATOM 3056 N N . TRP B 1 85 ? -4.672 24.469 -3.281 1 98 85 TRP B N 1
ATOM 3057 C CA . TRP B 1 85 ? -3.287 24.859 -3.02 1 98 85 TRP B CA 1
ATOM 3058 C C . TRP B 1 85 ? -3.127 25.359 -1.591 1 98 85 TRP B C 1
ATOM 3060 O O . TRP B 1 85 ? -4.117 25.578 -0.884 1 98 85 TRP B O 1
ATOM 3070 N N . LEU B 1 86 ? -1.908 25.547 -1.167 1 98.38 86 LEU B N 1
ATOM 3071 C CA . LEU B 1 86 ? -1.591 25.922 0.207 1 98.38 86 LEU B CA 1
ATOM 3072 C C . LEU B 1 86 ? -2.379 27.156 0.63 1 98.38 86 LEU B C 1
ATOM 3074 O O . LEU B 1 86 ? -2.951 27.188 1.722 1 98.38 86 LEU B O 1
ATOM 3078 N N . GLN B 1 87 ? -2.469 28.141 -0.208 1 98.25 87 GLN B N 1
ATOM 3079 C CA . GLN B 1 87 ? -3.109 29.406 0.136 1 98.25 87 GLN B CA 1
ATOM 3080 C C . GLN B 1 87 ? -4.605 29.203 0.385 1 98.25 87 GLN B C 1
ATOM 3082 O O . GLN B 1 87 ? -5.191 29.906 1.221 1 98.25 87 GLN B O 1
ATOM 3087 N N . ASP B 1 88 ? -5.277 28.25 -0.313 1 98.31 88 ASP B N 1
ATOM 3088 C CA . ASP B 1 88 ? -6.668 27.906 -0.027 1 98.31 88 ASP B CA 1
ATOM 3089 C C . ASP B 1 88 ? -6.824 27.406 1.408 1 98.31 88 ASP B C 1
ATOM 3091 O O . ASP B 1 88 ? -7.758 27.812 2.107 1 98.31 88 ASP B O 1
ATOM 3095 N N . HIS B 1 89 ? -5.914 26.562 1.833 1 98.69 89 HIS B N 1
ATOM 3096 C CA . HIS B 1 89 ? -6.02 25.953 3.148 1 98.69 89 HIS B CA 1
ATOM 3097 C C . HIS B 1 89 ? -5.707 26.953 4.258 1 98.69 89 HIS B C 1
ATOM 3099 O O . HIS B 1 89 ? -6.297 26.891 5.336 1 98.69 89 HIS B O 1
ATOM 3105 N N . ILE B 1 90 ? -4.789 27.875 4.004 1 98.88 90 ILE B N 1
ATOM 3106 C CA . ILE B 1 90 ? -4.516 28.938 4.969 1 98.88 90 ILE B CA 1
ATOM 3107 C C . ILE B 1 90 ? -5.75 29.812 5.129 1 98.88 90 ILE B C 1
ATOM 3109 O O . ILE B 1 90 ? -6.172 30.109 6.246 1 98.88 90 ILE B O 1
ATOM 3113 N N . ASP B 1 91 ? -6.344 30.203 3.957 1 98.81 91 ASP B N 1
ATOM 3114 C CA . ASP B 1 91 ? -7.555 31.016 3.979 1 98.81 91 ASP B CA 1
ATOM 3115 C C . ASP B 1 91 ? -8.68 30.312 4.734 1 98.81 91 ASP B C 1
ATOM 3117 O O . ASP B 1 91 ? -9.375 30.938 5.539 1 98.81 91 ASP B O 1
ATOM 3121 N N . ASN B 1 92 ? -8.867 29.047 4.453 1 98.81 92 ASN B N 1
ATOM 3122 C CA . ASN B 1 92 ? -9.906 28.266 5.113 1 98.81 92 ASN B CA 1
ATOM 3123 C C . ASN B 1 92 ? -9.695 28.203 6.625 1 98.81 92 ASN B C 1
ATOM 3125 O O . ASN B 1 92 ? -10.641 28.359 7.395 1 98.81 92 ASN B O 1
ATOM 3129 N N . LEU B 1 93 ? -8.453 27.938 7.039 1 98.88 93 LEU B N 1
ATOM 3130 C CA . LEU B 1 93 ? -8.156 27.828 8.461 1 98.88 93 LEU B CA 1
ATOM 3131 C C . LEU B 1 93 ? -8.422 29.156 9.172 1 98.88 93 LEU B C 1
ATOM 3133 O O . LEU B 1 93 ? -8.969 29.172 10.281 1 98.88 93 LEU B O 1
ATOM 3137 N N . GLU B 1 94 ? -8 30.266 8.562 1 98.94 94 GLU B N 1
ATOM 3138 C CA . GLU B 1 94 ? -8.242 31.578 9.148 1 98.94 94 GLU B CA 1
ATOM 3139 C C . GLU B 1 94 ? -9.734 31.812 9.375 1 98.94 94 GLU B C 1
ATOM 3141 O O . GLU B 1 94 ? -10.141 32.219 10.469 1 98.94 94 GLU B O 1
ATOM 3146 N N . ARG B 1 95 ? -10.523 31.562 8.375 1 98.88 95 ARG B N 1
ATOM 3147 C CA . ARG B 1 95 ? -11.969 31.766 8.484 1 98.88 95 ARG B CA 1
ATOM 3148 C C . ARG B 1 95 ? -12.562 30.891 9.586 1 98.88 95 ARG B C 1
ATOM 3150 O O . ARG B 1 95 ? -13.438 31.344 10.336 1 98.88 95 ARG B O 1
ATOM 3157 N N . PHE B 1 96 ? -12.117 29.672 9.695 1 98.88 96 PHE B N 1
ATOM 3158 C CA . PHE B 1 96 ? -12.586 28.734 10.719 1 98.88 96 PHE B CA 1
ATOM 3159 C C . PHE B 1 96 ? -12.258 29.25 12.117 1 98.88 96 PHE B C 1
ATOM 3161 O O . PHE B 1 96 ? -13.133 29.312 12.984 1 98.88 96 PHE B O 1
ATOM 3168 N N . VAL B 1 97 ? -10.969 29.641 12.305 1 98.88 97 VAL B N 1
ATOM 3169 C CA . VAL B 1 97 ? -10.492 30.094 13.609 1 98.88 97 VAL B CA 1
ATOM 3170 C C . VAL B 1 97 ? -11.234 31.359 14.023 1 98.88 97 VAL B C 1
ATOM 3172 O O . VAL B 1 97 ? -11.648 31.5 15.18 1 98.88 97 VAL B O 1
ATOM 3175 N N . LEU B 1 98 ? -11.43 32.312 13.094 1 98.75 98 LEU B N 1
ATOM 3176 C CA . LEU B 1 98 ? -12.125 33.562 13.398 1 98.75 98 LEU B CA 1
ATOM 3177 C C . LEU B 1 98 ? -13.594 33.281 13.695 1 98.75 98 LEU B C 1
ATOM 3179 O O . LEU B 1 98 ? -14.156 33.844 14.633 1 98.75 98 LEU B O 1
ATOM 3183 N N . ALA B 1 99 ? -14.195 32.406 12.938 1 98.5 99 ALA B N 1
ATOM 3184 C CA . ALA B 1 99 ? -15.609 32.094 13.109 1 98.5 99 ALA B CA 1
ATOM 3185 C C . ALA B 1 99 ? -15.867 31.453 14.469 1 98.5 99 ALA B C 1
ATOM 3187 O O . ALA B 1 99 ? -16.906 31.672 15.086 1 98.5 99 ALA B O 1
ATOM 3188 N N . ARG B 1 100 ? -14.953 30.656 14.914 1 97.25 100 ARG B N 1
ATOM 3189 C CA . ARG B 1 100 ? -15.109 29.938 16.172 1 97.25 100 ARG B CA 1
ATOM 3190 C C . ARG B 1 100 ? -14.5 30.703 17.328 1 97.25 100 ARG B C 1
ATOM 3192 O O . ARG B 1 100 ? -14.578 30.281 18.484 1 97.25 100 ARG B O 1
ATOM 3199 N N . ASP B 1 101 ? -13.867 31.781 17 1 97.38 101 ASP B N 1
ATOM 3200 C CA . ASP B 1 101 ? -13.211 32.656 17.953 1 97.38 101 ASP B CA 1
ATOM 3201 C C . ASP B 1 101 ? -12.211 31.891 18.812 1 97.38 101 ASP B C 1
ATOM 3203 O O . ASP B 1 101 ? -12.25 31.969 20.031 1 97.38 101 ASP B O 1
ATOM 3207 N N . LEU B 1 102 ? -11.477 31.031 18.219 1 98.19 102 LEU B N 1
ATOM 3208 C CA . LEU B 1 102 ? -10.438 30.297 18.922 1 98.19 102 LEU B CA 1
ATOM 3209 C C . LEU B 1 102 ? -9.297 31.219 19.328 1 98.19 102 LEU B C 1
ATOM 3211 O O . LEU B 1 102 ? -8.852 32.062 18.531 1 98.19 102 LEU B O 1
ATOM 3215 N N . ASP B 1 103 ? -8.852 31.109 20.547 1 96.81 103 ASP B N 1
ATOM 3216 C CA . ASP B 1 103 ? -7.781 31.938 21.078 1 96.81 103 ASP B CA 1
ATOM 3217 C C . ASP B 1 103 ? -6.891 31.125 22.031 1 96.81 103 ASP B C 1
ATOM 3219 O O . ASP B 1 103 ? -7.148 29.953 22.281 1 96.81 103 ASP B O 1
ATOM 3223 N N . ARG B 1 104 ? -5.707 31.734 22.438 1 96.44 104 ARG B N 1
ATOM 3224 C CA . ARG B 1 104 ? -4.723 31.047 23.266 1 96.44 104 ARG B CA 1
ATOM 3225 C C . ARG B 1 104 ? -4.379 29.672 22.688 1 96.44 104 ARG B C 1
ATOM 3227 O O . ARG B 1 104 ? -4.438 28.672 23.391 1 96.44 104 ARG B O 1
ATOM 3234 N N . ILE B 1 105 ? -4.082 29.656 21.406 1 98.69 105 ILE B N 1
ATOM 3235 C CA . ILE B 1 105 ? -3.984 28.438 20.625 1 98.69 105 ILE B CA 1
ATOM 3236 C C . ILE B 1 105 ? -2.58 27.844 20.75 1 98.69 105 ILE B C 1
ATOM 3238 O O . ILE B 1 105 ? -1.588 28.547 20.531 1 98.69 105 ILE B O 1
ATOM 3242 N N . THR B 1 106 ? -2.482 26.656 21.203 1 98.88 106 THR B N 1
ATOM 3243 C CA . THR B 1 106 ? -1.315 25.828 20.906 1 98.88 106 THR B CA 1
ATOM 3244 C C . THR B 1 106 ? -1.475 25.141 19.562 1 98.88 106 THR B C 1
ATOM 3246 O O . THR B 1 106 ? -2.322 24.25 19.406 1 98.88 106 THR B O 1
ATOM 3249 N N . LEU B 1 107 ? -0.666 25.547 18.547 1 98.88 107 LEU B N 1
ATOM 3250 C CA . LEU B 1 107 ? -0.676 24.875 17.266 1 98.88 107 LEU B CA 1
ATOM 3251 C C . LEU B 1 107 ? 0.053 23.531 17.344 1 98.88 107 LEU B C 1
ATOM 3253 O O . LEU B 1 107 ? 1.203 23.469 17.781 1 98.88 107 LEU B O 1
ATOM 3257 N N . VAL B 1 108 ? -0.576 22.469 17.016 1 98.94 108 VAL B N 1
ATOM 3258 C CA . VAL B 1 108 ? 0.031 21.156 16.812 1 98.94 108 VAL B CA 1
ATOM 3259 C C . VAL B 1 108 ? -0.021 20.797 15.328 1 98.94 108 VAL B C 1
ATOM 3261 O O . VAL B 1 108 ? -1.074 20.406 14.812 1 98.94 108 VAL B O 1
ATOM 3264 N N . MET B 1 109 ? 1.135 20.859 14.695 1 98.94 109 MET B N 1
ATOM 3265 C CA . MET B 1 109 ? 1.161 20.859 13.242 1 98.94 109 MET B CA 1
ATOM 3266 C C . MET B 1 109 ? 1.904 19.641 12.711 1 98.94 109 MET B C 1
ATOM 3268 O O . MET B 1 109 ? 2.973 19.281 13.219 1 98.94 109 MET B O 1
ATOM 3272 N N . HIS B 1 110 ? 1.387 18.984 11.766 1 98.88 110 HIS B N 1
ATOM 3273 C CA . HIS B 1 110 ? 2.008 17.844 11.094 1 98.88 110 HIS B CA 1
ATOM 3274 C C . HIS B 1 110 ? 1.98 18.031 9.586 1 98.88 110 HIS B C 1
ATOM 3276 O O . HIS B 1 110 ? 0.946 18.375 9.008 1 98.88 110 HIS B O 1
ATOM 3282 N N . ASP B 1 111 ? 3.189 17.734 8.914 1 98.38 111 ASP B N 1
ATOM 3283 C CA . ASP B 1 111 ? 3.264 17.719 7.457 1 98.38 111 ASP B CA 1
ATOM 3284 C C . ASP B 1 111 ? 2.791 19.031 6.863 1 98.38 111 ASP B C 1
ATOM 3286 O O . ASP B 1 111 ? 3.293 20.109 7.227 1 98.38 111 ASP B O 1
ATOM 3290 N N . PHE B 1 112 ? 1.814 19.031 6.055 1 96.88 112 PHE B N 1
ATOM 3291 C CA . PHE B 1 112 ? 1.232 20.188 5.395 1 96.88 112 PHE B CA 1
ATOM 3292 C C . PHE B 1 112 ? 0.485 21.062 6.395 1 96.88 112 PHE B C 1
ATOM 3294 O O . PHE B 1 112 ? 0.263 22.25 6.148 1 96.88 112 PHE B O 1
ATOM 3301 N N . GLY B 1 113 ? 0.158 20.5 7.543 1 98.62 113 GLY B N 1
ATOM 3302 C CA . GLY B 1 113 ? -0.39 21.297 8.633 1 98.62 113 GLY B CA 1
ATOM 3303 C C . GLY B 1 113 ? 0.565 22.359 9.141 1 98.62 113 GLY B C 1
ATOM 3304 O O . GLY B 1 113 ? 0.138 23.344 9.734 1 98.62 113 GLY B O 1
ATOM 3305 N N . GLY B 1 114 ? 1.862 22.141 8.898 1 98.81 114 GLY B N 1
ATOM 3306 C CA . GLY B 1 114 ? 2.879 23.109 9.266 1 98.81 114 GLY B CA 1
ATOM 3307 C C . GLY B 1 114 ? 2.707 24.453 8.57 1 98.81 114 GLY B C 1
ATOM 3308 O O . GLY B 1 114 ? 2.33 25.438 9.203 1 98.81 114 GLY B O 1
ATOM 3309 N N . PRO B 1 115 ? 2.889 24.438 7.195 1 98.75 115 PRO B N 1
ATOM 3310 C CA . PRO B 1 115 ? 2.734 25.688 6.469 1 98.75 115 PRO B CA 1
ATOM 3311 C C . PRO B 1 115 ? 1.345 26.297 6.637 1 98.75 115 PRO B C 1
ATOM 3313 O O . PRO B 1 115 ? 1.197 27.531 6.621 1 98.75 115 PRO B O 1
ATOM 3316 N N . VAL B 1 116 ? 0.331 25.5 6.855 1 98.88 116 VAL B N 1
ATOM 3317 C CA . VAL B 1 116 ? -1.019 26.016 7.055 1 98.88 116 VAL B CA 1
ATOM 3318 C C . VAL B 1 116 ? -1.102 26.734 8.398 1 98.88 116 VAL B C 1
ATOM 3320 O O . VAL B 1 116 ? -1.566 27.875 8.477 1 98.88 116 VAL B O 1
ATOM 3323 N N . GLY B 1 117 ? -0.639 26.078 9.43 1 98.94 117 GLY B N 1
ATOM 3324 C CA . GLY B 1 117 ? -0.645 26.688 10.758 1 98.94 117 GLY B CA 1
ATOM 3325 C C . GLY B 1 117 ? 0.242 27.906 10.859 1 98.94 117 GLY B C 1
ATOM 3326 O O . GLY B 1 117 ? -0.125 28.891 11.508 1 98.94 117 GLY B O 1
ATOM 3327 N N . MET B 1 118 ? 1.403 27.859 10.227 1 98.94 118 MET B N 1
ATOM 3328 C CA . MET B 1 118 ? 2.305 29.016 10.25 1 98.94 118 MET B CA 1
ATOM 3329 C C . MET B 1 118 ? 1.695 30.188 9.5 1 98.94 118 MET B C 1
ATOM 3331 O O . MET B 1 118 ? 1.94 31.344 9.852 1 98.94 118 MET B O 1
ATOM 3335 N N . GLY B 1 119 ? 0.899 29.859 8.453 1 98.94 119 GLY B N 1
ATOM 3336 C CA . GLY B 1 119 ? 0.137 30.922 7.816 1 98.94 119 GLY B CA 1
ATOM 3337 C C . GLY B 1 119 ? -0.815 31.625 8.766 1 98.94 119 GLY B C 1
ATOM 3338 O O . GLY B 1 119 ? -0.876 32.875 8.789 1 98.94 119 GLY B O 1
ATOM 3339 N N . LEU B 1 120 ? -1.53 30.859 9.523 1 98.94 120 LEU B N 1
ATOM 3340 C CA . LEU B 1 120 ? -2.406 31.438 10.539 1 98.94 120 LEU B CA 1
ATOM 3341 C C . LEU B 1 120 ? -1.609 32.281 11.523 1 98.94 120 LEU B C 1
ATOM 3343 O O . LEU B 1 120 ? -2.035 33.375 11.891 1 98.94 120 LEU B O 1
ATOM 3347 N N . ALA B 1 121 ? -0.488 31.766 11.969 1 98.94 121 ALA B N 1
ATOM 3348 C CA . ALA B 1 121 ? 0.362 32.469 12.93 1 98.94 121 ALA B CA 1
ATOM 3349 C C . ALA B 1 121 ? 0.839 33.812 12.367 1 98.94 121 ALA B C 1
ATOM 3351 O O . ALA B 1 121 ? 0.959 34.781 13.109 1 98.94 121 ALA B O 1
ATOM 3352 N N . ALA B 1 122 ? 1.163 33.812 11.102 1 98.88 122 ALA B N 1
ATOM 3353 C CA . ALA B 1 122 ? 1.614 35.031 10.453 1 98.88 122 ALA B CA 1
ATOM 3354 C C . ALA B 1 122 ? 0.5 36.094 10.422 1 98.88 122 ALA B C 1
ATOM 3356 O O . ALA B 1 122 ? 0.751 37.281 10.617 1 98.88 122 ALA B O 1
ATOM 3357 N N . ARG B 1 123 ? -0.674 35.656 10.211 1 98.81 123 ARG B N 1
ATOM 3358 C CA . ARG B 1 123 ? -1.804 36.562 10.023 1 98.81 123 ARG B CA 1
ATOM 3359 C C . ARG B 1 123 ? -2.395 37 11.367 1 98.81 123 ARG B C 1
ATOM 3361 O O . ARG B 1 123 ? -2.914 38.094 11.5 1 98.81 123 ARG B O 1
ATOM 3368 N N . HIS B 1 124 ? -2.371 36.094 12.352 1 98.75 124 HIS B N 1
ATOM 3369 C CA . HIS B 1 124 ? -2.984 36.312 13.656 1 98.75 124 HIS B CA 1
ATOM 3370 C C . HIS B 1 124 ? -2.061 35.875 14.781 1 98.75 124 HIS B C 1
ATOM 3372 O O . HIS B 1 124 ? -2.432 35.031 15.602 1 98.75 124 HIS B O 1
ATOM 3378 N N . PRO B 1 125 ? -0.913 36.531 14.898 1 98.75 125 PRO B N 1
ATOM 3379 C CA . PRO B 1 125 ? 0.053 36.125 15.922 1 98.75 125 PRO B CA 1
ATOM 3380 C C . PRO B 1 125 ? -0.485 36.281 17.344 1 98.75 125 PRO B C 1
ATOM 3382 O O . PRO B 1 125 ? -0.074 35.531 18.234 1 98.75 125 PRO B O 1
ATOM 3385 N N . ASP B 1 126 ? -1.446 37.156 17.578 1 98.06 126 ASP B N 1
ATOM 3386 C CA . ASP B 1 126 ? -1.975 37.438 18.906 1 98.06 126 ASP B CA 1
ATOM 3387 C C . ASP B 1 126 ? -2.83 36.281 19.422 1 98.06 126 ASP B C 1
ATOM 3389 O O . ASP B 1 126 ? -3.078 36.156 20.609 1 98.06 126 ASP B O 1
ATOM 3393 N N . ARG B 1 127 ? -3.238 35.375 18.531 1 98.38 127 ARG B N 1
ATOM 3394 C CA . ARG B 1 127 ? -4.098 34.281 18.922 1 98.38 127 ARG B CA 1
ATOM 3395 C C . ARG B 1 127 ? -3.275 33.031 19.266 1 98.38 127 ARG B C 1
ATOM 3397 O O . ARG B 1 127 ? -3.795 32.062 19.828 1 98.38 127 ARG B O 1
ATOM 3404 N N . ILE B 1 128 ? -1.988 33.062 19.016 1 98.81 128 ILE B N 1
ATOM 3405 C CA . ILE B 1 128 ? -1.13 31.891 19.156 1 98.81 128 ILE B CA 1
ATOM 3406 C C . ILE B 1 128 ? -0.43 31.922 20.516 1 98.81 128 ILE B C 1
ATOM 3408 O O . ILE B 1 128 ? 0.166 32.938 20.891 1 98.81 128 ILE B O 1
ATOM 3412 N N . ARG B 1 129 ? -0.488 30.828 21.203 1 98.5 129 ARG B N 1
ATOM 3413 C CA . ARG B 1 129 ? 0.153 30.719 22.516 1 98.5 129 ARG B CA 1
ATOM 3414 C C . ARG B 1 129 ? 1.434 29.891 22.422 1 98.5 129 ARG B C 1
ATOM 3416 O O . ARG B 1 129 ? 2.418 30.188 23.109 1 98.5 129 ARG B O 1
ATOM 3423 N N . ARG B 1 130 ? 1.426 28.781 21.703 1 98.75 130 ARG B N 1
ATOM 3424 C CA . ARG B 1 130 ? 2.539 27.859 21.547 1 98.75 130 ARG B CA 1
ATOM 3425 C C . ARG B 1 130 ? 2.562 27.25 20.141 1 98.75 130 ARG B C 1
ATOM 3427 O O . ARG B 1 130 ? 1.541 27.234 19.453 1 98.75 130 ARG B O 1
ATOM 3434 N N . ILE B 1 131 ? 3.754 26.781 19.781 1 98.81 131 ILE B N 1
ATOM 3435 C CA . ILE B 1 131 ? 3.918 26.094 18.5 1 98.81 131 ILE B CA 1
ATOM 3436 C C . ILE B 1 131 ? 4.543 24.719 18.734 1 98.81 131 ILE B C 1
ATOM 3438 O O . ILE B 1 131 ? 5.602 24.609 19.344 1 98.81 131 ILE B O 1
ATOM 3442 N N . VAL B 1 132 ? 3.91 23.672 18.281 1 98.94 132 VAL B N 1
ATOM 3443 C CA . VAL B 1 132 ? 4.449 22.312 18.25 1 98.94 132 VAL B CA 1
ATOM 3444 C C . VAL B 1 132 ? 4.52 21.828 16.812 1 98.94 132 VAL B C 1
ATOM 3446 O O . VAL B 1 132 ? 3.492 21.672 16.141 1 98.94 132 VAL B O 1
ATOM 3449 N N . SER B 1 133 ? 5.703 21.656 16.312 1 98.88 133 SER B N 1
ATOM 3450 C CA . SER B 1 133 ? 5.949 21.109 14.984 1 98.88 133 SER B CA 1
ATOM 3451 C C . SER B 1 133 ? 6.305 19.625 15.047 1 98.88 133 SER B C 1
ATOM 3453 O O . SER B 1 133 ? 7.363 19.266 15.555 1 98.88 133 SER B O 1
ATOM 3455 N N . ALA B 1 134 ? 5.441 18.812 14.586 1 98.88 134 ALA B N 1
ATOM 3456 C CA . ALA B 1 134 ? 5.664 17.375 14.531 1 98.88 134 ALA B CA 1
ATOM 3457 C C . ALA B 1 134 ? 5.793 16.891 13.086 1 98.88 134 ALA B C 1
ATOM 3459 O O . ALA B 1 134 ? 4.789 16.641 12.414 1 98.88 134 ALA B O 1
ATOM 3460 N N . ASN B 1 135 ? 7.02 16.703 12.625 1 98.81 135 ASN B N 1
ATOM 3461 C CA . ASN B 1 135 ? 7.297 16.422 11.219 1 98.81 135 ASN B CA 1
ATOM 3462 C C . ASN B 1 135 ? 6.551 17.375 10.297 1 98.81 135 ASN B C 1
ATOM 3464 O O . ASN B 1 135 ? 5.961 16.953 9.297 1 98.81 135 ASN B O 1
ATOM 3468 N N . GLY B 1 136 ? 6.496 18.672 10.672 1 98.31 136 GLY B N 1
ATOM 3469 C CA . GLY B 1 136 ? 5.824 19.719 9.922 1 98.31 136 GLY B CA 1
ATOM 3470 C C . GLY B 1 136 ? 6.688 20.953 9.719 1 98.31 136 GLY B C 1
ATOM 3471 O O . GLY B 1 136 ? 7.172 21.547 10.688 1 98.31 136 GLY B O 1
ATOM 3472 N N . PRO B 1 137 ? 6.973 21.375 8.492 1 98.38 137 PRO B N 1
ATOM 3473 C CA . PRO B 1 137 ? 7.785 22.562 8.234 1 98.38 137 PRO B CA 1
ATOM 3474 C C . PRO B 1 137 ? 7.199 23.828 8.867 1 98.38 137 PRO B C 1
ATOM 3476 O O . PRO B 1 137 ? 5.98 23.953 8.977 1 98.38 137 PRO B O 1
ATOM 3479 N N . THR B 1 138 ? 8.102 24.734 9.273 1 98.81 138 THR B N 1
ATOM 3480 C CA . THR B 1 138 ? 7.684 26 9.883 1 98.81 138 THR B CA 1
ATOM 3481 C C . THR B 1 138 ? 8.133 27.172 9.031 1 98.81 138 THR B C 1
ATOM 3483 O O . THR B 1 138 ? 8.867 28.047 9.5 1 98.81 138 THR B O 1
ATOM 3486 N N . PRO B 1 139 ? 7.688 27.266 7.762 1 98.75 139 PRO B N 1
ATOM 3487 C CA . PRO B 1 139 ? 8.023 28.438 6.957 1 98.75 139 PRO B CA 1
ATOM 3488 C C . PRO B 1 139 ? 7.5 29.734 7.559 1 98.75 139 PRO B C 1
ATOM 3490 O O . PRO B 1 139 ? 6.336 29.812 7.961 1 98.75 139 PRO B O 1
ATOM 3493 N N . PHE B 1 140 ? 8.336 30.688 7.68 1 98.69 140 PHE B N 1
ATOM 3494 C CA . PHE B 1 140 ? 7.969 31.969 8.297 1 98.69 140 PHE B CA 1
ATOM 3495 C C . PHE B 1 140 ? 8.859 33.094 7.781 1 98.69 140 PHE B C 1
ATOM 3497 O O . PHE B 1 140 ? 9.32 33.938 8.562 1 98.69 140 PHE B O 1
ATOM 3504 N N . GLY B 1 141 ? 9.109 33.125 6.453 1 97.69 141 GLY B N 1
ATOM 3505 C CA . GLY B 1 141 ? 9.828 34.219 5.801 1 97.69 141 GLY B CA 1
ATOM 3506 C C . GLY B 1 141 ? 11.312 33.938 5.648 1 97.69 141 GLY B C 1
ATOM 3507 O O . GLY B 1 141 ? 12.078 34.812 5.242 1 97.69 141 GLY B O 1
ATOM 3508 N N . GLN B 1 142 ? 11.758 32.688 5.957 1 97.88 142 GLN B N 1
ATOM 3509 C CA . GLN B 1 142 ? 13.172 32.344 5.809 1 97.88 142 GLN B CA 1
ATOM 3510 C C . GLN B 1 142 ? 13.594 32.375 4.344 1 97.88 142 GLN B C 1
ATOM 3512 O O . GLN B 1 142 ? 12.898 31.844 3.479 1 97.88 142 GLN B O 1
ATOM 3517 N N . PRO B 1 143 ? 14.742 33.031 4.043 1 96.94 143 PRO B N 1
ATOM 3518 C CA . PRO B 1 143 ? 15.141 33.25 2.65 1 96.94 143 PRO B CA 1
ATOM 3519 C C . PRO B 1 143 ? 15.508 31.938 1.943 1 96.94 143 PRO B C 1
ATOM 3521 O O . PRO B 1 143 ? 15.5 31.875 0.711 1 96.94 143 PRO B O 1
ATOM 3524 N N . ASP B 1 144 ? 15.836 30.859 2.691 1 97.62 144 ASP B N 1
ATOM 3525 C CA . ASP B 1 144 ? 16.297 29.625 2.066 1 97.62 144 ASP B CA 1
ATOM 3526 C C . ASP B 1 144 ? 15.18 28.578 2.002 1 97.62 144 ASP B C 1
ATOM 3528 O O . ASP B 1 144 ? 15.438 27.406 1.74 1 97.62 144 ASP B O 1
ATOM 3532 N N . LEU B 1 145 ? 13.953 29.031 2.242 1 97.69 145 LEU B N 1
ATOM 3533 C CA . LEU B 1 145 ? 12.812 28.141 2.256 1 97.69 145 LEU B CA 1
ATOM 3534 C C . LEU B 1 145 ? 12.703 27.375 0.941 1 97.69 145 LEU B C 1
ATOM 3536 O O . LEU B 1 145 ? 12.602 26.141 0.938 1 97.69 145 LEU B O 1
ATOM 3540 N N . VAL B 1 146 ? 12.727 28.062 -0.159 1 96.69 146 VAL B N 1
ATOM 3541 C CA . VAL B 1 146 ? 12.516 27.484 -1.477 1 96.69 146 VAL B CA 1
ATOM 3542 C C . VAL B 1 146 ? 13.656 26.516 -1.806 1 96.69 146 VAL B C 1
ATOM 3544 O O . VAL B 1 146 ? 13.438 25.453 -2.369 1 96.69 146 VAL B O 1
ATOM 3547 N N . GLU B 1 147 ? 14.867 26.953 -1.482 1 97.69 147 GLU B N 1
ATOM 3548 C CA . GLU B 1 147 ? 16.031 26.078 -1.69 1 97.69 147 GLU B CA 1
ATOM 3549 C C . GLU B 1 147 ? 15.891 24.781 -0.904 1 97.69 147 GLU B C 1
ATOM 3551 O O . GLU B 1 147 ? 16.188 23.703 -1.423 1 97.69 147 GLU B O 1
ATOM 3556 N N . ARG B 1 148 ? 15.461 24.828 0.311 1 98.06 148 ARG B N 1
ATOM 3557 C CA . ARG B 1 148 ? 15.281 23.656 1.166 1 98.06 148 ARG B CA 1
ATOM 3558 C C . ARG B 1 148 ? 14.164 22.766 0.641 1 98.06 148 ARG B C 1
ATOM 3560 O O . ARG B 1 148 ? 14.289 21.531 0.664 1 98.06 148 ARG B O 1
ATOM 3567 N N . LEU B 1 149 ? 13.086 23.406 0.198 1 97.56 149 LEU B N 1
ATOM 3568 C CA . LEU B 1 149 ? 11.977 22.656 -0.392 1 97.56 149 LEU B CA 1
ATOM 3569 C C . LEU B 1 149 ? 12.445 21.875 -1.618 1 97.56 149 LEU B C 1
ATOM 3571 O O . LEU B 1 149 ? 12.109 20.703 -1.774 1 97.56 149 LEU B O 1
ATOM 3575 N N . ASN B 1 150 ? 13.188 22.516 -2.486 1 97.25 150 ASN B N 1
ATOM 3576 C CA . ASN B 1 150 ? 13.688 21.891 -3.699 1 97.25 150 ASN B CA 1
ATOM 3577 C C . ASN B 1 150 ? 14.68 20.766 -3.379 1 97.25 150 ASN B C 1
ATOM 3579 O O . ASN B 1 150 ? 14.664 19.719 -4.023 1 97.25 150 ASN B O 1
ATOM 3583 N N . ALA B 1 151 ? 15.57 21.031 -2.408 1 98.44 151 ALA B N 1
ATOM 3584 C CA . ALA B 1 151 ? 16.516 20 -1.995 1 98.44 151 ALA B CA 1
ATOM 3585 C C . ALA B 1 151 ? 15.797 18.766 -1.46 1 98.44 151 ALA B C 1
ATOM 3587 O O . ALA B 1 151 ? 16.172 17.641 -1.784 1 98.44 151 ALA B O 1
ATOM 3588 N N . ASN B 1 152 ? 14.781 19.016 -0.645 1 98.38 152 ASN B N 1
ATOM 3589 C CA . ASN B 1 152 ? 13.969 17.906 -0.147 1 98.38 152 ASN B CA 1
ATOM 3590 C C . ASN B 1 152 ? 13.273 17.172 -1.285 1 98.38 152 ASN B C 1
ATOM 3592 O O . ASN B 1 152 ? 13.156 15.938 -1.251 1 98.38 152 ASN B O 1
ATOM 3596 N N . GLY B 1 153 ? 12.734 17.922 -2.297 1 97.56 153 GLY B N 1
ATOM 3597 C CA . GLY B 1 153 ? 12.078 17.328 -3.449 1 97.56 153 GLY B CA 1
ATOM 3598 C C . GLY B 1 153 ? 12.969 16.359 -4.211 1 97.56 153 GLY B C 1
ATOM 3599 O O . GLY B 1 153 ? 12.492 15.359 -4.754 1 97.56 153 GLY B O 1
ATOM 3600 N N . ARG B 1 154 ? 14.273 16.594 -4.23 1 97.38 154 ARG B N 1
ATOM 3601 C CA . ARG B 1 154 ? 15.227 15.758 -4.945 1 97.38 154 ARG B CA 1
ATOM 3602 C C . ARG B 1 154 ? 15.555 14.492 -4.156 1 97.38 154 ARG B C 1
ATOM 3604 O O . ARG B 1 154 ? 15.953 13.484 -4.73 1 97.38 154 ARG B O 1
ATOM 3611 N N . ASP B 1 155 ? 15.32 14.586 -2.852 1 97.69 155 ASP B N 1
ATOM 3612 C CA . ASP B 1 155 ? 15.758 13.492 -1.996 1 97.69 155 ASP B CA 1
ATOM 3613 C C . ASP B 1 155 ? 14.602 12.562 -1.648 1 97.69 155 ASP B C 1
ATOM 3615 O O . ASP B 1 155 ? 14.781 11.352 -1.514 1 97.69 155 ASP B O 1
ATOM 3619 N N . ALA B 1 156 ? 13.406 13.102 -1.462 1 98.19 156 ALA B N 1
ATOM 3620 C CA . ALA B 1 156 ? 12.273 12.359 -0.901 1 98.19 156 ALA B CA 1
ATOM 3621 C C . ALA B 1 156 ? 11.547 11.57 -1.983 1 98.19 156 ALA B C 1
ATOM 3623 O O . ALA B 1 156 ? 11.109 12.133 -2.984 1 98.19 156 ALA B O 1
ATOM 3624 N N . PRO B 1 157 ? 11.32 10.242 -1.761 1 96.75 157 PRO B N 1
ATOM 3625 C CA . PRO B 1 157 ? 10.688 9.398 -2.773 1 96.75 157 PRO B CA 1
ATOM 3626 C C . PRO B 1 157 ? 9.297 9.898 -3.17 1 96.75 157 PRO B C 1
ATOM 3628 O O . PRO B 1 157 ? 8.938 9.859 -4.348 1 96.75 157 PRO B O 1
ATOM 3631 N N . TRP B 1 158 ? 8.57 10.406 -2.25 1 97.12 158 TRP B N 1
ATOM 3632 C CA . TRP B 1 158 ? 7.219 10.883 -2.529 1 97.12 158 TRP B CA 1
ATOM 3633 C C . TRP B 1 158 ? 7.242 12.039 -3.52 1 97.12 158 TRP B C 1
ATOM 3635 O O . TRP B 1 158 ? 6.5 12.047 -4.504 1 97.12 158 TRP B O 1
ATOM 3645 N N . PHE B 1 159 ? 8.07 13.008 -3.301 1 98.06 159 PHE B N 1
ATOM 3646 C CA . PHE B 1 159 ? 8.141 14.18 -4.164 1 98.06 159 PHE B CA 1
ATOM 3647 C C . PHE B 1 159 ? 8.711 13.812 -5.527 1 98.06 159 PHE B C 1
ATOM 3649 O O . PHE B 1 159 ? 8.289 14.359 -6.551 1 98.06 159 PHE B O 1
ATOM 3656 N N . GLN B 1 160 ? 9.672 12.914 -5.508 1 97.38 160 GLN B N 1
ATOM 3657 C CA . GLN B 1 160 ? 10.18 12.43 -6.785 1 97.38 160 GLN B CA 1
ATOM 3658 C C . GLN B 1 160 ? 9.086 11.75 -7.598 1 97.38 160 GLN B C 1
ATOM 3660 O O . GLN B 1 160 ? 8.984 11.945 -8.812 1 97.38 160 GLN B O 1
ATOM 3665 N N . TRP B 1 161 ? 8.328 10.953 -6.914 1 96.62 161 TRP B N 1
ATOM 3666 C CA . TRP B 1 161 ? 7.219 10.289 -7.59 1 96.62 161 TRP B CA 1
ATOM 3667 C C . TRP B 1 161 ? 6.23 11.305 -8.141 1 96.62 161 TRP B C 1
ATOM 3669 O O . TRP B 1 161 ? 5.781 11.188 -9.281 1 96.62 161 TRP B O 1
ATOM 3679 N N . ILE B 1 162 ? 5.859 12.344 -7.387 1 97.56 162 ILE B N 1
ATOM 3680 C CA . ILE B 1 162 ? 4.918 13.383 -7.789 1 97.56 162 ILE B CA 1
ATOM 3681 C C . ILE B 1 162 ? 5.418 14.062 -9.062 1 97.56 162 ILE B C 1
ATOM 3683 O O . ILE B 1 162 ? 4.66 14.227 -10.023 1 97.56 162 ILE B O 1
ATOM 3687 N N . VAL B 1 163 ? 6.66 14.477 -9.039 1 97.62 163 VAL B N 1
ATOM 3688 C CA . VAL B 1 163 ? 7.223 15.211 -10.172 1 97.62 163 VAL B CA 1
ATOM 3689 C C . VAL B 1 163 ? 7.195 14.328 -11.422 1 97.62 163 VAL B C 1
ATOM 3691 O O . VAL B 1 163 ? 6.801 14.789 -12.492 1 97.62 163 VAL B O 1
ATOM 3694 N N . ARG B 1 164 ? 7.551 13.094 -11.289 1 96.81 164 ARG B N 1
ATOM 3695 C CA . ARG B 1 164 ? 7.547 12.172 -12.422 1 96.81 164 ARG B CA 1
ATOM 3696 C C . ARG B 1 164 ? 6.129 11.938 -12.93 1 96.81 164 ARG B C 1
ATOM 3698 O O . ARG B 1 164 ? 5.879 11.992 -14.133 1 96.81 164 ARG B O 1
ATOM 3705 N N . ALA B 1 165 ? 5.227 11.648 -12.016 1 97.31 165 ALA B N 1
ATOM 3706 C CA . ALA B 1 165 ? 3.842 11.359 -12.383 1 97.31 165 ALA B CA 1
ATOM 3707 C C . ALA B 1 165 ? 3.188 12.57 -13.047 1 97.31 165 ALA B C 1
ATOM 3709 O O . ALA B 1 165 ? 2.365 12.414 -13.953 1 97.31 165 ALA B O 1
ATOM 3710 N N . ALA B 1 166 ? 3.508 13.742 -12.531 1 97.81 166 ALA B N 1
ATOM 3711 C CA . ALA B 1 166 ? 2.992 14.953 -13.148 1 97.81 166 ALA B CA 1
ATOM 3712 C C . ALA B 1 166 ? 3.529 15.117 -14.57 1 97.81 166 ALA B C 1
ATOM 3714 O O . ALA B 1 166 ? 2.779 15.453 -15.492 1 97.81 166 ALA B O 1
ATOM 3715 N N . ALA B 1 167 ? 4.805 14.914 -14.719 1 97.06 167 ALA B N 1
ATOM 3716 C CA . ALA B 1 167 ? 5.449 15.047 -16.031 1 97.06 167 ALA B CA 1
ATOM 3717 C C . ALA B 1 167 ? 4.863 14.055 -17.031 1 97.06 167 ALA B C 1
ATOM 3719 O O . ALA B 1 167 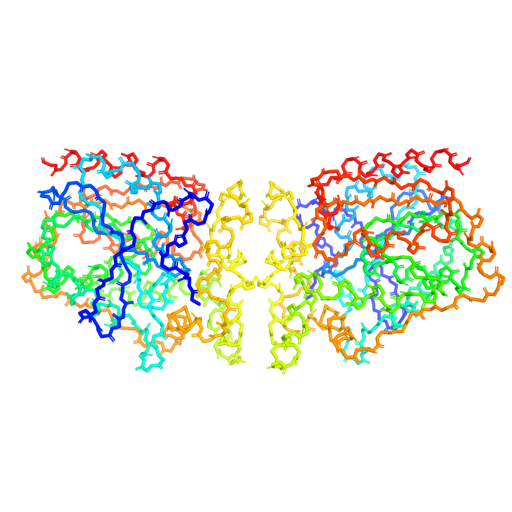? 4.738 14.367 -18.219 1 97.06 167 ALA B O 1
ATOM 3720 N N . ASP B 1 168 ? 4.434 12.875 -16.547 1 95.75 168 ASP B N 1
ATOM 3721 C CA . ASP B 1 168 ? 3.93 11.82 -17.422 1 95.75 168 ASP B CA 1
ATOM 3722 C C . ASP B 1 168 ? 2.406 11.875 -17.516 1 95.75 168 ASP B C 1
ATOM 3724 O O . ASP B 1 168 ? 1.787 10.984 -18.094 1 95.75 168 ASP B O 1
ATOM 3728 N N . ASP B 1 169 ? 1.825 12.898 -16.906 1 96.88 169 ASP B N 1
ATOM 3729 C CA . ASP B 1 169 ? 0.386 13.141 -16.922 1 96.88 169 ASP B CA 1
ATOM 3730 C C . ASP B 1 169 ? -0.38 11.953 -16.344 1 96.88 169 ASP B C 1
ATOM 3732 O O . ASP B 1 169 ? -1.425 11.562 -16.875 1 96.88 169 ASP B O 1
ATOM 3736 N N . THR B 1 170 ? 0.204 11.289 -15.328 1 97.62 170 THR B N 1
ATOM 3737 C CA . THR B 1 170 ? -0.46 10.148 -14.703 1 97.62 170 THR B CA 1
ATOM 3738 C C . THR B 1 170 ? -0.876 10.492 -13.273 1 97.62 170 THR B C 1
ATOM 3740 O O . THR B 1 170 ? -1.616 9.734 -12.641 1 97.62 170 THR B O 1
ATOM 3743 N N . LEU B 1 171 ? -0.438 11.641 -12.789 1 98.06 171 LEU B N 1
ATOM 3744 C CA . LEU B 1 171 ? -0.58 12.016 -11.383 1 98.06 171 LEU B CA 1
ATOM 3745 C C . LEU B 1 171 ? -2.039 11.945 -10.945 1 98.06 171 LEU B C 1
ATOM 3747 O O . LEU B 1 171 ? -2.369 11.281 -9.969 1 98.06 171 LEU B O 1
ATOM 3751 N N . GLU B 1 172 ? -2.93 12.562 -11.68 1 97.88 172 GLU B N 1
ATOM 3752 C CA . GLU B 1 172 ? -4.34 12.656 -11.305 1 97.88 172 GLU B CA 1
ATOM 3753 C C . GLU B 1 172 ? -5.012 11.289 -11.352 1 97.88 172 GLU B C 1
ATOM 3755 O O . GLU B 1 172 ? -5.824 10.961 -10.484 1 97.88 172 GLU B O 1
ATOM 3760 N N . THR B 1 173 ? -4.676 10.547 -12.367 1 98.25 173 THR B N 1
ATOM 3761 C CA . THR B 1 173 ? -5.285 9.227 -12.508 1 98.25 173 THR B CA 1
ATOM 3762 C C . THR B 1 173 ? -4.844 8.305 -11.383 1 98.25 173 THR B C 1
ATOM 3764 O O . THR B 1 173 ? -5.664 7.586 -10.805 1 98.25 173 THR B O 1
ATOM 3767 N N . VAL B 1 174 ? -3.574 8.289 -11.07 1 98.25 174 VAL B N 1
ATOM 3768 C CA . VAL B 1 174 ? -3.043 7.387 -10.055 1 98.25 174 VAL B CA 1
ATOM 3769 C C . VAL B 1 174 ? -3.535 7.816 -8.672 1 98.25 174 VAL B C 1
ATOM 3771 O O . VAL B 1 174 ? -4.055 6.996 -7.906 1 98.25 174 VAL B O 1
ATOM 3774 N N . LEU B 1 175 ? -3.465 9.102 -8.359 1 98.25 175 LEU B N 1
ATOM 3775 C CA . LEU B 1 175 ? -3.916 9.57 -7.055 1 98.25 175 LEU B CA 1
ATOM 3776 C C . LEU B 1 175 ? -5.438 9.609 -6.988 1 98.25 175 LEU B C 1
ATOM 3778 O O . LEU B 1 175 ? -6.016 9.695 -5.898 1 98.25 175 LEU B O 1
ATOM 3782 N N . GLY B 1 176 ? -6.113 9.633 -8.148 1 97.94 176 GLY B N 1
ATOM 3783 C CA . GLY B 1 176 ? -7.559 9.484 -8.18 1 97.94 176 GLY B CA 1
ATOM 3784 C C . GLY B 1 176 ? -8.031 8.141 -7.656 1 97.94 176 GLY B C 1
ATOM 3785 O O . GLY B 1 176 ? -9.234 7.941 -7.445 1 97.94 176 GLY B O 1
ATOM 3786 N N . GLN B 1 177 ? -7.078 7.219 -7.422 1 97.69 177 GLN B N 1
ATOM 3787 C CA . GLN B 1 177 ? -7.344 5.906 -6.84 1 97.69 177 GLN B CA 1
ATOM 3788 C C . GLN B 1 177 ? -6.719 5.785 -5.453 1 97.69 177 GLN B C 1
ATOM 3790 O O . GLN B 1 177 ? -6.203 4.723 -5.09 1 97.69 177 GLN B O 1
ATOM 3795 N N . LEU B 1 178 ? -6.727 6.797 -4.684 1 97.62 178 LEU B N 1
ATOM 3796 C CA . LEU B 1 178 ? -6.047 6.828 -3.395 1 97.62 178 LEU B CA 1
ATOM 3797 C C . LEU B 1 178 ? -6.711 5.871 -2.408 1 97.62 178 LEU B C 1
ATOM 3799 O O . LEU B 1 178 ? -6.039 5.297 -1.547 1 97.62 178 LEU B O 1
ATOM 3803 N N . GLY B 1 179 ? -8.016 5.652 -2.523 1 95.81 179 GLY B N 1
ATOM 3804 C CA . GLY B 1 179 ? -8.633 4.613 -1.715 1 95.81 179 GLY B CA 1
ATOM 3805 C C . GLY B 1 179 ? -7.973 3.258 -1.876 1 95.81 179 GLY B C 1
ATOM 3806 O O . GLY B 1 179 ? -7.844 2.504 -0.909 1 95.81 179 GLY B O 1
ATOM 3807 N N . PHE B 1 180 ? -7.492 3.031 -3.07 1 95.5 180 PHE B N 1
ATOM 3808 C CA . PHE B 1 180 ? -6.812 1.788 -3.406 1 95.5 180 PHE B CA 1
ATOM 3809 C C . PHE B 1 180 ? -5.348 1.84 -2.984 1 95.5 180 PHE B C 1
ATOM 3811 O O . PHE B 1 180 ? -4.824 0.873 -2.428 1 95.5 180 PHE B O 1
ATOM 3818 N N . ASN B 1 181 ? -4.672 2.955 -3.146 1 97.5 181 ASN B N 1
ATOM 3819 C CA . ASN B 1 181 ? -3.223 2.947 -2.988 1 97.5 181 ASN B CA 1
ATOM 3820 C C . ASN B 1 181 ? -2.797 3.633 -1.692 1 97.5 181 ASN B C 1
ATOM 3822 O O . ASN B 1 181 ? -1.626 3.979 -1.522 1 97.5 181 ASN B O 1
ATOM 3826 N N . ILE B 1 182 ? -3.666 3.768 -0.732 1 98.38 182 ILE B N 1
ATOM 3827 C CA . ILE B 1 182 ? -3.445 4.586 0.457 1 98.38 182 ILE B CA 1
ATOM 3828 C C . ILE B 1 182 ? -2.307 3.994 1.285 1 98.38 182 ILE B C 1
ATOM 3830 O O . ILE B 1 182 ? -1.435 4.723 1.762 1 98.38 182 ILE B O 1
ATOM 3834 N N . LEU B 1 183 ? -2.289 2.723 1.423 1 98.25 183 LEU B N 1
ATOM 3835 C CA . LEU B 1 183 ? -1.268 2.092 2.254 1 98.25 183 LEU B CA 1
ATOM 3836 C C . LEU B 1 183 ? 0.119 2.279 1.647 1 98.25 183 LEU B C 1
ATOM 3838 O O . LEU B 1 183 ? 1.08 2.57 2.363 1 98.25 183 LEU B O 1
ATOM 3842 N N . SER B 1 184 ? 0.209 2.104 0.339 1 98.25 184 SER B N 1
ATOM 3843 C CA . SER B 1 184 ? 1.476 2.314 -0.354 1 98.25 184 SER B CA 1
ATOM 3844 C C . SER B 1 184 ? 1.919 3.771 -0.262 1 98.25 184 SER B C 1
ATOM 3846 O O . SER B 1 184 ? 3.111 4.055 -0.127 1 98.25 184 SER B O 1
ATOM 3848 N N . THR B 1 185 ? 0.966 4.656 -0.348 1 98.19 185 THR B N 1
ATOM 3849 C CA . THR B 1 185 ? 1.275 6.074 -0.23 1 98.19 185 THR B CA 1
ATOM 3850 C C . THR B 1 185 ? 1.835 6.395 1.153 1 98.19 185 THR B C 1
ATOM 3852 O O . THR B 1 185 ? 2.873 7.047 1.274 1 98.19 185 THR B O 1
ATOM 3855 N N . LEU B 1 186 ? 1.171 5.887 2.199 1 98.31 186 LEU B N 1
ATOM 3856 C CA . LEU B 1 186 ? 1.633 6.121 3.562 1 98.31 186 LEU B CA 1
ATOM 3857 C C . LEU B 1 186 ? 3.016 5.516 3.781 1 98.31 186 LEU B C 1
ATOM 3859 O O . LEU B 1 186 ? 3.881 6.137 4.398 1 98.31 186 LEU B O 1
ATOM 3863 N N . LYS B 1 187 ? 3.213 4.359 3.23 1 97.69 187 LYS B N 1
ATOM 3864 C CA . LYS B 1 187 ? 4.504 3.701 3.396 1 97.69 187 LYS B CA 1
ATOM 3865 C C . LYS B 1 187 ? 5.609 4.461 2.666 1 97.69 187 LYS B C 1
ATOM 3867 O O . LYS B 1 187 ? 6.699 4.66 3.209 1 97.69 187 LYS B O 1
ATOM 3872 N N . LEU B 1 188 ? 5.324 4.871 1.433 1 96.88 188 LEU B N 1
ATOM 3873 C CA . LEU B 1 188 ? 6.297 5.641 0.665 1 96.88 188 LEU B CA 1
ATOM 3874 C C . LEU B 1 188 ? 6.711 6.898 1.419 1 96.88 188 LEU B C 1
ATOM 3876 O O . LEU B 1 188 ? 7.863 7.332 1.331 1 96.88 188 LEU B O 1
ATOM 3880 N N . ASN B 1 189 ? 5.773 7.418 2.146 1 96.88 189 ASN B N 1
ATOM 3881 C CA . ASN B 1 189 ? 6.02 8.648 2.893 1 96.88 189 ASN B CA 1
ATOM 3882 C C . ASN B 1 189 ? 6.816 8.383 4.168 1 96.88 189 ASN B C 1
ATOM 3884 O O . ASN B 1 189 ? 7.391 9.305 4.75 1 96.88 189 ASN B O 1
ATOM 3888 N N . GLY B 1 190 ? 6.801 7.219 4.641 1 96.75 190 GLY B N 1
ATOM 3889 C CA . GLY B 1 190 ? 7.637 6.93 5.793 1 96.75 190 GLY B CA 1
ATOM 3890 C C . GLY B 1 190 ? 6.855 6.398 6.98 1 96.75 190 GLY B C 1
ATOM 3891 O O . GLY B 1 190 ? 7.273 6.559 8.125 1 96.75 190 GLY B O 1
ATOM 3892 N N . PHE B 1 191 ? 5.66 5.797 6.742 1 97.94 191 PHE B N 1
ATOM 3893 C CA . PHE B 1 191 ? 4.984 5.086 7.824 1 97.94 191 PHE B CA 1
ATOM 3894 C C . PHE B 1 191 ? 5.805 3.883 8.273 1 97.94 191 PHE B C 1
ATOM 3896 O O . PHE B 1 191 ? 6.246 3.082 7.445 1 97.94 191 PHE B O 1
ATOM 3903 N N . GLU B 1 192 ? 5.938 3.688 9.641 1 97.12 192 GLU B N 1
ATOM 3904 C CA . GLU B 1 192 ? 6.914 2.697 10.086 1 97.12 192 GLU B CA 1
ATOM 3905 C C . GLU B 1 192 ? 6.266 1.643 10.977 1 97.12 192 GLU B C 1
ATOM 3907 O O . GLU B 1 192 ? 6.746 0.51 11.055 1 97.12 192 GLU B O 1
ATOM 3912 N N . ASN B 1 193 ? 5.262 1.969 11.703 1 96.44 193 ASN B N 1
ATOM 3913 C CA . ASN B 1 193 ? 4.668 1.02 12.641 1 96.44 193 ASN B CA 1
ATOM 3914 C C . ASN B 1 193 ? 3.631 0.132 11.961 1 96.44 193 ASN B C 1
ATOM 3916 O O . ASN B 1 193 ? 2.432 0.272 12.203 1 96.44 193 ASN B O 1
ATOM 3920 N N . HIS B 1 194 ? 4.074 -0.906 11.328 1 95.19 194 HIS B N 1
ATOM 3921 C CA . HIS B 1 194 ? 3.201 -1.749 10.516 1 95.19 194 HIS B CA 1
ATOM 3922 C C . HIS B 1 194 ? 2.312 -2.625 11.398 1 95.19 194 HIS B C 1
ATOM 3924 O O . HIS B 1 194 ? 1.314 -3.174 10.922 1 95.19 194 HIS B O 1
ATOM 3930 N N . ALA B 1 195 ? 2.611 -2.729 12.656 1 93.06 195 ALA B N 1
ATOM 3931 C CA . ALA B 1 195 ? 1.849 -3.562 13.578 1 93.06 195 ALA B CA 1
ATOM 3932 C C . ALA B 1 195 ? 0.444 -3.006 13.789 1 93.06 195 ALA B C 1
ATOM 3934 O O . ALA B 1 195 ? -0.465 -3.732 14.195 1 93.06 195 ALA B O 1
ATOM 3935 N N . VAL B 1 196 ? 0.257 -1.704 13.445 1 95.56 196 VAL B N 1
ATOM 3936 C CA . VAL B 1 196 ? -1.037 -1.092 13.727 1 95.56 196 VAL B CA 1
ATOM 3937 C C . VAL B 1 196 ? -1.965 -1.27 12.523 1 95.56 196 VAL B C 1
ATOM 3939 O O . VAL B 1 196 ? -3.162 -0.987 12.609 1 95.56 196 VAL B O 1
ATOM 3942 N N . ILE B 1 197 ? -1.456 -1.811 11.445 1 96.62 197 ILE B N 1
ATOM 3943 C CA . ILE B 1 197 ? -2.258 -1.965 10.234 1 96.62 197 ILE B CA 1
ATOM 3944 C C . ILE B 1 197 ? -3.355 -2.998 10.477 1 96.62 197 ILE B C 1
ATOM 3946 O O . ILE B 1 197 ? -3.078 -4.125 10.891 1 96.62 197 ILE B O 1
ATOM 3950 N N . SER B 1 198 ? -4.512 -2.625 10.297 1 95.25 198 SER B N 1
ATOM 3951 C CA . SER B 1 198 ? -5.715 -3.453 10.312 1 95.25 198 SER B CA 1
ATOM 3952 C C . SER B 1 198 ? -6.703 -3.014 9.234 1 95.25 198 SER B C 1
ATOM 3954 O O . SER B 1 198 ? -6.508 -1.981 8.594 1 95.25 198 SER B O 1
ATOM 3956 N N . ASP B 1 199 ? -7.711 -3.797 9.031 1 94.5 199 ASP B N 1
ATOM 3957 C CA . ASP B 1 199 ? -8.734 -3.408 8.062 1 94.5 199 ASP B CA 1
ATOM 3958 C C . ASP B 1 199 ? -9.391 -2.088 8.461 1 94.5 199 ASP B C 1
ATOM 3960 O O . ASP B 1 199 ? -9.672 -1.248 7.602 1 94.5 199 ASP B O 1
ATOM 3964 N N . THR B 1 200 ? -9.609 -1.897 9.758 1 97.5 200 THR B N 1
ATOM 3965 C CA . THR B 1 200 ? -10.203 -0.664 10.258 1 97.5 200 THR B CA 1
ATOM 3966 C C . THR B 1 200 ? -9.266 0.52 10.023 1 97.5 200 THR B C 1
ATOM 3968 O O . THR B 1 200 ? -9.703 1.589 9.594 1 97.5 200 THR B O 1
ATOM 3971 N N . TRP B 1 201 ? -7.996 0.307 10.359 1 97.88 201 TRP B N 1
ATOM 3972 C CA . TRP B 1 201 ? -6.988 1.346 10.188 1 97.88 201 TRP B CA 1
ATOM 3973 C C . TRP B 1 201 ? -6.891 1.768 8.719 1 97.88 201 TRP B C 1
ATOM 3975 O O . TRP B 1 201 ? -6.902 2.961 8.414 1 97.88 201 TRP B O 1
ATOM 3985 N N . ILE B 1 202 ? -6.902 0.806 7.789 1 97.31 202 ILE B N 1
ATOM 3986 C CA . ILE B 1 202 ? -6.824 1.086 6.359 1 97.31 202 ILE B CA 1
ATOM 3987 C C . ILE B 1 202 ? -8.102 1.787 5.898 1 97.31 202 ILE B C 1
ATOM 3989 O O . ILE B 1 202 ? -8.047 2.736 5.113 1 97.31 202 ILE B O 1
ATOM 3993 N N . ALA B 1 203 ? -9.227 1.342 6.387 1 97 203 ALA B N 1
ATOM 3994 C CA . ALA B 1 203 ? -10.5 1.952 6.027 1 97 203 ALA B CA 1
ATOM 3995 C C . ALA B 1 203 ? -10.555 3.412 6.465 1 97 203 ALA B C 1
ATOM 3997 O O . ALA B 1 203 ? -11.07 4.266 5.738 1 97 203 ALA B O 1
ATOM 3998 N N . ALA B 1 204 ? -10.047 3.645 7.594 1 98.38 204 ALA B N 1
ATOM 3999 C CA . ALA B 1 204 ? -10.07 5.008 8.117 1 98.38 204 ALA B CA 1
ATOM 4000 C C . ALA B 1 204 ? -9.32 5.965 7.203 1 98.38 204 ALA B C 1
ATOM 4002 O O . ALA B 1 204 ? -9.789 7.07 6.93 1 98.38 204 ALA B O 1
ATOM 4003 N N . TYR B 1 205 ? -8.203 5.59 6.75 1 98.44 205 TYR B N 1
ATOM 4004 C CA . TYR B 1 205 ? -7.387 6.484 5.934 1 98.44 205 TYR B CA 1
ATOM 4005 C C . TYR B 1 205 ? -7.828 6.438 4.473 1 98.44 205 TYR B C 1
ATOM 4007 O O . TYR B 1 205 ? -7.656 7.41 3.736 1 98.44 205 TYR B O 1
ATOM 4015 N N . GLY B 1 206 ? -8.438 5.352 4.027 1 98.06 206 GLY B N 1
ATOM 4016 C CA . GLY B 1 206 ? -8.836 5.203 2.637 1 98.06 206 GLY B CA 1
ATOM 4017 C C . GLY B 1 206 ? -10.227 5.75 2.354 1 98.06 206 GLY B C 1
ATOM 4018 O O . GLY B 1 206 ? -10.508 6.199 1.24 1 98.06 206 GLY B O 1
ATOM 4019 N N . ALA B 1 207 ? -11.109 5.832 3.348 1 97.62 207 ALA B N 1
ATOM 4020 C CA . ALA B 1 207 ? -12.531 6.121 3.182 1 97.62 207 ALA B CA 1
ATOM 4021 C C . ALA B 1 207 ? -12.75 7.516 2.596 1 97.62 207 ALA B C 1
ATOM 4023 O O . ALA B 1 207 ? -13.656 7.727 1.79 1 97.62 207 ALA B O 1
ATOM 4024 N N . PRO B 1 208 ? -11.93 8.484 2.977 1 97.69 208 PRO B N 1
ATOM 4025 C CA . PRO B 1 208 ? -12.133 9.82 2.396 1 97.69 208 PRO B CA 1
ATOM 4026 C C . PRO B 1 208 ? -11.898 9.844 0.888 1 97.69 208 PRO B C 1
ATOM 4028 O O . PRO B 1 208 ? -12.242 10.828 0.225 1 97.69 208 PRO B O 1
ATOM 4031 N N . PHE B 1 209 ? -11.328 8.773 0.348 1 98 209 PHE B N 1
ATOM 4032 C CA . PHE B 1 209 ? -10.875 8.773 -1.036 1 98 209 PHE B CA 1
ATOM 4033 C C . PHE B 1 209 ? -11.5 7.625 -1.815 1 98 209 PHE B C 1
ATOM 4035 O O . PHE B 1 209 ? -10.82 6.953 -2.592 1 98 209 PHE B O 1
ATOM 4042 N N . ALA B 1 210 ? -12.75 7.422 -1.641 1 94.81 210 ALA B N 1
ATOM 4043 C CA . ALA B 1 210 ? -13.469 6.266 -2.16 1 94.81 210 ALA B CA 1
ATOM 4044 C C . ALA B 1 210 ? -13.602 6.336 -3.678 1 94.81 210 ALA B C 1
ATOM 4046 O O . ALA B 1 210 ? -13.594 5.309 -4.355 1 94.81 210 ALA B O 1
ATOM 4047 N N . GLN B 1 211 ? -13.75 7.527 -4.258 1 94.56 211 GLN B N 1
ATOM 4048 C CA . GLN B 1 211 ? -13.891 7.773 -5.691 1 94.56 211 GLN B CA 1
ATOM 4049 C C . GLN B 1 211 ? -12.938 8.867 -6.16 1 94.56 211 GLN B C 1
ATOM 4051 O O . GLN B 1 211 ? -12.461 9.664 -5.352 1 94.56 211 GLN B O 1
ATOM 4056 N N . PRO B 1 212 ? -12.641 8.867 -7.469 1 95 212 PRO B N 1
ATOM 4057 C CA . PRO B 1 212 ? -11.703 9.875 -7.977 1 95 212 PRO B CA 1
ATOM 4058 C C . PRO B 1 212 ? -12.094 11.297 -7.582 1 95 212 PRO B C 1
ATOM 4060 O O . PRO B 1 212 ? -11.227 12.102 -7.246 1 95 212 PRO B O 1
ATOM 4063 N N . GLU B 1 213 ? -13.375 11.617 -7.527 1 95.88 213 GLU B N 1
ATOM 4064 C CA . GLU B 1 213 ? -13.836 12.969 -7.215 1 95.88 213 GLU B CA 1
ATOM 4065 C C . GLU B 1 213 ? -13.539 13.328 -5.766 1 95.88 213 GLU B C 1
ATOM 4067 O O . GLU B 1 213 ? -13.469 14.516 -5.418 1 95.88 213 GLU B O 1
ATOM 4072 N N . ASP B 1 214 ? -13.383 12.312 -4.941 1 97.25 214 ASP B N 1
ATOM 4073 C CA . ASP B 1 214 ? -13.094 12.531 -3.525 1 97.25 214 ASP B CA 1
ATOM 4074 C C . ASP B 1 214 ? -11.609 12.781 -3.297 1 97.25 214 ASP B C 1
ATOM 4076 O O . ASP B 1 214 ? -11.195 13.148 -2.193 1 97.25 214 ASP B O 1
ATOM 4080 N N . CYS B 1 215 ? -10.812 12.617 -4.348 1 97.81 215 CYS B N 1
ATOM 4081 C CA . CYS B 1 215 ? -9.367 12.602 -4.176 1 97.81 215 CYS B CA 1
ATOM 4082 C C . CYS B 1 215 ? -8.75 13.945 -4.535 1 97.81 215 CYS B C 1
ATOM 4084 O O . CYS B 1 215 ? -7.535 14.125 -4.457 1 97.81 215 CYS B O 1
ATOM 4086 N N . VAL B 1 216 ? -9.555 14.953 -4.891 1 97.69 216 VAL B N 1
ATOM 4087 C CA . VAL B 1 216 ? -9.031 16.188 -5.461 1 97.69 216 VAL B CA 1
ATOM 4088 C C . VAL B 1 216 ? -8.242 16.953 -4.398 1 97.69 216 VAL B C 1
ATOM 4090 O O . VAL B 1 216 ? -7.316 17.703 -4.723 1 97.69 216 VAL B O 1
ATOM 4093 N N . GLY B 1 217 ? -8.617 16.797 -3.09 1 97.06 217 GLY B N 1
ATOM 4094 C CA . GLY B 1 217 ? -7.82 17.406 -2.027 1 97.06 217 GLY B CA 1
ATOM 4095 C C . GLY B 1 217 ? -6.383 16.922 -2.008 1 97.06 217 GLY B C 1
ATOM 4096 O O . GLY B 1 217 ? -5.449 17.719 -2.004 1 97.06 217 GLY B O 1
ATOM 4097 N N . ALA B 1 218 ? -6.23 15.609 -2.008 1 97.12 218 ALA B N 1
ATOM 4098 C CA . ALA B 1 218 ? -4.895 15.016 -2.021 1 97.12 218 ALA B CA 1
ATOM 4099 C C . ALA B 1 218 ? -4.16 15.344 -3.316 1 97.12 218 ALA B C 1
ATOM 4101 O O . ALA B 1 218 ? -2.953 15.594 -3.307 1 97.12 218 ALA B O 1
ATOM 4102 N N . ILE B 1 219 ? -4.848 15.367 -4.445 1 97.94 219 ILE B N 1
ATOM 4103 C CA . ILE B 1 219 ? -4.266 15.664 -5.75 1 97.94 219 ILE B CA 1
ATOM 4104 C C . ILE B 1 219 ? -3.785 17.109 -5.785 1 97.94 219 ILE B C 1
ATOM 4106 O O . ILE B 1 219 ? -2.742 17.406 -6.371 1 97.94 219 ILE B O 1
ATOM 4110 N N . GLY B 1 220 ? -4.562 18.031 -5.18 1 97.12 220 GLY B N 1
ATOM 4111 C CA . GLY B 1 220 ? -4.238 19.438 -5.191 1 97.12 220 GLY B CA 1
ATOM 4112 C C . GLY B 1 220 ? -2.865 19.75 -4.621 1 97.12 220 GLY B C 1
ATOM 4113 O O . GLY B 1 220 ? -2.105 20.531 -5.199 1 97.12 220 GLY B O 1
ATOM 4114 N N . TRP B 1 221 ? -2.561 19.156 -3.537 1 93.81 221 TRP B N 1
ATOM 4115 C CA . TRP B 1 221 ? -1.251 19.375 -2.932 1 93.81 221 TRP B CA 1
ATOM 4116 C C . TRP B 1 221 ? -0.139 18.875 -3.85 1 93.81 221 TRP B C 1
ATOM 4118 O O . TRP B 1 221 ? 0.854 19.578 -4.066 1 93.81 221 TRP B O 1
ATOM 4128 N N . ALA B 1 222 ? -0.28 17.672 -4.367 1 96.75 222 ALA B N 1
ATOM 4129 C CA . ALA B 1 222 ? 0.734 17.078 -5.23 1 96.75 222 ALA B CA 1
ATOM 4130 C C . ALA B 1 222 ? 0.907 17.891 -6.512 1 96.75 222 ALA B C 1
ATOM 4132 O O . ALA B 1 222 ? 2.031 18.203 -6.902 1 96.75 222 ALA B O 1
ATOM 4133 N N . ARG B 1 223 ? -0.179 18.234 -7.105 1 97.31 223 ARG B N 1
ATOM 4134 C CA . ARG B 1 223 ? -0.154 19.031 -8.336 1 97.31 223 ARG B CA 1
ATOM 4135 C C . ARG B 1 223 ? 0.441 20.406 -8.094 1 97.31 223 ARG B C 1
ATOM 4137 O O . ARG B 1 223 ? 1.196 20.922 -8.922 1 97.31 223 ARG B O 1
ATOM 4144 N N . GLY B 1 224 ? 0.019 21.016 -7.008 1 97.19 224 GLY B N 1
ATOM 4145 C CA . GLY B 1 224 ? 0.562 22.312 -6.656 1 97.19 224 GLY B CA 1
ATOM 4146 C C . GLY B 1 224 ? 2.068 22.312 -6.469 1 97.19 224 GLY B C 1
ATOM 4147 O O . GLY B 1 224 ? 2.754 23.25 -6.855 1 97.19 224 GLY B O 1
ATOM 4148 N N . PHE B 1 225 ? 2.561 21.266 -5.836 1 96.75 225 PHE B N 1
ATOM 4149 C CA . PHE B 1 225 ? 4.004 21.125 -5.684 1 96.75 225 PHE B CA 1
ATOM 4150 C C . PHE B 1 225 ? 4.684 21 -7.043 1 96.75 225 PHE B C 1
ATOM 4152 O O . PHE B 1 225 ? 5.645 21.719 -7.336 1 96.75 225 PHE B O 1
ATOM 4159 N N . ALA B 1 226 ? 4.203 20.125 -7.871 1 97.06 226 ALA B N 1
ATOM 4160 C CA . ALA B 1 226 ? 4.793 19.875 -9.188 1 97.06 226 ALA B CA 1
ATOM 4161 C C . ALA B 1 226 ? 4.777 21.141 -10.031 1 97.06 226 ALA B C 1
ATOM 4163 O O . ALA B 1 226 ? 5.695 21.375 -10.82 1 97.06 226 ALA B O 1
ATOM 4164 N N . ALA B 1 227 ? 3.809 21.984 -9.844 1 96.75 227 ALA B N 1
ATOM 4165 C CA . ALA B 1 227 ? 3.625 23.172 -10.68 1 96.75 227 ALA B CA 1
ATOM 4166 C C . ALA B 1 227 ? 4.27 24.406 -10.039 1 96.75 227 ALA B C 1
ATOM 4168 O O . ALA B 1 227 ? 4.324 25.469 -10.648 1 96.75 227 ALA B O 1
ATOM 4169 N N . GLY B 1 228 ? 4.738 24.266 -8.789 1 96.25 228 GLY B N 1
ATOM 4170 C CA . GLY B 1 228 ? 5.246 25.422 -8.078 1 96.25 228 GLY B CA 1
ATOM 4171 C C . GLY B 1 228 ? 4.168 26.453 -7.766 1 96.25 228 GLY B C 1
ATOM 4172 O O . GLY B 1 228 ? 4.418 27.656 -7.809 1 96.25 228 GLY B O 1
ATOM 4173 N N . ALA B 1 229 ? 2.951 25.953 -7.414 1 97.31 229 ALA B N 1
ATOM 4174 C CA . ALA B 1 229 ? 1.797 26.844 -7.293 1 97.31 229 ALA B CA 1
ATOM 4175 C C . ALA B 1 229 ? 1.553 27.219 -5.836 1 97.31 229 ALA B C 1
ATOM 4177 O O . ALA B 1 229 ? 0.804 28.156 -5.551 1 97.31 229 ALA B O 1
ATOM 4178 N N . HIS B 1 230 ? 2.145 26.531 -4.871 1 97.44 230 HIS B N 1
ATOM 4179 C CA . HIS B 1 230 ? 1.942 26.828 -3.457 1 97.44 230 HIS B CA 1
ATOM 4180 C C . HIS B 1 230 ? 2.594 28.141 -3.07 1 97.44 230 HIS B C 1
ATOM 4182 O O . HIS B 1 230 ? 3.715 28.438 -3.492 1 97.44 230 HIS B O 1
ATOM 4188 N N . ARG B 1 231 ? 1.859 28.891 -2.35 1 97.31 231 ARG B N 1
ATOM 4189 C CA . ARG B 1 231 ? 2.357 30.156 -1.818 1 97.31 231 ARG B CA 1
ATOM 4190 C C . ARG B 1 231 ? 2.365 30.141 -0.293 1 97.31 231 ARG B C 1
ATOM 4192 O O . ARG B 1 231 ? 1.312 30.031 0.338 1 97.31 231 ARG B O 1
ATOM 4199 N N . PHE B 1 232 ? 3.521 30.281 0.245 1 97.75 232 PHE B N 1
ATOM 4200 C CA . PHE B 1 232 ? 3.688 30.344 1.692 1 97.75 232 PHE B CA 1
ATOM 4201 C C . PHE B 1 232 ? 3.418 31.75 2.211 1 97.75 232 PHE B C 1
ATOM 4203 O O . PHE B 1 232 ? 3.791 32.719 1.571 1 97.75 232 PHE B O 1
ATOM 4210 N N . GLU B 1 233 ? 2.756 31.812 3.328 1 97.75 233 GLU B N 1
ATOM 4211 C CA . GLU B 1 233 ? 2.49 33.094 3.945 1 97.75 233 GLU B CA 1
ATOM 4212 C C . GLU B 1 233 ? 3.762 33.688 4.543 1 97.75 233 GLU B C 1
ATOM 4214 O O . GLU B 1 233 ? 4.547 33 5.176 1 97.75 233 GLU B O 1
ATOM 4219 N N . ALA B 1 234 ? 4.02 34.969 4.32 1 96.44 234 ALA B N 1
ATOM 4220 C CA . ALA B 1 234 ? 5.156 35.656 4.902 1 96.44 234 ALA B CA 1
ATOM 4221 C C . ALA B 1 234 ? 4.707 36.594 6.027 1 96.44 234 ALA B C 1
ATOM 4223 O O . ALA B 1 234 ? 3.771 37.375 5.855 1 96.44 234 ALA B O 1
ATOM 4224 N N . PRO B 1 235 ? 5.332 36.406 7.172 1 98.25 235 PRO B N 1
ATOM 4225 C CA . PRO B 1 235 ? 4.988 37.312 8.266 1 98.25 235 PRO B CA 1
ATOM 4226 C C . PRO B 1 235 ? 5.484 38.75 8.031 1 98.25 235 PRO B C 1
ATOM 4228 O O . PRO B 1 235 ? 6.52 38.938 7.391 1 98.25 235 PRO B O 1
ATOM 4231 N N . ASP B 1 236 ? 4.758 39.75 8.578 1 98.25 236 ASP B N 1
ATOM 4232 C CA . ASP B 1 236 ? 5.375 41.062 8.719 1 98.25 236 ASP B CA 1
ATOM 4233 C C . ASP B 1 236 ? 6.27 41.125 9.953 1 98.25 236 ASP B C 1
ATOM 4235 O O . ASP B 1 236 ? 6.398 40.125 10.68 1 98.25 236 ASP B O 1
ATOM 4239 N N . ALA B 1 237 ? 6.867 42.25 10.18 1 98 237 ALA B N 1
ATOM 4240 C CA . ALA B 1 237 ? 7.848 42.406 11.25 1 98 237 ALA B CA 1
ATOM 4241 C C . ALA B 1 237 ? 7.199 42.188 12.617 1 98 237 ALA B C 1
ATOM 4243 O O . ALA B 1 237 ? 7.801 41.562 13.508 1 98 237 ALA B O 1
ATOM 4244 N N . ALA B 1 238 ? 6.043 42.688 12.805 1 98.25 238 ALA B N 1
ATOM 4245 C CA . ALA B 1 238 ? 5.344 42.562 14.086 1 98.25 238 ALA B CA 1
ATOM 4246 C C . ALA B 1 238 ? 4.98 41.125 14.367 1 98.25 238 ALA B C 1
ATOM 4248 O O . ALA B 1 238 ? 5.145 40.625 15.492 1 98.25 238 ALA B O 1
ATOM 4249 N N . ALA B 1 239 ? 4.48 40.406 13.367 1 98.62 239 ALA B N 1
ATOM 4250 C CA . ALA B 1 239 ? 4.137 39 13.508 1 98.62 239 ALA B CA 1
ATOM 4251 C C . ALA B 1 239 ? 5.375 38.156 13.789 1 98.62 239 ALA B C 1
ATOM 4253 O O . ALA B 1 239 ? 5.332 37.219 14.602 1 98.62 239 ALA B O 1
ATOM 4254 N N . LEU B 1 240 ? 6.438 38.438 13.078 1 98.5 240 LEU B N 1
ATOM 4255 C CA . LEU B 1 240 ? 7.691 37.719 13.289 1 98.5 240 LEU B CA 1
ATOM 4256 C C . LEU B 1 240 ? 8.164 37.875 14.727 1 98.5 240 LEU B C 1
ATOM 4258 O O . LEU B 1 240 ? 8.531 36.875 15.367 1 98.5 240 LEU B O 1
ATOM 4262 N N . ARG B 1 241 ? 8.148 39.062 15.234 1 97.94 241 ARG B N 1
ATOM 4263 C CA . ARG B 1 241 ? 8.578 39.312 16.609 1 97.94 241 ARG B CA 1
ATOM 4264 C C . ARG B 1 241 ? 7.68 38.594 17.609 1 97.94 241 ARG B C 1
ATOM 4266 O O . ARG B 1 241 ? 8.164 38 18.578 1 97.94 241 ARG B O 1
ATOM 4273 N N . ALA B 1 242 ? 6.406 38.656 17.328 1 98.5 242 ALA B N 1
ATOM 4274 C CA . ALA B 1 242 ? 5.438 38.062 18.25 1 98.5 242 ALA B CA 1
ATOM 4275 C C . ALA B 1 242 ? 5.613 36.562 18.312 1 98.5 242 ALA B C 1
ATOM 4277 O O . ALA B 1 242 ? 5.582 35.969 19.406 1 98.5 242 ALA B O 1
ATOM 4278 N N . ILE B 1 243 ? 5.82 35.938 17.203 1 98.75 243 ILE B N 1
ATOM 4279 C CA . ILE B 1 243 ? 5.832 34.469 17.125 1 98.75 243 ILE B CA 1
ATOM 4280 C C . ILE B 1 243 ? 7.18 33.938 17.609 1 98.75 243 ILE B C 1
ATOM 4282 O O . ILE B 1 243 ? 7.242 32.906 18.266 1 98.75 243 ILE B O 1
ATOM 4286 N N . ARG B 1 244 ? 8.227 34.625 17.359 1 97.88 244 ARG B N 1
ATOM 4287 C CA . ARG B 1 244 ? 9.57 34.188 17.75 1 97.88 244 ARG B CA 1
ATOM 4288 C C . ARG B 1 244 ? 9.672 34.031 19.266 1 97.88 244 ARG B C 1
ATOM 4290 O O . ARG B 1 244 ? 10.461 33.25 19.766 1 97.88 244 ARG B O 1
ATOM 4297 N N . ASP B 1 245 ? 8.844 34.781 19.969 1 96.88 245 ASP B N 1
ATOM 4298 C CA . ASP B 1 245 ? 8.93 34.812 21.422 1 96.88 245 ASP B CA 1
ATOM 4299 C C . ASP B 1 245 ? 8.031 33.75 22.047 1 96.88 245 ASP B C 1
ATOM 4301 O O . ASP B 1 245 ? 8.055 33.562 23.266 1 96.88 245 ASP B O 1
ATOM 4305 N N . LYS B 1 246 ? 7.238 33.062 21.25 1 98.44 246 LYS B N 1
ATOM 4306 C CA . LYS B 1 246 ? 6.336 32.062 21.781 1 98.44 246 LYS B CA 1
ATOM 4307 C C . LYS B 1 246 ? 7.086 30.766 22.109 1 98.44 246 LYS B C 1
ATOM 4309 O O . LYS B 1 246 ? 8.07 30.422 21.453 1 98.44 246 LYS B O 1
ATOM 4314 N N . PRO B 1 247 ? 6.688 30.016 23.203 1 98.75 247 PRO B N 1
ATOM 4315 C CA . PRO B 1 247 ? 7.219 28.672 23.391 1 98.75 247 PRO B CA 1
ATOM 4316 C C . PRO B 1 247 ? 6.992 27.766 22.172 1 98.75 247 PRO B C 1
ATOM 4318 O O . PRO B 1 247 ? 5.918 27.797 21.562 1 98.75 247 PRO B O 1
ATOM 4321 N N . ALA B 1 248 ? 8.039 27.047 21.797 1 98.94 248 ALA B N 1
ATOM 4322 C CA . ALA B 1 248 ? 7.945 26.156 20.641 1 98.94 248 ALA B CA 1
ATOM 4323 C C . ALA B 1 248 ? 8.648 24.828 20.891 1 98.94 248 ALA B C 1
ATOM 4325 O O . ALA B 1 248 ? 9.562 24.75 21.734 1 98.94 248 ALA B O 1
ATOM 4326 N N . LEU B 1 249 ? 8.18 23.797 20.25 1 98.94 249 LEU B N 1
ATOM 4327 C CA . LEU B 1 249 ? 8.734 22.453 20.312 1 98.94 249 LEU B CA 1
ATOM 4328 C C . LEU B 1 249 ? 8.695 21.781 18.953 1 98.94 249 LEU B C 1
ATOM 4330 O O . LEU B 1 249 ? 7.676 21.812 18.266 1 98.94 249 LEU B O 1
ATOM 4334 N N . ALA B 1 250 ? 9.828 21.281 18.531 1 98.94 250 ALA B N 1
ATOM 4335 C CA . ALA B 1 250 ? 9.844 20.406 17.375 1 98.94 250 ALA B CA 1
ATOM 4336 C C . ALA B 1 250 ? 10.047 18.938 17.781 1 98.94 250 ALA B C 1
ATOM 4338 O O . ALA B 1 250 ? 10.906 18.641 18.609 1 98.94 250 ALA B O 1
ATOM 4339 N N . ILE B 1 251 ? 9.195 18.078 17.328 1 98.88 251 ILE B N 1
ATOM 4340 C CA . ILE B 1 251 ? 9.32 16.625 17.438 1 98.88 251 ILE B CA 1
ATOM 4341 C C . ILE B 1 251 ? 9.422 16.016 16.047 1 98.88 251 ILE B C 1
ATOM 4343 O O . ILE B 1 251 ? 8.531 16.188 15.211 1 98.88 251 ILE B O 1
ATOM 4347 N N . TRP B 1 252 ? 10.5 15.281 15.812 1 98.69 252 TRP B N 1
ATOM 4348 C CA . TRP B 1 252 ? 10.742 14.844 14.445 1 98.69 252 TRP B CA 1
ATOM 4349 C C . TRP B 1 252 ? 11.125 13.367 14.398 1 98.69 252 TRP B C 1
ATOM 4351 O O . TRP B 1 252 ? 12.117 12.961 15.008 1 98.69 252 TRP B O 1
ATOM 4361 N N . GLY B 1 253 ? 10.273 12.562 13.773 1 98.5 253 GLY B N 1
ATOM 4362 C CA . GLY B 1 253 ? 10.695 11.203 13.477 1 98.5 253 GLY B CA 1
ATOM 4363 C C . GLY B 1 253 ? 11.836 11.141 12.477 1 98.5 253 GLY B C 1
ATOM 4364 O O . GLY B 1 253 ? 11.734 11.688 11.375 1 98.5 253 GLY B O 1
ATOM 4365 N N . ASP B 1 254 ? 12.836 10.375 12.758 1 96.69 254 ASP B N 1
ATOM 4366 C CA . ASP B 1 254 ? 14.062 10.406 11.961 1 96.69 254 ASP B CA 1
ATOM 4367 C C . ASP B 1 254 ? 13.945 9.492 10.742 1 96.69 254 ASP B C 1
ATOM 4369 O O . ASP B 1 254 ? 14.766 9.57 9.828 1 96.69 254 ASP B O 1
ATOM 4373 N N . ALA B 1 255 ? 12.984 8.68 10.719 1 97.06 255 ALA B N 1
ATOM 4374 C CA . ALA B 1 255 ? 12.805 7.789 9.578 1 97.06 255 ALA B CA 1
ATOM 4375 C C . ALA B 1 255 ? 11.828 8.375 8.57 1 97.06 255 ALA B C 1
ATOM 4377 O O . ALA B 1 255 ? 11.281 7.66 7.727 1 97.06 255 ALA B O 1
ATOM 4378 N N . ASP B 1 256 ? 11.586 9.68 8.727 1 98.31 256 ASP B N 1
ATOM 4379 C CA . ASP B 1 256 ? 10.75 10.391 7.766 1 98.31 256 ASP B CA 1
ATOM 4380 C C . ASP B 1 256 ? 11.367 10.375 6.371 1 98.31 256 ASP B C 1
ATOM 4382 O O . ASP B 1 256 ? 12.5 10.836 6.184 1 98.31 256 ASP B O 1
ATOM 4386 N N . ARG B 1 257 ? 10.617 9.93 5.406 1 96.38 257 ARG B N 1
ATOM 4387 C CA . ARG B 1 257 ? 11.102 9.852 4.031 1 96.38 257 ARG B CA 1
ATOM 4388 C C . ARG B 1 257 ? 10.5 10.961 3.174 1 96.38 257 ARG B C 1
ATOM 4390 O O . ARG B 1 257 ? 10.836 11.086 1.993 1 96.38 257 ARG B O 1
ATOM 4397 N N . THR B 1 258 ? 9.641 11.688 3.779 1 98.12 258 THR B N 1
ATOM 4398 C CA . THR B 1 258 ? 8.914 12.711 3.031 1 98.12 258 THR B CA 1
ATOM 4399 C C . THR B 1 258 ? 9.477 14.094 3.326 1 98.12 258 THR B C 1
ATOM 4401 O O . THR B 1 258 ? 9.703 14.891 2.41 1 98.12 258 THR B O 1
ATOM 4404 N N . LEU B 1 259 ? 9.609 14.406 4.539 1 98.56 259 LEU B N 1
ATOM 4405 C CA . LEU B 1 259 ? 10.156 15.68 5.004 1 98.56 259 LEU B CA 1
ATOM 4406 C C . LEU B 1 259 ? 11.438 15.461 5.805 1 98.56 259 LEU B C 1
ATOM 4408 O O . LEU B 1 259 ? 11.383 15.242 7.016 1 98.56 259 LEU B O 1
ATOM 4412 N N . GLY B 1 260 ? 12.539 15.648 5.141 1 98.19 260 GLY B N 1
ATOM 4413 C CA . GLY B 1 260 ? 13.828 15.391 5.77 1 98.19 260 GLY B CA 1
ATOM 4414 C C . GLY B 1 260 ? 14.164 16.391 6.867 1 98.19 260 GLY B C 1
ATOM 4415 O O . GLY B 1 260 ? 14.016 17.594 6.68 1 98.19 260 GLY B O 1
ATOM 4416 N N . ALA B 1 261 ? 14.609 15.836 7.977 1 98.31 261 ALA B N 1
ATOM 4417 C CA . ALA B 1 261 ? 15 16.672 9.109 1 98.31 261 ALA B CA 1
ATOM 4418 C C . ALA B 1 261 ? 16.062 17.688 8.711 1 98.31 261 ALA B C 1
ATOM 4420 O O . ALA B 1 261 ? 16.031 18.844 9.133 1 98.31 261 ALA B O 1
ATOM 4421 N N . GLU B 1 262 ? 17 17.297 7.906 1 97.81 262 GLU B N 1
ATOM 4422 C CA . GLU B 1 262 ? 18.125 18.156 7.504 1 97.81 262 GLU B CA 1
ATOM 4423 C C . GLU B 1 262 ? 17.641 19.344 6.688 1 97.81 262 GLU B C 1
ATOM 4425 O O . GLU B 1 262 ? 18.297 20.391 6.648 1 97.81 262 GLU B O 1
ATOM 4430 N N . HIS B 1 263 ? 16.5 19.188 6.098 1 98.31 263 HIS B N 1
ATOM 4431 C CA . HIS B 1 263 ? 15.984 20.25 5.25 1 98.31 263 HIS B CA 1
ATOM 4432 C C . HIS B 1 263 ? 15.062 21.188 6.027 1 98.31 263 HIS B C 1
ATOM 4434 O O . HIS B 1 263 ? 15.094 22.406 5.836 1 98.31 263 HIS B O 1
ATOM 4440 N N . PHE B 1 264 ? 14.273 20.641 6.957 1 98.56 264 PHE B N 1
ATOM 4441 C CA . PHE B 1 264 ? 13.156 21.469 7.41 1 98.56 264 PHE B CA 1
ATOM 4442 C C . PHE B 1 264 ? 13.344 21.859 8.867 1 98.56 264 PHE B C 1
ATOM 4444 O O . PHE B 1 264 ? 12.805 22.875 9.32 1 98.56 264 PHE B O 1
ATOM 4451 N N . LEU B 1 265 ? 14.117 21.141 9.695 1 98.62 265 LEU B N 1
ATOM 4452 C CA . LEU B 1 265 ? 14.359 21.531 11.078 1 98.62 265 LEU B CA 1
ATOM 4453 C C . LEU B 1 265 ? 15.117 22.859 11.141 1 98.62 265 LEU B C 1
ATOM 4455 O O . LEU B 1 265 ? 14.922 23.641 12.07 1 98.62 265 LEU B O 1
ATOM 4459 N N . PRO B 1 266 ? 16 23.141 10.148 1 98.62 266 PRO B N 1
ATOM 4460 C CA . PRO B 1 266 ? 16.688 24.438 10.18 1 98.62 266 PRO B CA 1
ATOM 4461 C C . PRO B 1 266 ? 15.711 25.609 10.102 1 98.62 266 PRO B C 1
ATOM 4463 O O . PRO B 1 266 ? 15.992 26.688 10.641 1 98.62 266 PRO B O 1
ATOM 4466 N N . LEU B 1 267 ? 14.562 25.469 9.422 1 98.75 267 LEU B N 1
ATOM 4467 C CA . LEU B 1 267 ? 13.555 26.531 9.422 1 98.75 267 LEU B CA 1
ATOM 4468 C C . LEU B 1 267 ? 13.031 26.781 10.828 1 98.75 267 LEU B C 1
ATOM 4470 O O . LEU B 1 267 ? 12.875 27.938 11.234 1 98.75 267 LEU B O 1
ATOM 4474 N N . PHE B 1 268 ? 12.797 25.688 11.555 1 98.81 268 PHE B N 1
ATOM 4475 C CA . PHE B 1 268 ? 12.312 25.781 12.93 1 98.81 268 PHE B CA 1
ATOM 4476 C C . PHE B 1 268 ? 13.359 26.438 13.828 1 98.81 268 PHE B C 1
ATOM 4478 O O . PHE B 1 268 ? 13.047 27.359 14.578 1 98.81 268 PHE B O 1
ATOM 4485 N N . THR B 1 269 ? 14.594 25.984 13.727 1 98.62 269 THR B N 1
ATOM 4486 C CA . THR B 1 269 ? 15.664 26.469 14.586 1 98.62 269 THR B CA 1
ATOM 4487 C C . THR B 1 269 ? 15.969 27.938 14.297 1 98.62 269 THR B C 1
ATOM 4489 O O . THR B 1 269 ? 16.312 28.703 15.203 1 98.62 269 THR B O 1
ATOM 4492 N N . ALA B 1 270 ? 15.82 28.344 13.062 1 98.38 270 ALA B N 1
ATOM 4493 C CA . ALA B 1 270 ? 16.031 29.75 12.711 1 98.38 270 ALA B CA 1
ATOM 4494 C C . ALA B 1 270 ? 14.977 30.641 13.359 1 98.38 270 ALA B C 1
ATOM 4496 O O . ALA B 1 270 ? 15.273 31.781 13.75 1 98.38 270 ALA B O 1
ATOM 4497 N N . LEU B 1 271 ? 13.766 30.172 13.422 1 98.5 271 LEU B N 1
ATOM 4498 C CA . LEU B 1 271 ? 12.656 30.938 13.992 1 98.5 271 LEU B CA 1
ATOM 4499 C C . LEU B 1 271 ? 12.672 30.875 15.516 1 98.5 271 LEU B C 1
ATOM 4501 O O . LEU B 1 271 ? 12.367 31.859 16.188 1 98.5 271 LEU B O 1
ATOM 4505 N N . PHE B 1 272 ? 13.047 29.688 16.047 1 98.62 272 PHE B N 1
ATOM 4506 C CA . PHE B 1 272 ? 13.078 29.453 17.484 1 98.62 272 PHE B CA 1
ATOM 4507 C C . PHE B 1 272 ? 14.438 28.906 17.906 1 98.62 272 PHE B C 1
ATOM 4509 O O . PHE B 1 272 ? 14.555 27.75 18.312 1 98.62 272 PHE B O 1
ATOM 4516 N N . PRO B 1 273 ? 15.414 29.703 18.031 1 97.81 273 PRO B N 1
ATOM 4517 C CA . PRO B 1 273 ? 16.781 29.25 18.203 1 97.81 273 PRO B CA 1
ATOM 4518 C C . PRO B 1 273 ? 17 28.531 19.531 1 97.81 273 PRO B C 1
ATOM 4520 O O . PRO B 1 273 ? 17.891 27.672 19.656 1 97.81 273 PRO B O 1
ATOM 4523 N N . SER B 1 274 ? 16.188 28.766 20.547 1 97.19 274 SER B N 1
ATOM 4524 C CA . SER B 1 274 ? 16.406 28.172 21.859 1 97.19 274 SER B CA 1
ATOM 4525 C C . SER B 1 274 ? 15.391 27.062 22.125 1 97.19 274 SER B C 1
ATOM 4527 O O . SER B 1 274 ? 15.422 26.422 23.188 1 97.19 274 SER B O 1
ATOM 4529 N N . ALA B 1 275 ? 14.453 26.859 21.203 1 98.56 275 ALA B N 1
ATOM 4530 C CA . ALA B 1 275 ? 13.391 25.875 21.422 1 98.56 275 ALA B CA 1
ATOM 4531 C C . ALA B 1 275 ? 13.93 24.453 21.297 1 98.56 275 ALA B C 1
ATOM 4533 O O . ALA B 1 275 ? 14.828 24.188 20.484 1 98.56 275 ALA B O 1
ATOM 4534 N N . PRO B 1 276 ? 13.461 23.547 22.062 1 98.44 276 PRO B N 1
ATOM 4535 C CA . PRO B 1 276 ? 13.914 22.156 21.969 1 98.44 276 PRO B CA 1
ATOM 4536 C C . PRO B 1 276 ? 13.516 21.5 20.656 1 98.44 276 PRO B C 1
ATOM 4538 O O . PRO B 1 276 ? 12.422 21.734 20.141 1 98.44 276 PRO B O 1
ATOM 4541 N N . VAL B 1 277 ? 14.414 20.719 20.141 1 98.56 277 VAL B N 1
ATOM 4542 C CA . VAL B 1 277 ? 14.195 19.812 19 1 98.56 277 VAL B CA 1
ATOM 4543 C C . VAL B 1 277 ? 14.391 18.375 19.453 1 98.56 277 VAL B C 1
ATOM 4545 O O . VAL B 1 277 ? 15.484 17.984 19.875 1 98.56 277 VAL B O 1
ATOM 4548 N N . GLU B 1 278 ? 13.359 17.641 19.422 1 98.5 278 GLU B N 1
ATOM 4549 C CA . GLU B 1 278 ? 13.422 16.234 19.828 1 98.5 278 GLU B CA 1
ATOM 4550 C C . GLU B 1 278 ? 13.297 15.305 18.625 1 98.5 278 GLU B C 1
ATOM 4552 O O . GLU B 1 278 ? 12.266 15.281 17.953 1 98.5 278 GLU B O 1
ATOM 4557 N N . ARG B 1 279 ? 14.281 14.531 18.391 1 98 279 ARG B N 1
ATOM 4558 C CA . ARG B 1 279 ? 14.266 13.547 17.328 1 98 279 ARG B CA 1
ATOM 4559 C C . ARG B 1 279 ? 13.93 12.156 17.859 1 98 279 ARG B C 1
ATOM 4561 O O . ARG B 1 279 ? 14.398 11.766 18.922 1 98 279 ARG B O 1
ATOM 4568 N N . LEU B 1 280 ? 13.086 11.492 17.203 1 98.12 280 LEU B N 1
ATOM 4569 C CA . LEU B 1 280 ? 12.68 10.148 17.594 1 98.12 280 LEU B CA 1
ATOM 4570 C C . LEU B 1 280 ? 13.242 9.109 16.641 1 98.12 280 LEU B C 1
ATOM 4572 O O . LEU B 1 280 ? 12.828 9.031 15.477 1 98.12 280 LEU B O 1
ATOM 4576 N N . ALA B 1 281 ? 14.109 8.242 17.172 1 97.06 281 ALA B N 1
ATOM 4577 C CA . ALA B 1 281 ? 14.758 7.211 16.359 1 97.06 281 ALA B CA 1
ATOM 4578 C C . ALA B 1 281 ? 13.766 6.141 15.938 1 97.06 281 ALA B C 1
ATOM 4580 O O . ALA B 1 281 ? 12.969 5.66 16.75 1 97.06 281 ALA B O 1
ATOM 4581 N N . GLY B 1 282 ? 13.773 5.777 14.703 1 96.12 282 GLY B N 1
ATOM 4582 C CA . GLY B 1 282 ? 12.945 4.703 14.18 1 96.12 282 GLY B CA 1
ATOM 4583 C C . GLY B 1 282 ? 11.516 5.133 13.898 1 96.12 282 GLY B C 1
ATOM 4584 O O . GLY B 1 282 ? 10.727 4.359 13.359 1 96.12 282 GLY B O 1
ATOM 4585 N N . VAL B 1 283 ? 11.172 6.379 14.25 1 98.25 283 VAL B N 1
ATOM 4586 C CA . VAL B 1 283 ? 9.844 6.926 14.008 1 98.25 283 VAL B CA 1
ATOM 4587 C C . VAL B 1 283 ? 9.82 7.637 12.656 1 98.25 283 VAL B C 1
ATOM 4589 O O . VAL B 1 283 ? 10.773 8.328 12.289 1 98.25 283 VAL B O 1
ATOM 4592 N N . GLY B 1 284 ? 8.758 7.434 11.922 1 98.5 284 GLY B N 1
ATOM 4593 C CA . GLY B 1 284 ? 8.703 7.953 10.562 1 98.5 284 GLY B CA 1
ATOM 4594 C C . GLY B 1 284 ? 7.918 9.25 10.453 1 98.5 284 GLY B C 1
ATOM 4595 O O . GLY B 1 284 ? 7.828 10.008 11.422 1 98.5 284 GLY B O 1
ATOM 4596 N N . HIS B 1 285 ? 7.48 9.531 9.203 1 98.75 285 HIS B N 1
ATOM 4597 C CA . HIS B 1 285 ? 6.773 10.758 8.852 1 98.75 285 HIS B CA 1
ATOM 4598 C C . HIS B 1 285 ? 5.477 10.898 9.641 1 98.75 285 HIS B C 1
ATOM 4600 O O . HIS B 1 285 ? 5.098 12 10.031 1 98.75 285 HIS B O 1
ATOM 4606 N N . TYR B 1 286 ? 4.855 9.781 9.82 1 98.75 286 TYR B N 1
ATOM 4607 C CA . TYR B 1 286 ? 3.594 9.781 10.555 1 98.75 286 TYR B CA 1
ATOM 4608 C C . TYR B 1 286 ? 3.82 9.453 12.031 1 98.75 286 TYR B C 1
ATOM 4610 O O . TYR B 1 286 ? 3.293 8.461 12.539 1 98.75 286 TYR B O 1
ATOM 4618 N N . CYS B 1 287 ? 4.453 10.336 12.656 1 98.75 287 CYS B N 1
ATOM 4619 C CA . CYS B 1 287 ? 4.941 10.133 14.016 1 98.75 287 CYS B CA 1
ATOM 4620 C C . CYS B 1 287 ? 3.785 9.906 14.977 1 98.75 287 CYS B C 1
ATOM 4622 O O . CYS B 1 287 ? 3.916 9.156 15.945 1 98.75 287 CYS B O 1
ATOM 4624 N N . PHE B 1 288 ? 2.557 10.445 14.711 1 98.81 288 PHE B N 1
ATOM 4625 C CA . PHE B 1 288 ? 1.388 10.25 15.562 1 98.81 288 PHE B CA 1
ATOM 4626 C C . PHE B 1 288 ? 0.861 8.828 15.445 1 98.81 288 PHE B C 1
ATOM 4628 O O . PHE B 1 288 ? 0.126 8.359 16.328 1 98.81 288 PHE B O 1
ATOM 4635 N N . GLU B 1 289 ? 1.133 8.117 14.359 1 98.56 289 GLU B N 1
ATOM 4636 C CA . GLU B 1 289 ? 0.806 6.707 14.203 1 98.56 289 GLU B CA 1
ATOM 4637 C C . GLU B 1 289 ? 1.949 5.816 14.68 1 98.56 289 GLU B C 1
ATOM 4639 O O . GLU B 1 289 ? 1.715 4.773 15.297 1 98.56 289 GLU B O 1
ATOM 4644 N N . ASP B 1 290 ? 3.168 6.25 14.438 1 98.44 290 ASP B N 1
ATOM 4645 C CA . ASP B 1 290 ? 4.348 5.434 14.703 1 98.44 290 ASP B CA 1
ATOM 4646 C C . ASP B 1 290 ? 4.664 5.395 16.203 1 98.44 290 ASP B C 1
ATOM 4648 O O . ASP B 1 290 ? 5.152 4.387 16.703 1 98.44 290 ASP B O 1
ATOM 4652 N N . ALA B 1 291 ? 4.426 6.57 16.859 1 98.44 291 ALA B N 1
ATOM 4653 C CA . ALA B 1 291 ? 4.77 6.668 18.281 1 98.44 291 ALA B CA 1
ATOM 4654 C C . ALA B 1 291 ? 3.764 7.543 19.031 1 98.44 291 ALA B C 1
ATOM 4656 O O . ALA B 1 291 ? 4.141 8.539 19.656 1 98.44 291 ALA B O 1
ATOM 4657 N N . PRO B 1 292 ? 2.502 7.078 19.062 1 98.38 292 PRO B N 1
ATOM 4658 C CA . PRO B 1 292 ? 1.446 7.938 19.609 1 98.38 292 PRO B CA 1
ATOM 4659 C C . PRO B 1 292 ? 1.661 8.281 21.078 1 98.38 292 PRO B C 1
ATOM 4661 O O . PRO B 1 292 ? 1.519 9.445 21.469 1 98.38 292 PRO B O 1
ATOM 4664 N N . ASP B 1 293 ? 2.076 7.324 21.938 1 98 293 ASP B N 1
ATOM 4665 C CA . ASP B 1 293 ? 2.242 7.574 23.359 1 98 293 ASP B CA 1
ATOM 4666 C C . ASP B 1 293 ? 3.432 8.492 23.625 1 98 293 ASP B C 1
ATOM 4668 O O . ASP B 1 293 ? 3.35 9.406 24.453 1 98 293 ASP B O 1
ATOM 4672 N N . ALA B 1 294 ? 4.512 8.25 22.906 1 98.06 294 ALA B N 1
ATOM 4673 C CA . ALA B 1 294 ? 5.719 9.062 23.094 1 98.06 294 ALA B CA 1
ATOM 4674 C C . ALA B 1 294 ? 5.457 10.516 22.719 1 98.06 294 ALA B C 1
ATOM 4676 O O . ALA B 1 294 ? 5.883 11.43 23.438 1 98.06 294 ALA B O 1
ATOM 4677 N N . ILE B 1 295 ? 4.785 10.758 21.688 1 98.25 295 ILE B N 1
ATOM 4678 C CA . ILE B 1 295 ? 4.562 12.117 21.219 1 98.25 295 ILE B CA 1
ATOM 4679 C C . ILE B 1 295 ? 3.555 12.82 22.125 1 98.25 295 ILE B C 1
ATOM 4681 O O . ILE B 1 295 ? 3.734 13.992 22.469 1 98.25 295 ILE B O 1
ATOM 4685 N N . ALA B 1 296 ? 2.471 12.125 22.5 1 98.5 296 ALA B N 1
ATOM 4686 C CA . ALA B 1 296 ? 1.477 12.727 23.391 1 98.5 296 ALA B CA 1
ATOM 4687 C C . ALA B 1 296 ? 2.105 13.141 24.719 1 98.5 296 ALA B C 1
ATOM 4689 O O . ALA B 1 296 ? 1.807 14.211 25.234 1 98.5 296 ALA B O 1
ATOM 4690 N N . SER B 1 297 ? 2.938 12.297 25.188 1 98.19 297 SER B N 1
ATOM 4691 C CA . SER B 1 297 ? 3.605 12.586 26.453 1 98.19 297 SER B CA 1
ATOM 4692 C C . SER B 1 297 ? 4.508 13.812 26.328 1 98.19 297 SER B C 1
ATOM 4694 O O . SER B 1 297 ? 4.531 14.656 27.234 1 98.19 297 SER B O 1
ATOM 4696 N N . ARG B 1 298 ? 5.23 13.922 25.266 1 98.19 298 ARG B N 1
ATOM 4697 C CA . ARG B 1 298 ? 6.145 15.039 25.062 1 98.19 298 ARG B CA 1
ATOM 4698 C C . ARG B 1 298 ? 5.379 16.344 24.906 1 98.19 298 ARG B C 1
ATOM 4700 O O . ARG B 1 298 ? 5.793 17.375 25.453 1 98.19 298 ARG B O 1
ATOM 4707 N N . ILE B 1 299 ? 4.305 16.312 24.172 1 98.69 299 ILE B N 1
ATOM 4708 C CA . ILE B 1 299 ? 3.49 17.5 23.984 1 98.69 299 ILE B CA 1
ATOM 4709 C C . ILE B 1 299 ? 2.879 17.922 25.312 1 98.69 299 ILE B C 1
ATOM 4711 O O . ILE B 1 299 ? 2.885 19.109 25.672 1 98.69 299 ILE B O 1
ATOM 4715 N N . ALA B 1 300 ? 2.373 16.953 26.078 1 98.38 300 ALA B N 1
ATOM 4716 C CA . ALA B 1 300 ? 1.798 17.25 27.391 1 98.38 300 ALA B CA 1
ATOM 4717 C C . ALA B 1 300 ? 2.832 17.875 28.328 1 98.38 300 ALA B C 1
ATOM 4719 O O . ALA B 1 300 ? 2.537 18.859 29.016 1 98.38 300 ALA B O 1
ATOM 4720 N N . GLU B 1 301 ? 4 17.312 28.344 1 98.25 301 GLU B N 1
ATOM 4721 C CA . GLU B 1 301 ? 5.078 17.844 29.188 1 98.25 301 GLU B CA 1
ATOM 4722 C C . GLU B 1 301 ? 5.465 19.25 28.766 1 98.25 301 GLU B C 1
ATOM 4724 O O . GLU B 1 301 ? 5.699 20.109 29.625 1 98.25 301 GLU B O 1
ATOM 4729 N N . PHE B 1 302 ? 5.594 19.453 27.531 1 98.69 302 PHE B N 1
ATOM 4730 C CA . PHE B 1 302 ? 5.938 20.766 27 1 98.69 302 PHE B CA 1
ATOM 4731 C C . PHE B 1 302 ? 4.91 21.812 27.406 1 98.69 302 PHE B C 1
ATOM 4733 O O . PHE B 1 302 ? 5.273 22.906 27.844 1 98.69 302 PHE B O 1
ATOM 4740 N N . ILE B 1 303 ? 3.613 21.438 27.25 1 98 303 ILE B N 1
ATOM 4741 C CA . ILE B 1 303 ? 2.529 22.344 27.609 1 98 303 ILE B CA 1
ATOM 4742 C C . ILE B 1 303 ? 2.596 22.672 29.109 1 98 303 ILE B C 1
ATOM 4744 O O . ILE B 1 303 ? 2.465 23.828 29.5 1 98 303 ILE B O 1
ATOM 4748 N N . ARG B 1 304 ? 2.846 21.688 29.922 1 96.81 304 ARG B N 1
ATOM 4749 C CA . ARG B 1 304 ? 2.953 21.891 31.359 1 96.81 304 ARG B CA 1
ATOM 4750 C C . ARG B 1 304 ? 4.121 22.812 31.688 1 96.81 304 ARG B C 1
ATOM 4752 O O . ARG B 1 304 ? 4.008 23.672 32.562 1 96.81 304 ARG B O 1
ATOM 4759 N N . ALA B 1 305 ? 5.156 22.641 31 1 97.44 305 ALA B N 1
ATOM 4760 C CA . ALA B 1 305 ? 6.383 23.375 31.281 1 97.44 305 ALA B CA 1
ATOM 4761 C C . ALA B 1 305 ? 6.266 24.828 30.844 1 97.44 305 ALA B C 1
ATOM 4763 O O . ALA B 1 305 ? 7.027 25.688 31.281 1 97.44 305 ALA B O 1
ATOM 4764 N N . THR B 1 306 ? 5.43 25.094 29.938 1 96.5 306 THR B N 1
ATOM 4765 C CA . THR B 1 306 ? 5.359 26.438 29.344 1 96.5 306 THR B CA 1
ATOM 4766 C C . THR B 1 306 ? 4.078 27.141 29.781 1 96.5 306 THR B C 1
ATOM 4768 O O . THR B 1 306 ? 3.727 28.188 29.234 1 96.5 306 THR B O 1
ATOM 4771 N N . GLY B 1 307 ? 3.23 26.406 30.656 1 84.94 307 GLY B N 1
ATOM 4772 C CA . GLY B 1 307 ? 1.984 26.953 31.156 1 84.94 307 GLY B CA 1
ATOM 4773 C C . GLY B 1 307 ? 2.191 27.953 32.281 1 84.94 307 GLY B C 1
ATOM 4774 O O . GLY B 1 307 ? 3.262 28 32.906 1 84.94 307 GLY B O 1
#

Sequence (614 aa):
MIRPDATFDGTFPFAPHFDDASGFRMHYVDEGPHDGETLLCLHGEPTWGYLFRHLIAALSPTHRVVVPDHMGFGKSATPHDRSYWLQDHIDNLERFVLARDLDRITLVMHDFGGPVGMGLAARHPDRIRRIVSANGPTPFGQPDLVERLNANGRDAPWFQWIVRAAADDTLETVLGQLGFNILSTLKLNGFENHAVISDTWIAAYGAPFAQPEDCVGAIGWARGFAAGAHRFEAPDAAALRAIRDKPALAIWGDADRTLGAEHFLPLFTALFPSAPVERLAGVGHYCFEDAPDAIASRIAEFIRATGMIRPDATFDGTFPFAPHFDDASGFRMHYVDEGPHDGETLLCLHGEPTWGYLFRHLIAALSPTHRVVVPDHMGFGKSATPHDRSYWLQDHIDNLERFVLARDLDRITLVMHDFGGPVGMGLAARHPDRIRRIVSANGPTPFGQPDLVERLNANGRDAPWFQWIVRAAADDTLETVLGQLGFNILSTLKLNGFENHAVISDTWIAAYGAPFAQPEDCVGAIGWARGFAAGAHRFEAPDAAALRAIRDKPALAIWGDADRTLGAEHFLPLFTALFPSAPVERLAGVGHYCFEDAPDAIASRIAEFIRATG

Nearest PDB structures (foldseek):
  8ckp-assembly1_I  TM=8.472E-01  e=1.043E-21  Haloferax mediterranei
  8ooh-assembly1_A  TM=7.982E-01  e=5.948E-21  Haloferax mediterranei
  8ckp-assembly1_A  TM=8.014E-01  e=8.099E-20  Haloferax mediterranei
  2r11-assembly1_A  TM=6.894E-01  e=1.498E-14  Bacillus subtilis
  4ccw-assembly1_A  TM=6.720E-01  e=1.121E-14  Bacillus subtilis

InterPro domains:
  IPR000073 Alpha/beta hydrolase fold-1 [PF00561] (38-292)
  IPR000073 Alpha/beta hydrolase fold-1 [PR00111] (62-77)
  IPR000073 Alpha/beta hydrolase fold-1 [PR00111] (107-120)
  IPR000073 Alpha/beta hydrolase fold-1 [PR00111] (121-134)
  IPR000639 Epoxide hydrolase-like [PR00412] (43-61)
  IPR000639 Epoxide hydrolase-like [PR00412] (107-120)
  IPR000639 Epoxide hydrolase-like [PR00412] (121-134)
  IPR000639 Epoxide hydrolase-like [PR00412] (280-302)
  IPR029058 Alpha/Beta hydrolase fold [G3DSA:3.40.50.1820] (8-305)
  IPR029058 Alpha/Beta hydrolase fold [SSF53474] (12-304)
  IPR051340 Haloalkane Dehalogenase Enzyme [PTHR42977] (17-305)

Secondary structure (DSSP, 8-state):
---TT--TTTTS-PPPEEE-TTSS-EEEEEES-TTSPEEEEE--SS--GGGGHHHHHHHTTTSEEEEEPPTTSTTS---SSS---HHHHHHHHHHHHHHHT--SEEEEEETTHHHHHHHHHHH-GGGEEEEEEES----SS-TTHHHHHHHHHHH-HHHHHHHHHHHTT-HHHHHTTHHHHHHHHHHHHT---GGG--HHHHHHHHGGGSSGGGGHHHHHHHHHHHHT--------HHHHHHHHTS-EEEEEETT-SSS-HHHHHHHHHHH-TTS-EEEETT--S-HHHHSHHHHHHHHHHHHHHT-/---TT--TTTTS-PPPEEE-TTSS-EEEEEES-TTSPEEEEE--SS--GGGGHHHHHHHTTTSEEEEEPPTTSTTS---SSS---HHHHHHHHHHHHHHHT--SEEEEEETTHHHHHHHHHHH-GGGEEEEEEES----SS-TTHHHHHHHHHHH-HHHHHHHHHHHTT-HHHHHTTHHHHHHHHHHHHT---GGG--HHHHHHHHGGGSSGGGGHHHHHHHHHHHHT--------HHHHHHHHTS-EEEEEETT-SSS-HHHHHHHHHHH-TTS-EEEETT--S-HHHHSHHHHHHHHHHHHHHT-

Organism: NCBI:txid488447

Solvent-accessible surface area (backbone atoms only — not comparable to full-atom values): 30453 Å² total; per-residue (Å²): 119,44,60,72,80,63,25,61,93,64,69,44,77,65,69,70,40,74,46,53,70,56,78,43,54,29,24,28,40,74,38,47,45,86,86,38,58,26,36,41,41,30,49,31,78,74,48,24,47,73,56,43,45,63,46,44,69,70,43,19,85,73,21,15,34,35,27,47,18,54,75,19,21,37,62,16,42,53,74,85,89,60,73,48,28,50,51,52,52,25,52,32,49,44,35,44,39,62,72,66,62,65,48,56,23,30,39,38,16,22,42,57,10,12,50,32,50,33,26,38,36,34,76,42,32,88,34,52,49,32,43,34,28,39,47,20,44,45,58,62,64,59,89,57,50,65,59,31,51,52,54,34,37,75,68,13,59,46,47,44,48,41,42,51,26,50,74,67,71,38,40,64,65,42,45,25,38,33,37,60,28,37,59,16,52,44,43,52,29,13,51,61,50,46,81,68,66,42,74,56,53,49,44,61,59,14,41,30,17,71,43,47,75,34,18,50,27,55,41,16,47,49,51,20,59,62,66,67,61,55,53,80,52,64,41,50,74,67,28,46,57,54,51,46,71,39,58,46,38,36,40,33,29,67,44,21,34,50,65,43,61,88,47,35,47,55,44,39,40,70,55,31,74,83,42,56,74,46,72,36,84,79,21,7,41,45,33,56,73,43,36,41,68,64,51,42,51,49,52,52,51,50,51,62,72,71,102,118,44,61,70,81,63,26,60,94,63,68,44,76,64,68,71,40,74,47,54,70,56,78,45,55,29,23,27,40,75,40,46,45,86,86,38,57,26,36,42,38,31,51,30,78,74,48,25,45,73,58,44,43,63,46,45,68,69,43,17,87,77,22,14,34,36,26,47,18,55,74,19,22,38,62,15,42,52,74,86,89,60,74,47,27,50,50,53,52,24,53,33,49,45,35,44,40,62,72,67,62,64,48,55,23,29,39,38,18,22,41,58,10,11,47,31,50,35,26,38,37,35,77,40,33,88,34,53,49,32,42,33,30,39,47,20,43,44,59,62,65,59,88,57,50,65,59,31,52,53,53,34,38,76,67,13,59,47,47,44,47,40,42,50,28,49,75,68,70,39,39,64,65,42,42,24,39,32,35,61,29,38,60,16,52,44,44,52,29,13,51,59,50,46,81,68,67,42,73,55,54,50,43,62,58,15,40,30,18,71,41,48,76,34,18,50,29,54,40,15,47,48,51,22,59,64,69,67,63,54,53,80,52,64,40,52,74,68,26,47,56,53,50,46,70,39,57,45,39,36,41,32,29,67,44,20,33,48,66,42,61,88,47,34,47,57,44,42,42,71,56,31,74,84,43,54,73,45,75,35,84,77,21,6,42,45,34,56,73,42,36,41,68,64,51,42,51,50,51,52,50,51,50,63,71,72,104

Radius of gyration: 27.18 Å; Cα contacts (8 Å, |Δi|>4): 1323; chains: 2; bounding box: 43×84×60 Å